Protein AF-A0A4R6CQ34-F1 (afdb_monomer)

Structure (mmCIF, N/CA/C/O backbone):
data_AF-A0A4R6CQ34-F1
#
_entry.id   AF-A0A4R6CQ34-F1
#
loop_
_atom_site.group_PDB
_atom_site.id
_atom_site.type_symbol
_atom_site.label_atom_id
_atom_site.label_alt_id
_atom_site.label_comp_id
_atom_site.label_asym_id
_atom_site.label_entity_id
_atom_site.label_seq_id
_atom_site.pdbx_PDB_ins_code
_atom_site.Cartn_x
_atom_site.Cartn_y
_atom_site.Cartn_z
_atom_site.occupancy
_atom_site.B_iso_or_equiv
_atom_site.auth_seq_id
_atom_site.auth_comp_id
_atom_site.auth_asym_id
_atom_site.auth_atom_id
_atom_site.pdbx_PDB_model_num
ATOM 1 N N . MET A 1 1 ? 49.489 -5.752 -36.446 1.00 78.69 1 MET A N 1
ATOM 2 C CA . MET A 1 1 ? 49.903 -5.271 -35.105 1.00 78.69 1 MET A CA 1
ATOM 3 C C . MET A 1 1 ? 50.646 -3.936 -35.136 1.00 78.69 1 MET A C 1
ATOM 5 O O . MET A 1 1 ? 50.237 -3.070 -34.381 1.00 78.69 1 MET A O 1
ATOM 9 N N . LEU A 1 2 ? 51.676 -3.720 -35.975 1.00 86.50 2 LEU A N 1
ATOM 10 C CA . LEU A 1 2 ? 52.422 -2.439 -36.002 1.00 86.50 2 LEU A CA 1
ATOM 11 C C . LEU A 1 2 ? 51.541 -1.208 -36.286 1.00 86.50 2 LEU A C 1
ATOM 13 O O . LEU A 1 2 ? 51.693 -0.189 -35.629 1.00 86.50 2 LEU A O 1
ATOM 17 N N . LYS A 1 3 ? 50.553 -1.337 -37.183 1.00 86.56 3 LYS A N 1
ATOM 18 C CA . LYS A 1 3 ? 49.555 -0.286 -37.480 1.00 86.56 3 LYS A CA 1
ATOM 19 C C . LYS A 1 3 ? 48.697 0.132 -36.276 1.00 86.56 3 LYS A C 1
ATOM 21 O O . LYS A 1 3 ? 48.063 1.174 -36.313 1.00 86.56 3 LYS A O 1
ATOM 26 N N . GLU A 1 4 ? 48.659 -0.688 -35.230 1.00 88.19 4 GLU A N 1
ATOM 27 C CA . GLU A 1 4 ? 47.907 -0.428 -34.000 1.00 88.19 4 GLU A CA 1
ATOM 28 C C . GLU A 1 4 ? 48.839 -0.056 -32.840 1.00 88.19 4 GLU A C 1
ATOM 30 O O . GLU A 1 4 ? 48.400 -0.000 -31.696 1.00 88.19 4 GLU A O 1
ATOM 35 N N . TRP A 1 5 ? 50.134 0.157 -33.091 1.00 91.56 5 TRP A N 1
ATOM 36 C CA . TRP A 1 5 ? 51.053 0.674 -32.082 1.00 91.56 5 TRP A CA 1
ATOM 37 C C . TRP A 1 5 ? 50.736 2.144 -31.795 1.00 91.56 5 TRP A C 1
ATOM 39 O O . TRP A 1 5 ? 50.648 2.956 -32.714 1.00 91.56 5 TRP A O 1
ATOM 49 N N . ASP A 1 6 ? 50.586 2.513 -30.522 1.00 93.50 6 ASP A N 1
ATOM 50 C CA . ASP A 1 6 ? 50.386 3.918 -30.157 1.00 93.50 6 ASP A CA 1
ATOM 51 C C . ASP A 1 6 ? 51.739 4.628 -30.001 1.00 93.50 6 ASP A C 1
ATOM 53 O O . ASP A 1 6 ? 52.332 4.658 -28.919 1.00 93.50 6 ASP A O 1
ATOM 57 N N . TYR A 1 7 ? 52.243 5.183 -31.104 1.00 91.75 7 TYR A N 1
ATOM 58 C CA . TYR A 1 7 ? 53.531 5.888 -31.144 1.00 91.75 7 TYR A CA 1
ATOM 59 C C . TYR A 1 7 ? 53.576 7.135 -30.253 1.00 91.75 7 TYR A C 1
ATOM 61 O O . TYR A 1 7 ? 54.653 7.530 -29.827 1.00 91.75 7 TYR A O 1
ATOM 69 N N . SER A 1 8 ? 52.422 7.730 -29.936 1.00 92.00 8 SER A N 1
ATOM 70 C CA . SER A 1 8 ? 52.344 8.932 -29.099 1.00 92.00 8 SER A CA 1
ATOM 71 C C . SER A 1 8 ? 52.474 8.631 -27.603 1.00 92.00 8 SER A C 1
ATOM 73 O O . SER A 1 8 ? 52.843 9.504 -26.822 1.00 92.00 8 SER A O 1
ATOM 75 N N . ARG A 1 9 ? 52.169 7.392 -27.189 1.00 92.19 9 ARG A N 1
ATOM 76 C CA . ARG A 1 9 ? 52.120 6.990 -25.772 1.00 92.19 9 ARG A CA 1
ATOM 77 C C . ARG A 1 9 ? 53.193 5.991 -25.356 1.00 92.19 9 ARG A C 1
ATOM 79 O O . ARG A 1 9 ? 53.380 5.778 -24.157 1.00 92.19 9 ARG A O 1
ATOM 86 N N . ASN A 1 10 ? 53.868 5.349 -26.305 1.00 91.81 10 ASN A N 1
ATOM 87 C CA . ASN A 1 10 ? 54.991 4.462 -26.016 1.00 91.81 10 ASN A CA 1
ATOM 88 C C . ASN A 1 10 ? 56.315 5.207 -26.174 1.00 91.81 10 ASN A C 1
ATOM 90 O O . ASN A 1 10 ? 56.614 5.713 -27.249 1.00 91.81 10 ASN A O 1
ATOM 94 N N . SER A 1 11 ? 57.140 5.190 -25.128 1.00 89.62 11 SER A N 1
ATOM 95 C CA . SER A 1 11 ? 58.531 5.654 -25.193 1.00 89.62 11 SER A CA 1
ATOM 96 C C . SER A 1 11 ? 59.471 4.643 -25.863 1.00 89.62 11 SER A C 1
ATOM 98 O O . SER A 1 11 ? 60.523 5.019 -26.367 1.00 89.62 11 SER A O 1
ATOM 100 N N . ILE A 1 12 ? 59.093 3.362 -25.884 1.00 90.69 12 ILE A N 1
ATOM 101 C CA . ILE A 1 12 ? 59.817 2.282 -26.567 1.00 90.69 12 ILE A CA 1
ATOM 102 C C . ILE A 1 12 ? 59.328 2.118 -28.008 1.00 90.69 12 ILE A C 1
ATOM 104 O O . ILE A 1 12 ? 58.136 2.259 -28.290 1.00 90.69 12 ILE A O 1
ATOM 108 N N . LYS A 1 13 ? 60.240 1.792 -28.925 1.00 90.44 13 LYS A N 1
ATOM 109 C CA . LYS A 1 13 ? 59.934 1.523 -30.335 1.00 90.44 13 LYS A CA 1
ATOM 110 C C . LYS A 1 13 ? 59.597 0.039 -30.553 1.00 90.44 13 LYS A C 1
ATOM 112 O O . LYS A 1 13 ? 60.106 -0.815 -29.824 1.00 90.44 13 LYS A O 1
ATOM 117 N N . PRO A 1 14 ? 58.793 -0.309 -31.578 1.00 90.50 14 PRO A N 1
ATOM 118 C CA . PRO A 1 14 ? 58.426 -1.701 -31.849 1.00 90.50 14 PRO A CA 1
ATOM 119 C C . PRO A 1 14 ? 59.610 -2.657 -32.055 1.00 90.50 14 PRO A C 1
ATOM 121 O O . PRO A 1 14 ? 59.507 -3.830 -31.719 1.00 90.50 14 PRO A O 1
ATOM 124 N N . ASN A 1 15 ? 60.736 -2.169 -32.584 1.00 91.44 15 ASN A N 1
ATOM 125 C CA . ASN A 1 15 ? 61.951 -2.963 -32.801 1.00 91.44 15 ASN A CA 1
ATOM 126 C C . ASN A 1 15 ? 62.770 -3.216 -31.519 1.00 91.44 15 ASN A C 1
ATOM 128 O O . ASN A 1 15 ? 63.737 -3.964 -31.564 1.00 91.44 15 ASN A O 1
ATOM 132 N N . GLN A 1 16 ? 62.393 -2.616 -30.386 1.00 89.75 16 GLN A N 1
ATOM 133 C CA . GLN A 1 16 ? 63.075 -2.767 -29.093 1.00 89.75 16 GLN A CA 1
ATOM 134 C C . GLN A 1 16 ? 62.394 -3.795 -28.175 1.00 89.75 16 GLN A C 1
ATOM 136 O O . GLN A 1 16 ? 62.767 -3.934 -27.012 1.00 89.75 16 GLN A O 1
ATOM 141 N N . VAL A 1 17 ? 61.369 -4.497 -28.664 1.00 90.12 17 VAL A N 1
ATOM 142 C CA . VAL A 1 17 ? 60.601 -5.474 -27.885 1.00 90.12 17 VAL A CA 1
ATOM 143 C C . VAL A 1 17 ? 60.464 -6.795 -28.630 1.00 90.12 17 VAL A C 1
ATOM 145 O O . VAL A 1 17 ? 60.239 -6.831 -29.836 1.00 90.12 17 VAL A O 1
ATOM 148 N N . SER A 1 18 ? 60.574 -7.903 -27.896 1.00 89.44 18 SER A N 1
ATOM 149 C CA . SER A 1 18 ? 60.375 -9.251 -28.432 1.00 89.44 18 SER A CA 1
ATOM 150 C C . SER A 1 18 ? 58.932 -9.735 -28.230 1.00 89.44 18 SER A C 1
ATOM 152 O O . SER A 1 18 ? 58.160 -9.167 -27.452 1.00 89.44 18 SER A O 1
ATOM 154 N N . LYS A 1 19 ? 58.560 -10.840 -28.892 1.00 84.00 19 LYS A N 1
ATOM 155 C CA . LYS A 1 19 ? 57.239 -11.483 -28.724 1.00 84.00 19 LYS A CA 1
ATOM 156 C C . LYS A 1 19 ? 56.957 -11.905 -27.269 1.00 84.00 19 LYS A C 1
ATOM 158 O O . LYS A 1 19 ? 55.796 -11.935 -26.867 1.00 84.00 19 LYS A O 1
ATOM 163 N N . GLY A 1 20 ? 58.005 -12.202 -26.493 1.00 84.06 20 GLY A N 1
ATOM 164 C CA . GLY A 1 20 ? 57.934 -12.599 -25.080 1.00 84.06 20 GLY A CA 1
ATOM 165 C C . GLY A 1 20 ? 57.951 -11.435 -24.083 1.00 84.06 20 GLY A C 1
ATOM 166 O O . GLY A 1 20 ? 57.979 -11.668 -22.877 1.00 84.06 20 GLY A O 1
ATOM 167 N N . TYR A 1 21 ? 57.948 -10.184 -24.552 1.00 90.44 21 TYR A N 1
ATOM 168 C CA . TYR A 1 21 ? 58.002 -9.012 -23.682 1.00 90.44 21 TYR A CA 1
ATOM 169 C C . TYR A 1 21 ? 56.808 -8.960 -22.712 1.00 90.44 21 TYR A C 1
ATOM 171 O O . TYR A 1 21 ? 55.642 -8.965 -23.120 1.00 90.44 21 TYR A O 1
ATOM 179 N N . SER A 1 22 ? 57.108 -8.894 -21.413 1.00 85.69 22 SER A N 1
ATOM 180 C CA . SER A 1 22 ? 56.133 -9.092 -20.334 1.00 85.69 22 SER A CA 1
ATOM 181 C C . SER A 1 22 ? 55.412 -7.816 -19.886 1.00 85.69 22 SER A C 1
ATOM 183 O O . SER A 1 22 ? 54.342 -7.896 -19.281 1.00 85.69 22 SER A O 1
ATOM 185 N N . LYS A 1 23 ? 55.939 -6.618 -20.183 1.00 91.19 23 LYS A N 1
ATOM 186 C CA . LYS A 1 23 ? 55.277 -5.357 -19.799 1.00 91.19 23 LYS A CA 1
ATOM 187 C C . LYS A 1 23 ? 54.169 -4.989 -20.795 1.00 91.19 23 LYS A C 1
ATOM 189 O O . LYS A 1 23 ? 54.222 -5.303 -21.982 1.00 91.19 23 LYS A O 1
ATOM 194 N N . LYS A 1 24 ? 53.135 -4.297 -20.303 1.00 93.25 24 LYS A N 1
ATOM 195 C CA . LYS A 1 24 ? 52.041 -3.784 -21.144 1.00 93.25 24 LYS A CA 1
ATOM 196 C C . LYS A 1 24 ? 52.516 -2.570 -21.938 1.00 93.25 24 LYS A C 1
ATOM 198 O O . LYS A 1 24 ? 53.059 -1.639 -21.349 1.00 93.25 24 LYS A O 1
ATOM 203 N N . ILE A 1 25 ? 52.204 -2.549 -23.227 1.00 93.19 25 ILE A N 1
ATOM 204 C CA . ILE A 1 25 ? 52.452 -1.413 -24.121 1.00 93.19 25 ILE A CA 1
ATOM 205 C C . ILE A 1 25 ? 51.135 -0.798 -24.580 1.00 93.19 25 ILE A C 1
ATOM 207 O O . ILE A 1 25 ? 50.078 -1.431 -24.471 1.00 93.19 25 ILE A O 1
ATOM 211 N N . TRP A 1 26 ? 51.190 0.442 -25.053 1.00 94.62 26 TRP A N 1
ATOM 212 C CA . TRP A 1 26 ? 50.034 1.139 -25.592 1.00 94.62 26 TRP A CA 1
ATOM 213 C C . TRP A 1 26 ? 49.740 0.718 -27.031 1.00 94.62 26 TRP A C 1
ATOM 215 O O . TRP A 1 26 ? 50.616 0.689 -27.892 1.00 94.62 26 TRP A O 1
ATOM 225 N N . TRP A 1 27 ? 48.475 0.439 -27.284 1.00 92.81 27 TRP A N 1
ATOM 226 C CA . TRP A 1 27 ? 47.915 0.155 -28.592 1.00 92.81 27 TRP A CA 1
ATOM 227 C C . TRP A 1 27 ? 46.848 1.194 -28.902 1.00 92.81 27 TRP A C 1
ATOM 229 O O . TRP A 1 27 ? 46.172 1.663 -27.987 1.00 92.81 27 TRP A O 1
ATOM 239 N N . LYS A 1 28 ? 46.657 1.505 -30.178 1.00 93.12 28 LYS A N 1
ATOM 240 C CA . LYS A 1 28 ? 45.595 2.366 -30.686 1.00 93.12 28 LYS A CA 1
ATOM 241 C C . LYS A 1 28 ? 44.734 1.554 -31.647 1.00 93.12 28 LYS A C 1
ATOM 243 O O . LYS A 1 28 ? 45.248 1.015 -32.625 1.00 93.12 28 LYS A O 1
ATOM 248 N N . CYS A 1 29 ? 43.448 1.393 -31.337 1.00 91.25 29 CYS A N 1
ATOM 249 C CA . CYS A 1 29 ? 42.535 0.665 -32.225 1.00 91.25 29 CYS A CA 1
ATOM 250 C C . CYS A 1 29 ? 42.121 1.518 -33.433 1.00 91.25 29 CYS A C 1
ATOM 252 O O . CYS A 1 29 ? 42.445 2.704 -33.509 1.00 91.25 29 CYS A O 1
ATOM 254 N N . LYS A 1 30 ? 41.351 0.926 -34.355 1.00 90.12 30 LYS A N 1
ATOM 255 C CA . LYS A 1 30 ? 40.849 1.611 -35.559 1.00 90.12 30 LYS A CA 1
ATOM 256 C C . LYS A 1 30 ? 39.948 2.809 -35.243 1.00 90.12 30 LYS A C 1
ATOM 258 O O . LYS A 1 30 ? 39.989 3.796 -35.961 1.00 90.12 30 LYS A O 1
ATOM 263 N N . LEU A 1 31 ? 39.195 2.743 -34.142 1.00 89.56 31 LEU A N 1
ATOM 264 C CA . LEU A 1 31 ? 38.375 3.855 -33.638 1.00 89.56 31 LEU A CA 1
ATOM 265 C C . LEU A 1 31 ? 39.194 4.905 -32.864 1.00 89.56 31 LEU A C 1
ATOM 267 O O . LEU A 1 31 ? 38.639 5.828 -32.283 1.00 89.56 31 LEU A O 1
ATOM 271 N N . GLY A 1 32 ? 40.521 4.763 -32.816 1.00 91.12 32 GLY A N 1
ATOM 272 C CA . GLY A 1 32 ? 41.418 5.732 -32.195 1.00 91.12 32 GLY A CA 1
ATOM 273 C C . GLY A 1 32 ? 41.586 5.593 -30.681 1.00 91.12 32 GLY A C 1
ATOM 274 O O . GLY A 1 32 ? 42.355 6.356 -30.099 1.00 91.12 32 GLY A O 1
ATOM 275 N N . HIS A 1 33 ? 40.943 4.617 -30.032 1.00 92.75 33 HIS A N 1
ATOM 276 C CA . HIS A 1 33 ? 41.086 4.410 -28.590 1.00 92.75 33 HIS A CA 1
ATOM 277 C C . HIS A 1 33 ? 42.472 3.872 -28.228 1.00 92.75 33 HIS A C 1
ATOM 279 O O . HIS A 1 33 ? 42.881 2.813 -28.714 1.00 92.75 33 HIS A O 1
ATOM 285 N N . SER A 1 34 ? 43.145 4.550 -27.300 1.00 93.19 34 SER A N 1
ATOM 286 C CA . SER A 1 34 ? 44.444 4.137 -26.763 1.00 93.19 34 SER A CA 1
ATOM 287 C C . SER A 1 34 ? 44.299 3.256 -25.517 1.00 93.19 34 SER A C 1
ATOM 289 O O . SER A 1 34 ? 43.710 3.679 -24.523 1.00 93.19 34 SER A O 1
ATOM 291 N N . TYR A 1 35 ? 44.878 2.051 -25.515 1.00 93.31 35 TYR A N 1
ATOM 292 C CA . TYR A 1 35 ? 44.765 1.076 -24.420 1.00 93.31 35 TYR A CA 1
ATOM 293 C C . TYR A 1 35 ? 46.066 0.307 -24.153 1.00 93.31 35 TYR A C 1
ATOM 295 O O . TYR A 1 35 ? 46.849 0.053 -25.059 1.00 93.31 35 TYR A O 1
ATOM 303 N N . LYS A 1 36 ? 46.295 -0.110 -22.898 1.00 93.25 36 LYS A N 1
ATOM 304 C CA . LYS A 1 36 ? 47.469 -0.913 -22.506 1.00 93.25 36 LYS A CA 1
ATOM 305 C C . LYS A 1 36 ? 47.188 -2.415 -22.537 1.00 93.25 36 LYS A C 1
ATOM 307 O O . LYS A 1 36 ? 46.281 -2.876 -21.840 1.00 93.25 36 LYS A O 1
ATOM 312 N N . GLN A 1 37 ? 48.018 -3.189 -23.238 1.00 91.00 37 GLN A N 1
ATOM 313 C CA . GLN A 1 37 ? 47.936 -4.657 -23.273 1.00 91.00 37 GLN A CA 1
ATOM 314 C C . GLN A 1 37 ? 49.308 -5.295 -23.558 1.00 91.00 37 GLN A C 1
ATOM 316 O O . GLN A 1 37 ? 50.192 -4.651 -24.121 1.00 91.00 37 GLN A O 1
ATOM 321 N N . MET A 1 38 ? 49.501 -6.550 -23.145 1.00 92.44 38 MET A N 1
ATOM 322 C CA . MET A 1 38 ? 50.723 -7.315 -23.438 1.00 92.44 38 MET A CA 1
ATOM 323 C C . MET A 1 38 ? 50.766 -7.743 -24.912 1.00 92.44 38 MET A C 1
ATOM 325 O O . MET A 1 38 ? 49.723 -8.029 -25.505 1.00 92.44 38 MET A O 1
ATOM 329 N N . ILE A 1 39 ? 51.972 -7.837 -25.481 1.00 91.06 39 ILE A N 1
ATOM 330 C CA . ILE A 1 39 ? 52.193 -8.321 -26.856 1.00 91.06 39 ILE A CA 1
ATOM 331 C C . ILE A 1 39 ? 51.741 -9.780 -26.997 1.00 91.06 39 ILE A C 1
ATOM 333 O O . ILE A 1 39 ? 51.024 -10.107 -27.941 1.00 91.06 39 ILE A O 1
ATOM 337 N N . SER A 1 40 ? 52.071 -10.632 -26.024 1.00 90.56 40 SER A N 1
ATOM 338 C CA . SER A 1 40 ? 51.675 -12.047 -26.004 1.00 90.56 40 SER A CA 1
ATOM 339 C C . SER A 1 40 ? 50.154 -12.241 -26.052 1.00 90.56 40 SER A C 1
ATOM 341 O O . SER A 1 40 ? 49.660 -13.068 -26.815 1.00 90.56 40 SER A O 1
ATOM 343 N N . TYR A 1 41 ? 49.387 -11.426 -25.317 1.00 88.88 41 TYR A N 1
ATOM 344 C CA . TYR A 1 41 ? 47.920 -11.459 -25.355 1.00 88.88 41 TYR A CA 1
ATOM 345 C C . TYR A 1 41 ? 47.379 -11.158 -26.759 1.00 88.88 41 TYR A C 1
ATOM 347 O O . TYR A 1 41 ? 46.458 -11.822 -27.228 1.00 88.88 41 TYR A O 1
ATOM 355 N N . ARG A 1 42 ? 47.967 -10.172 -27.444 1.00 87.69 42 ARG A N 1
ATOM 356 C CA . ARG A 1 42 ? 47.566 -9.764 -28.798 1.00 87.69 42 ARG A CA 1
ATOM 357 C C . ARG A 1 42 ? 47.867 -10.848 -29.830 1.00 87.69 42 ARG A C 1
ATOM 359 O O . ARG A 1 42 ? 47.003 -11.149 -30.645 1.00 87.69 42 ARG A O 1
ATOM 366 N N . ILE A 1 43 ? 49.049 -11.462 -29.756 1.00 87.31 43 ILE A N 1
ATOM 367 C CA . ILE A 1 43 ? 49.428 -12.594 -30.616 1.00 87.31 43 ILE A CA 1
ATOM 368 C C . ILE A 1 43 ? 48.446 -13.755 -30.414 1.00 87.31 43 ILE A C 1
ATOM 370 O O . ILE A 1 43 ? 47.891 -14.269 -31.380 1.00 87.31 43 ILE A O 1
ATOM 374 N N . ASN A 1 44 ? 48.151 -14.104 -29.159 1.00 88.25 44 ASN A N 1
ATOM 375 C CA . ASN A 1 44 ? 47.204 -15.171 -28.840 1.00 88.25 44 ASN A CA 1
ATOM 376 C C . ASN A 1 44 ? 45.780 -14.868 -29.327 1.00 88.25 44 ASN A C 1
ATOM 378 O O . ASN A 1 44 ? 45.080 -15.778 -29.765 1.00 88.25 44 ASN A O 1
ATOM 382 N N . ALA A 1 45 ? 45.336 -13.611 -29.254 1.00 86.56 45 ALA A N 1
ATOM 383 C CA . ALA A 1 45 ? 44.033 -13.209 -29.773 1.00 86.56 45 ALA A CA 1
ATOM 384 C C . ALA A 1 45 ? 43.961 -13.352 -31.301 1.00 86.56 45 ALA A C 1
ATOM 386 O O . ALA A 1 45 ? 43.004 -13.937 -31.803 1.00 86.56 45 ALA A O 1
ATOM 387 N N . ILE A 1 46 ? 44.998 -12.914 -32.022 1.00 84.12 46 ILE A N 1
ATOM 388 C CA . ILE A 1 46 ? 45.090 -13.045 -33.485 1.00 84.12 46 ILE A CA 1
ATOM 389 C C . ILE A 1 46 ? 45.115 -14.517 -33.905 1.00 84.12 46 ILE A C 1
ATOM 391 O O . ILE A 1 46 ? 44.371 -14.894 -34.803 1.00 84.12 46 ILE A O 1
ATOM 395 N N . ASN A 1 47 ? 45.884 -15.363 -33.212 1.00 86.75 47 ASN A N 1
ATOM 396 C CA . ASN A 1 47 ? 45.924 -16.806 -33.479 1.00 86.75 47 ASN A CA 1
ATOM 397 C C . ASN A 1 47 ? 44.554 -17.483 -33.286 1.00 86.75 47 ASN A C 1
ATOM 399 O O . ASN A 1 47 ? 44.286 -18.516 -33.885 1.00 86.75 47 ASN A O 1
ATOM 403 N N . LYS A 1 48 ? 43.673 -16.891 -32.469 1.00 87.31 48 LYS A N 1
ATOM 404 C CA . LYS A 1 48 ? 42.280 -17.325 -32.266 1.00 87.31 48 LYS A CA 1
ATOM 405 C C . LYS A 1 48 ? 41.283 -16.616 -33.196 1.00 87.31 48 LYS A C 1
ATOM 407 O O . LYS A 1 48 ? 40.087 -16.627 -32.917 1.00 87.31 48 LYS A O 1
ATOM 412 N N . GLY A 1 49 ? 41.756 -15.932 -34.239 1.00 83.88 49 GLY A N 1
ATOM 413 C CA . GLY A 1 49 ? 40.924 -15.182 -35.186 1.00 83.88 49 GLY A CA 1
ATOM 414 C C . GLY A 1 49 ? 40.314 -13.885 -34.631 1.00 83.88 49 GLY A C 1
ATOM 415 O O . GLY A 1 49 ? 39.444 -13.296 -35.267 1.00 83.88 49 GLY A O 1
ATOM 416 N N . LYS A 1 50 ? 40.739 -13.407 -33.451 1.00 80.38 50 LYS A N 1
ATOM 417 C CA . LYS A 1 50 ? 40.255 -12.153 -32.844 1.00 80.38 50 LYS A CA 1
ATOM 418 C C . LYS A 1 50 ? 41.202 -10.998 -33.162 1.00 80.38 50 LYS A C 1
ATOM 420 O O . LYS A 1 50 ? 42.178 -10.761 -32.452 1.00 80.38 50 LYS A O 1
ATOM 425 N N . PHE A 1 51 ? 40.878 -10.257 -34.218 1.00 73.81 51 PHE A N 1
ATOM 426 C CA . PHE A 1 51 ? 41.691 -9.137 -34.711 1.00 73.81 51 PHE A CA 1
ATOM 427 C C . PHE A 1 51 ? 41.463 -7.813 -33.954 1.00 73.81 51 PHE A C 1
ATOM 429 O O . PHE A 1 51 ? 42.346 -6.960 -33.943 1.00 73.81 51 PHE A O 1
ATOM 436 N N . GLU A 1 52 ? 40.322 -7.643 -33.278 1.00 77.62 52 GLU A N 1
ATOM 437 C CA . GLU A 1 52 ? 40.001 -6.456 -32.470 1.00 77.62 52 GLU A CA 1
ATOM 438 C C . GLU A 1 52 ? 40.057 -6.812 -30.974 1.00 77.62 52 GLU A C 1
ATOM 440 O O . GLU A 1 52 ? 39.189 -7.507 -30.448 1.00 77.62 52 GLU A O 1
ATOM 445 N N . THR A 1 53 ? 41.090 -6.343 -30.266 1.00 86.25 53 THR A N 1
ATOM 446 C CA . THR A 1 53 ? 41.286 -6.620 -28.824 1.00 86.25 53 THR A CA 1
ATOM 447 C C . THR A 1 53 ? 41.103 -5.391 -27.941 1.00 86.25 53 THR A C 1
ATOM 449 O O . THR A 1 53 ? 41.418 -5.429 -26.747 1.00 86.25 53 THR A O 1
ATOM 452 N N . CYS A 1 54 ? 40.623 -4.286 -28.520 1.00 91.19 54 CYS A N 1
ATOM 453 C CA . CYS A 1 54 ? 40.389 -3.057 -27.783 1.00 91.19 54 CYS A CA 1
ATOM 454 C C . CYS A 1 54 ? 39.371 -3.319 -26.661 1.00 91.19 54 CYS A C 1
ATOM 456 O O . CYS A 1 54 ? 38.222 -3.680 -26.944 1.00 91.19 54 CYS A O 1
ATOM 458 N N . PRO A 1 55 ? 39.747 -3.120 -25.385 1.00 90.56 55 PRO A N 1
ATOM 459 C CA . PRO A 1 55 ? 38.859 -3.410 -24.269 1.00 90.56 55 PRO A CA 1
ATOM 460 C C . PRO A 1 55 ? 37.670 -2.441 -24.209 1.00 90.56 55 PRO A C 1
ATOM 462 O O . PRO A 1 55 ? 36.643 -2.784 -23.636 1.00 90.56 55 PRO A O 1
ATOM 465 N N . TYR A 1 56 ? 37.778 -1.254 -24.816 1.00 93.75 56 TYR A N 1
ATOM 466 C CA . TYR A 1 56 ? 36.676 -0.293 -24.906 1.00 93.75 56 TYR A CA 1
ATOM 467 C C . TYR A 1 56 ? 35.661 -0.707 -25.979 1.00 93.75 56 TYR A C 1
ATOM 469 O O . TYR A 1 56 ? 34.475 -0.828 -25.682 1.00 93.75 56 TYR A O 1
ATOM 477 N N . CYS A 1 57 ? 36.121 -1.029 -27.196 1.00 90.12 57 CYS A N 1
ATOM 478 C CA . CYS A 1 57 ? 35.245 -1.494 -28.283 1.00 90.12 57 CYS A CA 1
ATOM 479 C C . CYS A 1 57 ? 34.500 -2.790 -27.921 1.00 90.12 57 CYS A C 1
ATOM 481 O O . CYS A 1 57 ? 33.347 -2.972 -28.291 1.00 90.12 57 CYS A O 1
ATOM 483 N N . SER A 1 58 ? 35.148 -3.677 -27.162 1.00 88.25 58 SER A N 1
ATOM 484 C CA . SER A 1 58 ? 34.563 -4.943 -26.699 1.00 88.25 58 SER A CA 1
ATOM 485 C C . SER A 1 58 ? 33.763 -4.829 -25.391 1.00 88.25 58 SER A C 1
ATOM 487 O O . SER A 1 58 ? 33.386 -5.853 -24.827 1.00 88.25 58 SER A O 1
ATOM 489 N N . ASN A 1 59 ? 33.507 -3.611 -24.888 1.00 89.31 59 ASN A N 1
ATOM 490 C CA . ASN A 1 59 ? 32.788 -3.341 -23.630 1.00 89.31 59 ASN A CA 1
ATOM 491 C C . ASN A 1 59 ? 33.358 -4.081 -22.398 1.00 89.31 59 ASN A C 1
ATOM 493 O O . ASN A 1 59 ? 32.642 -4.353 -21.436 1.00 89.31 59 ASN A O 1
ATOM 497 N N . GLN A 1 60 ? 34.655 -4.405 -22.418 1.00 89.56 60 GLN A N 1
ATOM 498 C CA . GLN A 1 60 ? 35.387 -4.960 -21.273 1.00 89.56 60 GLN A CA 1
ATOM 499 C C . GLN A 1 60 ? 35.867 -3.858 -20.320 1.00 89.56 60 GLN A C 1
ATOM 501 O O . GLN A 1 60 ? 36.072 -4.099 -19.131 1.00 89.56 60 GLN A O 1
ATOM 506 N N . LYS A 1 61 ? 36.079 -2.644 -20.838 1.00 93.00 61 LYS A N 1
ATOM 507 C CA . LYS A 1 61 ? 36.422 -1.445 -20.070 1.00 93.00 61 LYS A CA 1
ATOM 508 C C . LYS A 1 61 ? 35.538 -0.276 -20.472 1.00 93.00 61 LYS A C 1
ATOM 510 O O . LYS A 1 61 ? 35.268 -0.071 -21.651 1.00 93.00 61 LYS A O 1
ATOM 515 N N . LEU A 1 62 ? 35.183 0.528 -19.478 1.00 95.12 62 LEU A N 1
ATOM 516 C CA . LEU A 1 62 ? 34.473 1.787 -19.652 1.00 95.12 62 LEU A CA 1
ATOM 517 C C . LEU A 1 62 ? 35.394 2.867 -20.241 1.00 95.12 62 LEU A C 1
ATOM 519 O O . LEU A 1 62 ? 36.522 3.048 -19.774 1.00 95.12 62 LEU A O 1
ATOM 523 N N . LEU A 1 63 ? 34.874 3.610 -21.212 1.00 95.81 63 LEU A N 1
ATOM 524 C CA . LEU A 1 63 ? 35.410 4.844 -21.767 1.00 95.81 63 LEU A CA 1
ATOM 525 C C . LEU A 1 63 ? 34.275 5.885 -21.812 1.00 95.81 63 LEU A C 1
ATOM 527 O O . LEU A 1 63 ? 33.385 5.757 -22.658 1.00 95.81 63 LEU A O 1
ATOM 531 N N . PRO A 1 64 ? 34.285 6.888 -20.911 1.00 95.94 64 PRO A N 1
ATOM 532 C CA . PRO A 1 64 ? 33.315 7.981 -20.939 1.00 95.94 64 PRO A CA 1
ATOM 533 C C . PRO A 1 64 ? 33.350 8.733 -22.276 1.00 95.94 64 PRO A C 1
ATOM 535 O O . PRO A 1 64 ? 34.432 8.990 -22.803 1.00 95.94 64 PRO A O 1
ATOM 538 N N . GLY A 1 65 ? 32.185 9.101 -22.805 1.00 95.00 65 GLY A N 1
ATOM 539 C CA . GLY A 1 65 ? 32.025 9.694 -24.131 1.00 95.00 65 GLY A CA 1
ATOM 540 C C . GLY A 1 65 ? 31.944 8.674 -25.271 1.00 95.00 65 GLY A C 1
ATOM 541 O O . GLY A 1 65 ? 31.874 9.083 -26.425 1.00 95.00 65 GLY A O 1
ATOM 542 N N . PHE A 1 66 ? 31.973 7.367 -24.982 1.00 95.44 66 PHE A N 1
ATOM 543 C CA . PHE A 1 66 ? 31.948 6.319 -26.010 1.00 95.44 66 PHE A CA 1
ATOM 544 C C . PHE A 1 66 ? 31.009 5.164 -25.656 1.00 95.44 66 PHE A C 1
ATOM 546 O O . PHE A 1 66 ? 30.012 4.943 -26.340 1.00 95.44 66 PHE A O 1
ATOM 553 N N . ASN A 1 67 ? 31.322 4.406 -24.600 1.00 93.88 67 ASN A N 1
ATOM 554 C CA . ASN A 1 67 ? 30.571 3.197 -24.238 1.00 93.88 67 ASN A CA 1
ATOM 555 C C . ASN A 1 67 ? 29.908 3.262 -22.855 1.00 93.88 67 ASN A C 1
ATOM 557 O O . ASN A 1 67 ? 29.413 2.249 -22.351 1.00 93.88 67 ASN A O 1
ATOM 561 N N . ASP A 1 68 ? 29.882 4.445 -22.250 1.00 96.06 68 ASP A N 1
ATOM 562 C CA . ASP A 1 68 ? 29.118 4.712 -21.042 1.00 96.06 68 ASP A CA 1
ATOM 563 C C . ASP A 1 68 ? 27.613 4.847 -21.321 1.00 96.06 68 ASP A C 1
ATOM 565 O O . ASP A 1 68 ? 27.164 5.030 -22.455 1.00 96.06 68 ASP A O 1
ATOM 569 N N . LEU A 1 69 ? 26.820 4.744 -20.256 1.00 93.50 69 LEU A N 1
ATOM 570 C CA . LEU A 1 69 ? 25.366 4.796 -20.320 1.00 93.50 69 LEU A CA 1
ATOM 571 C C . LEU A 1 69 ? 24.850 6.160 -20.796 1.00 93.50 69 LEU A C 1
ATOM 573 O O . LEU A 1 69 ? 23.872 6.189 -21.534 1.00 93.50 69 LEU A O 1
ATOM 577 N N . ALA A 1 70 ? 25.490 7.269 -20.405 1.00 95.88 70 ALA A N 1
ATOM 578 C CA . ALA A 1 70 ? 25.036 8.609 -20.783 1.00 95.88 70 ALA A CA 1
ATOM 579 C C . ALA A 1 70 ? 25.170 8.853 -22.286 1.00 95.88 70 ALA A C 1
ATOM 581 O O . ALA A 1 70 ? 24.270 9.423 -22.895 1.00 95.88 70 ALA A O 1
ATOM 582 N N . THR A 1 71 ? 26.282 8.407 -22.871 1.00 93.19 71 THR A N 1
ATOM 583 C CA . THR A 1 71 ? 26.530 8.535 -24.307 1.00 93.19 71 THR A CA 1
ATOM 584 C C . THR A 1 71 ? 25.681 7.568 -25.122 1.00 93.19 71 THR A C 1
ATOM 586 O O . THR A 1 71 ? 25.158 7.959 -26.160 1.00 93.19 71 THR A O 1
ATOM 589 N N . ARG A 1 72 ? 25.526 6.314 -24.677 1.00 88.19 72 ARG A N 1
ATOM 590 C CA . ARG A 1 72 ? 24.806 5.299 -25.463 1.00 88.19 72 ARG A CA 1
ATOM 591 C C . ARG A 1 72 ? 23.282 5.361 -25.340 1.00 88.19 72 ARG A C 1
ATOM 593 O O . ARG A 1 72 ? 22.618 4.938 -26.276 1.00 88.19 72 ARG A O 1
ATOM 600 N N . TYR A 1 73 ? 22.760 5.833 -24.207 1.00 86.00 73 TYR A N 1
ATOM 601 C CA . TYR A 1 73 ? 21.327 5.828 -23.878 1.00 86.00 73 TYR A CA 1
ATOM 602 C C . TYR A 1 73 ? 20.911 7.133 -23.164 1.00 86.00 73 TYR A C 1
ATOM 604 O O . TYR A 1 73 ? 20.533 7.116 -21.983 1.00 86.00 73 TYR A O 1
ATOM 612 N N . PRO A 1 74 ? 21.024 8.302 -23.826 1.00 88.44 74 PRO A N 1
ATOM 613 C CA . PRO A 1 74 ? 20.730 9.603 -23.217 1.00 88.44 74 PRO A CA 1
ATOM 614 C C . PRO A 1 74 ? 19.273 9.742 -22.736 1.00 88.44 74 PRO A C 1
ATOM 616 O O . PRO A 1 74 ? 18.995 10.439 -21.759 1.00 88.44 74 PRO A O 1
ATOM 619 N N . GLU A 1 75 ? 18.324 9.049 -23.361 1.00 80.56 75 GLU A N 1
ATOM 620 C CA . GLU A 1 75 ? 16.912 9.017 -22.976 1.00 80.56 75 GLU A CA 1
ATOM 621 C C . GLU A 1 75 ? 16.681 8.388 -21.594 1.00 80.56 75 GLU A C 1
ATOM 623 O O . GLU A 1 75 ? 15.792 8.822 -20.850 1.00 80.56 75 GLU A O 1
ATOM 628 N N . LEU A 1 76 ? 17.523 7.427 -21.195 1.00 86.50 76 LEU A N 1
ATOM 629 C CA . LEU A 1 76 ? 17.457 6.789 -19.879 1.00 86.50 76 LEU A CA 1
ATOM 630 C C . LEU A 1 76 ? 17.854 7.731 -18.739 1.00 86.50 76 LEU A C 1
ATOM 632 O O . LEU A 1 76 ? 17.482 7.483 -17.589 1.00 86.50 76 LEU A O 1
ATOM 636 N N . LEU A 1 77 ? 18.528 8.848 -19.030 1.00 90.06 77 LEU A N 1
ATOM 637 C CA . LEU A 1 77 ? 18.899 9.841 -18.019 1.00 90.06 77 LEU A CA 1
ATOM 638 C C . LEU A 1 77 ? 17.677 10.505 -17.380 1.00 90.06 77 LEU A C 1
ATOM 640 O O . LEU A 1 77 ? 17.714 10.832 -16.195 1.00 90.06 77 LEU A O 1
ATOM 644 N N . LYS A 1 78 ? 16.557 10.610 -18.110 1.00 87.44 78 LYS A N 1
ATOM 645 C CA . LYS A 1 78 ? 15.270 11.074 -17.557 1.00 87.44 78 LYS A CA 1
ATOM 646 C C . LYS A 1 78 ? 14.747 10.150 -16.452 1.00 87.44 78 LYS A C 1
ATOM 648 O O . LYS A 1 78 ? 13.999 10.588 -15.581 1.00 87.44 78 LYS A O 1
ATOM 653 N N . LYS A 1 79 ? 15.137 8.872 -16.494 1.00 89.38 79 LYS A N 1
ATOM 654 C CA . LYS A 1 79 ? 14.767 7.837 -15.523 1.00 89.38 79 LYS A CA 1
ATOM 655 C C . LYS A 1 79 ? 15.862 7.611 -14.470 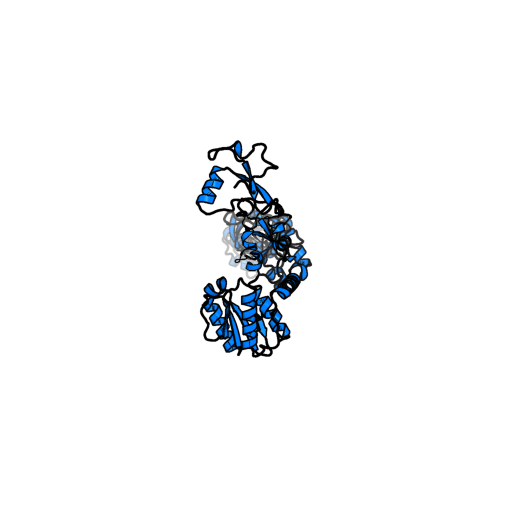1.00 89.38 79 LYS A C 1
ATOM 657 O O . LYS A 1 79 ? 15.694 6.745 -13.617 1.00 89.38 79 LYS A O 1
ATOM 662 N N . TRP A 1 80 ? 16.974 8.348 -14.495 1.00 93.00 80 TRP A N 1
ATOM 663 C CA . TRP A 1 80 ? 18.064 8.198 -13.528 1.00 93.00 80 TRP A CA 1
ATOM 664 C C . TRP A 1 80 ? 17.743 8.901 -12.203 1.00 93.00 80 TRP A C 1
ATOM 666 O O . TRP A 1 80 ? 17.363 10.071 -12.183 1.00 93.00 80 TRP A O 1
ATOM 676 N N . ASP A 1 81 ? 17.931 8.220 -11.069 1.00 94.69 81 ASP A N 1
ATOM 677 C CA . ASP A 1 81 ? 17.778 8.855 -9.755 1.00 94.69 81 ASP A CA 1
ATOM 678 C C . ASP A 1 81 ? 19.096 9.506 -9.301 1.00 94.69 81 ASP A C 1
ATOM 680 O O . ASP A 1 81 ? 19.941 8.877 -8.655 1.00 94.69 81 ASP A O 1
ATOM 684 N N . PHE A 1 82 ? 19.278 10.782 -9.652 1.00 93.44 82 PHE A N 1
ATOM 685 C CA . PHE A 1 82 ? 20.477 11.559 -9.312 1.00 93.44 82 PHE A CA 1
ATOM 686 C C . PHE A 1 82 ? 20.693 11.740 -7.805 1.00 93.44 82 PHE A C 1
ATOM 688 O O . PHE A 1 82 ? 21.832 11.882 -7.374 1.00 93.44 82 PHE A O 1
ATOM 695 N N . ASN A 1 83 ? 19.632 11.688 -6.995 1.00 91.75 83 ASN A N 1
ATOM 696 C CA . ASN A 1 83 ? 19.740 11.911 -5.552 1.00 91.75 83 ASN A CA 1
ATOM 697 C C . ASN A 1 83 ? 20.270 10.675 -4.818 1.00 91.75 83 ASN A C 1
ATOM 699 O O . ASN A 1 83 ? 20.850 10.789 -3.741 1.00 91.75 83 ASN A O 1
ATOM 703 N N . LYS A 1 84 ? 20.062 9.481 -5.381 1.00 93.56 84 LYS A N 1
ATOM 704 C CA . LYS A 1 84 ? 20.485 8.220 -4.757 1.00 93.56 84 LYS A CA 1
ATOM 705 C C . LYS A 1 84 ? 21.741 7.615 -5.346 1.00 93.56 84 LYS A C 1
ATOM 707 O O . LYS A 1 84 ? 22.450 6.874 -4.658 1.00 93.56 84 LYS A O 1
ATOM 712 N N . ASN A 1 85 ? 21.993 7.850 -6.626 1.00 94.94 85 ASN A N 1
ATOM 713 C CA . ASN A 1 85 ? 23.177 7.314 -7.266 1.00 94.94 85 ASN A CA 1
ATOM 714 C C . ASN A 1 85 ? 24.393 8.169 -6.936 1.00 94.94 85 ASN A C 1
ATOM 716 O O . ASN A 1 85 ? 24.484 9.323 -7.332 1.00 94.94 85 ASN A O 1
ATOM 720 N N . LYS A 1 86 ? 25.379 7.553 -6.282 1.00 94.19 86 LYS A N 1
ATOM 721 C CA . LYS A 1 86 ? 26.714 8.148 -6.119 1.00 94.19 86 LYS A CA 1
ATOM 722 C C . LYS A 1 86 ? 27.532 8.118 -7.418 1.00 94.19 86 LYS A C 1
ATOM 724 O O . LYS A 1 86 ? 28.445 8.913 -7.591 1.00 94.19 86 LYS A O 1
ATOM 729 N N . ILE A 1 87 ? 27.232 7.167 -8.304 1.00 95.12 87 ILE A N 1
ATOM 730 C CA . ILE A 1 87 ? 27.876 7.012 -9.613 1.00 95.12 87 ILE A CA 1
ATOM 731 C C . ILE A 1 87 ? 27.166 7.892 -10.641 1.00 95.12 87 ILE A C 1
ATOM 733 O O . ILE A 1 87 ? 25.939 7.974 -10.623 1.00 95.12 87 ILE A O 1
ATOM 737 N N . LYS A 1 88 ? 27.912 8.545 -11.534 1.00 95.50 88 LYS A N 1
ATOM 738 C CA . LYS A 1 88 ? 27.316 9.300 -12.643 1.00 95.50 88 LYS A CA 1
ATOM 739 C C . LYS A 1 88 ? 26.979 8.370 -13.817 1.00 95.50 88 LYS A C 1
ATOM 741 O O . LYS A 1 88 ? 27.654 7.355 -13.998 1.00 95.50 88 LYS A O 1
ATOM 746 N N . PRO A 1 89 ? 25.992 8.714 -14.659 1.00 95.69 89 PRO A N 1
ATOM 747 C CA . PRO A 1 89 ? 25.656 7.908 -15.833 1.00 95.69 89 PRO A CA 1
ATOM 748 C C . PRO A 1 89 ? 26.829 7.706 -16.810 1.00 95.69 89 PRO A C 1
ATOM 750 O O . PRO A 1 89 ? 26.963 6.638 -17.394 1.00 95.69 89 PRO A O 1
ATOM 753 N N . ASN A 1 90 ? 27.748 8.670 -16.916 1.00 96.69 90 ASN A N 1
ATOM 754 C CA . ASN A 1 90 ? 28.957 8.537 -17.737 1.00 96.69 90 ASN A CA 1
ATOM 755 C C . ASN A 1 90 ? 30.078 7.694 -17.093 1.00 96.69 90 ASN A C 1
ATOM 757 O O . ASN A 1 90 ? 31.159 7.546 -17.657 1.00 96.69 90 ASN A O 1
ATOM 761 N N . GLN A 1 91 ? 29.839 7.157 -15.895 1.00 96.31 91 GLN A N 1
ATOM 762 C CA . GLN A 1 91 ? 30.783 6.335 -15.135 1.00 96.31 91 GLN A CA 1
ATOM 763 C C . GLN A 1 91 ? 30.369 4.857 -15.077 1.00 96.31 91 GLN A C 1
ATOM 765 O O . GLN A 1 91 ? 30.981 4.076 -14.348 1.00 96.31 91 GLN A O 1
ATOM 770 N N . ILE A 1 92 ? 29.338 4.451 -15.820 1.00 95.81 92 ILE A N 1
ATOM 771 C CA . ILE A 1 92 ? 28.830 3.078 -15.832 1.00 95.81 92 ILE A CA 1
ATOM 772 C C . ILE A 1 92 ? 28.521 2.632 -17.261 1.00 95.81 92 ILE A C 1
ATOM 774 O O . ILE A 1 92 ? 28.043 3.423 -18.067 1.00 95.81 92 ILE A O 1
ATOM 778 N N . MET A 1 93 ? 28.796 1.365 -17.577 1.00 94.31 93 MET A N 1
ATOM 779 C CA . MET A 1 93 ? 28.421 0.778 -18.866 1.00 94.31 93 MET A CA 1
ATOM 780 C C . MET A 1 93 ? 26.981 0.233 -18.822 1.00 94.31 93 MET A C 1
ATOM 782 O O . MET A 1 93 ? 26.545 -0.248 -17.772 1.00 94.31 93 MET A O 1
ATOM 786 N N . PRO A 1 94 ? 26.261 0.216 -19.956 1.00 89.69 94 PRO A N 1
ATOM 787 C CA . PRO A 1 94 ? 24.933 -0.395 -20.078 1.00 89.69 94 PRO A CA 1
ATOM 788 C C . PRO A 1 94 ? 24.861 -1.858 -19.616 1.00 89.69 94 PRO A C 1
ATOM 790 O O . PRO A 1 94 ? 23.904 -2.262 -18.971 1.00 89.69 94 PRO A O 1
ATOM 793 N N . ASN A 1 95 ? 25.899 -2.656 -19.869 1.00 88.38 95 ASN A N 1
ATOM 794 C CA . ASN A 1 95 ? 25.973 -4.068 -19.472 1.00 88.38 95 ASN A CA 1
ATOM 795 C C . ASN A 1 95 ? 26.485 -4.288 -18.035 1.00 88.38 95 ASN A C 1
ATOM 797 O O . ASN A 1 95 ? 26.812 -5.412 -17.659 1.00 88.38 95 ASN A O 1
ATOM 801 N N . ALA A 1 96 ? 26.612 -3.237 -17.220 1.00 90.50 96 ALA A N 1
ATOM 802 C CA . ALA A 1 96 ? 27.183 -3.370 -15.888 1.00 90.50 96 ALA A CA 1
ATOM 803 C C . ALA A 1 96 ? 26.314 -4.253 -14.975 1.00 90.50 96 ALA A C 1
ATOM 805 O O . ALA A 1 96 ? 25.138 -3.975 -14.736 1.00 90.50 96 ALA A O 1
ATOM 806 N N . HIS A 1 97 ? 26.931 -5.250 -14.338 1.00 89.81 97 HIS A N 1
ATOM 807 C CA . HIS A 1 97 ? 26.306 -6.086 -13.303 1.00 89.81 97 HIS A CA 1
ATOM 808 C C . HIS A 1 97 ? 26.260 -5.386 -11.933 1.00 89.81 97 HIS A C 1
ATOM 810 O O . HIS A 1 97 ? 26.516 -5.981 -10.889 1.00 89.81 97 HIS A O 1
ATOM 816 N N . LYS A 1 98 ? 25.930 -4.092 -11.926 1.00 91.31 98 LYS A N 1
ATOM 817 C CA . LYS A 1 98 ? 25.799 -3.271 -10.722 1.00 91.31 98 LYS A CA 1
ATOM 818 C C . LYS A 1 98 ? 24.438 -2.593 -10.723 1.00 91.31 98 LYS A C 1
ATOM 820 O O . LYS A 1 98 ? 24.110 -1.884 -11.669 1.00 91.31 98 LYS A O 1
ATOM 825 N N . LYS A 1 99 ? 23.656 -2.788 -9.657 1.00 94.31 99 LYS A N 1
ATOM 826 C CA . LYS A 1 99 ? 22.373 -2.093 -9.507 1.00 94.31 99 LYS A CA 1
ATOM 827 C C . LYS A 1 99 ? 22.605 -0.601 -9.282 1.00 94.31 99 LYS A C 1
ATOM 829 O O . LYS A 1 99 ? 23.440 -0.208 -8.468 1.00 94.31 99 LYS A O 1
ATOM 834 N N . VAL A 1 100 ? 21.822 0.200 -9.987 1.00 95.44 100 VAL A N 1
ATOM 835 C CA . VAL A 1 100 ? 21.722 1.651 -9.827 1.00 95.44 100 VAL A CA 1
ATOM 836 C C . VAL A 1 100 ? 20.264 2.017 -9.584 1.00 95.44 100 VAL A C 1
ATOM 838 O O . VAL A 1 100 ? 19.359 1.205 -9.794 1.00 95.44 100 VAL A O 1
ATOM 841 N N . TRP A 1 101 ? 20.038 3.216 -9.070 1.00 95.38 101 TRP A N 1
ATOM 842 C CA . TRP A 1 101 ? 18.712 3.717 -8.755 1.00 95.38 101 TRP A CA 1
ATOM 843 C C . TRP A 1 101 ? 18.068 4.386 -9.967 1.00 95.38 101 TRP A C 1
ATOM 845 O O . TRP A 1 101 ? 18.654 5.248 -10.617 1.00 95.38 101 TRP A O 1
ATOM 855 N N . TRP A 1 102 ? 16.834 3.996 -10.238 1.00 92.25 102 TRP A N 1
ATOM 856 C CA . TRP A 1 102 ? 15.990 4.535 -11.288 1.00 92.25 102 TRP A CA 1
ATOM 857 C C . TRP A 1 102 ? 14.793 5.227 -10.651 1.00 92.25 102 TRP A C 1
ATOM 859 O O . TRP A 1 102 ? 14.287 4.774 -9.622 1.00 92.25 102 TRP A O 1
ATOM 869 N N . LYS A 1 103 ? 14.318 6.300 -11.275 1.00 89.62 103 LYS A N 1
ATOM 870 C CA . LYS A 1 103 ? 13.116 7.034 -10.899 1.00 89.62 103 LYS A CA 1
ATOM 871 C C . LYS A 1 103 ? 12.119 6.966 -12.049 1.00 89.62 103 LYS A C 1
ATOM 873 O O . LYS A 1 103 ? 12.405 7.431 -13.149 1.00 89.62 103 LYS A O 1
ATOM 878 N N . CYS A 1 104 ? 10.959 6.355 -11.819 1.00 84.56 104 CYS A N 1
ATOM 879 C CA . CYS A 1 104 ? 9.917 6.302 -12.844 1.00 84.56 104 CYS A CA 1
ATOM 880 C C . CYS A 1 104 ? 9.187 7.658 -12.962 1.00 84.56 104 CYS A C 1
ATOM 882 O O . CYS A 1 104 ? 9.272 8.487 -12.049 1.00 84.56 104 CYS A O 1
ATOM 884 N N . PRO A 1 105 ? 8.404 7.884 -14.031 1.00 80.12 105 PRO A N 1
ATOM 885 C CA . PRO A 1 105 ? 7.640 9.125 -14.206 1.00 80.12 105 PRO A CA 1
ATOM 886 C C . PRO A 1 105 ? 6.593 9.395 -13.117 1.00 80.12 105 PRO A C 1
ATOM 888 O O . PRO A 1 105 ? 6.221 10.549 -12.881 1.00 80.12 105 PRO A O 1
ATOM 891 N N . PHE A 1 106 ? 6.141 8.350 -12.418 1.00 76.62 106 PHE A N 1
ATOM 892 C CA . PHE A 1 106 ? 5.263 8.452 -11.246 1.00 76.62 106 PHE A CA 1
ATOM 893 C C . PHE A 1 106 ? 6.006 8.870 -9.974 1.00 76.62 106 PHE A C 1
ATOM 895 O O . PHE A 1 106 ? 5.377 9.197 -8.976 1.00 76.62 106 PHE A O 1
ATOM 902 N N . GLY A 1 107 ? 7.337 8.930 -10.023 1.00 81.94 107 GLY A N 1
ATOM 903 C CA . GLY A 1 107 ? 8.201 9.385 -8.942 1.00 81.94 107 GLY A CA 1
ATOM 904 C C . GLY A 1 107 ? 8.749 8.265 -8.062 1.00 81.94 107 GLY A C 1
ATOM 905 O O . GLY A 1 107 ? 9.609 8.550 -7.228 1.00 81.94 107 GLY A O 1
ATOM 906 N N . HIS A 1 108 ? 8.317 7.013 -8.250 1.00 85.50 108 HIS A N 1
ATOM 907 C CA . HIS A 1 108 ? 8.852 5.884 -7.494 1.00 85.50 108 HIS A CA 1
ATOM 908 C C . HIS A 1 108 ? 10.333 5.677 -7.806 1.00 85.50 108 HIS A C 1
ATOM 910 O O . HIS A 1 108 ? 10.738 5.635 -8.970 1.00 85.50 108 HIS A O 1
ATOM 916 N N . SER A 1 109 ? 11.124 5.494 -6.754 1.00 90.75 109 SER A N 1
ATOM 917 C CA . SER A 1 109 ? 12.552 5.209 -6.852 1.00 90.75 109 SER A CA 1
ATOM 918 C C . SER A 1 109 ? 12.833 3.744 -6.522 1.00 90.75 109 SER A C 1
ATOM 920 O O . SER A 1 109 ? 12.417 3.252 -5.471 1.00 90.75 109 SER A O 1
ATOM 922 N N . TYR A 1 110 ? 13.542 3.041 -7.402 1.00 90.56 110 TYR A N 1
ATOM 923 C CA . TYR A 1 110 ? 13.798 1.602 -7.294 1.00 90.56 110 TYR A CA 1
ATOM 924 C C . TYR A 1 110 ? 15.178 1.232 -7.852 1.00 90.56 110 TYR A C 1
ATOM 926 O O . TYR A 1 110 ? 15.706 1.928 -8.714 1.00 90.56 110 TYR A O 1
ATOM 934 N N . SER A 1 111 ? 15.789 0.149 -7.359 1.00 92.44 111 SER A N 1
ATOM 935 C CA . SER A 1 111 ? 17.107 -0.291 -7.838 1.00 92.44 111 SER A CA 1
ATOM 936 C C . SER A 1 111 ? 16.990 -1.403 -8.881 1.00 92.44 111 SER A C 1
ATOM 938 O O . SER A 1 111 ? 16.229 -2.355 -8.713 1.00 92.44 111 SER A O 1
ATOM 940 N N . SER A 1 112 ? 17.744 -1.282 -9.974 1.00 91.38 112 SER A N 1
ATOM 941 C CA . SER A 1 112 ? 17.809 -2.276 -11.052 1.00 91.38 112 SER A CA 1
ATOM 942 C C . SER A 1 112 ? 19.150 -2.191 -11.777 1.00 91.38 112 SER A C 1
ATOM 944 O O . SER A 1 112 ? 19.845 -1.175 -11.703 1.00 91.38 112 SER A O 1
ATOM 946 N N . TYR A 1 113 ? 19.520 -3.254 -12.486 1.00 91.12 113 TYR A N 1
ATOM 947 C CA . TYR A 1 113 ? 20.677 -3.234 -13.375 1.00 91.12 113 TYR A CA 1
ATOM 948 C C . TYR A 1 113 ? 20.413 -2.350 -14.607 1.00 91.12 113 TYR A C 1
ATOM 950 O O . TYR A 1 113 ? 19.272 -2.334 -15.079 1.00 91.12 113 TYR A O 1
ATOM 958 N N . PRO A 1 114 ? 21.427 -1.642 -15.146 1.00 89.81 114 PRO A N 1
ATOM 959 C CA . PRO A 1 114 ? 21.291 -0.893 -16.393 1.00 89.81 114 PRO A CA 1
ATOM 960 C C . PRO A 1 114 ? 20.924 -1.760 -17.595 1.00 89.81 114 PRO A C 1
ATOM 962 O O . PRO A 1 114 ? 20.092 -1.338 -18.390 1.00 89.81 114 PRO A O 1
ATOM 965 N N . TYR A 1 115 ? 21.428 -2.995 -17.672 1.00 84.44 115 TYR A N 1
ATOM 966 C CA . TYR A 1 115 ? 21.136 -3.872 -18.809 1.00 84.44 115 TYR A CA 1
ATOM 967 C C . TYR A 1 115 ? 19.651 -4.245 -18.902 1.00 84.44 115 TYR A C 1
ATOM 969 O O . TYR A 1 115 ? 19.133 -4.406 -20.000 1.00 84.44 115 TYR A O 1
ATOM 977 N N . ASN A 1 116 ? 18.934 -4.259 -17.772 1.00 80.75 116 ASN A N 1
ATOM 978 C CA . ASN A 1 116 ? 17.479 -4.442 -17.736 1.00 80.75 116 ASN A CA 1
ATOM 979 C C . ASN A 1 116 ? 16.692 -3.255 -18.320 1.00 80.75 116 ASN A C 1
ATOM 981 O O . ASN A 1 116 ? 15.464 -3.306 -18.347 1.00 80.75 116 ASN A O 1
ATOM 985 N N . LYS A 1 117 ? 17.363 -2.143 -18.646 1.00 81.44 117 LYS A N 1
ATOM 986 C CA . LYS A 1 117 ? 16.774 -0.931 -19.237 1.00 81.44 117 LYS A CA 1
ATOM 987 C C . LYS A 1 117 ? 17.232 -0.697 -20.678 1.00 81.44 117 LYS A C 1
ATOM 989 O O . LYS A 1 117 ? 16.705 0.199 -21.321 1.00 81.44 117 LYS A O 1
ATOM 994 N N . THR A 1 118 ? 18.215 -1.465 -21.150 1.00 71.25 118 THR A N 1
ATOM 995 C CA . THR A 1 118 ? 18.847 -1.301 -22.470 1.00 71.25 118 THR A CA 1
ATOM 996 C C . THR A 1 118 ? 18.774 -2.563 -23.336 1.00 71.25 118 THR A C 1
ATOM 998 O O . THR A 1 118 ? 19.284 -2.551 -24.449 1.00 71.25 118 THR A O 1
ATOM 1001 N N . GLY A 1 119 ? 18.255 -3.673 -22.801 1.00 54.88 119 GLY A N 1
ATOM 1002 C CA . GLY A 1 119 ? 18.063 -4.943 -23.506 1.00 54.88 119 GLY A CA 1
ATOM 1003 C C . GLY A 1 119 ? 16.610 -5.164 -23.929 1.00 54.88 119 GLY A C 1
ATOM 1004 O O . GLY A 1 119 ? 15.745 -4.356 -23.602 1.00 54.88 119 GLY A O 1
ATOM 1005 N N . ILE A 1 120 ? 16.375 -6.273 -24.633 1.00 39.09 120 ILE A N 1
ATOM 1006 C CA . ILE A 1 120 ? 15.075 -6.656 -25.211 1.00 39.09 120 ILE A CA 1
ATOM 1007 C C . ILE A 1 120 ? 14.031 -6.867 -24.083 1.00 39.09 120 ILE A C 1
ATOM 1009 O O . ILE A 1 120 ? 12.994 -6.201 -24.057 1.00 39.09 120 ILE A O 1
ATOM 1013 N N . ASN A 1 121 ? 14.436 -7.579 -23.021 1.00 41.91 121 ASN A N 1
ATOM 1014 C CA . ASN A 1 121 ? 13.695 -7.728 -21.761 1.00 41.91 121 ASN A CA 1
ATOM 1015 C C . ASN A 1 121 ? 13.772 -6.456 -20.888 1.00 41.91 121 ASN A C 1
ATOM 1017 O O . ASN A 1 121 ? 14.493 -6.391 -19.878 1.00 41.91 121 ASN A O 1
ATOM 1021 N N . HIS A 1 122 ? 13.050 -5.409 -21.274 1.00 54.62 122 HIS A N 1
ATOM 1022 C CA . HIS A 1 122 ? 12.956 -4.180 -20.499 1.00 54.62 122 HIS A CA 1
ATOM 1023 C C . HIS A 1 122 ? 12.054 -4.391 -19.275 1.00 54.62 122 HIS A C 1
ATOM 1025 O O . HIS A 1 122 ? 10.846 -4.560 -19.364 1.00 54.62 122 HIS A O 1
ATOM 1031 N N . SER A 1 123 ? 12.644 -4.363 -18.080 1.00 59.38 123 SER A N 1
ATOM 1032 C CA . SER A 1 123 ? 11.843 -4.378 -16.846 1.00 59.38 123 SER A CA 1
ATOM 1033 C C . SER A 1 123 ? 11.259 -2.992 -16.589 1.00 59.38 123 SER A C 1
ATOM 1035 O O . SER A 1 123 ? 11.981 -1.994 -16.675 1.00 59.38 123 SER A O 1
ATOM 1037 N N . ASP A 1 124 ? 9.996 -2.906 -16.191 1.00 70.94 124 ASP A N 1
ATOM 1038 C CA . ASP A 1 124 ? 9.380 -1.641 -15.794 1.00 70.94 124 ASP A CA 1
ATOM 1039 C C . ASP A 1 124 ? 9.607 -1.305 -14.313 1.00 70.94 124 ASP A C 1
ATOM 1041 O O . ASP A 1 124 ? 10.445 -1.895 -13.620 1.00 70.94 124 ASP A O 1
ATOM 1045 N N . CYS A 1 125 ? 8.945 -0.257 -13.821 1.00 80.38 125 CYS A N 1
ATOM 1046 C CA . CYS A 1 125 ? 8.973 0.072 -12.403 1.00 80.38 125 CYS A CA 1
ATOM 1047 C C . CYS A 1 125 ? 8.214 -1.003 -11.603 1.00 80.38 125 CYS A C 1
ATOM 1049 O O . CYS A 1 125 ? 6.987 -1.048 -11.686 1.00 80.38 125 CYS A O 1
ATOM 1051 N N . PRO A 1 126 ? 8.882 -1.784 -10.730 1.00 76.75 126 PRO A N 1
ATOM 1052 C CA . PRO A 1 126 ? 8.243 -2.884 -10.001 1.00 76.75 126 PRO A CA 1
ATOM 1053 C C . PRO A 1 126 ? 7.219 -2.401 -8.965 1.00 76.75 126 PRO A C 1
ATOM 1055 O O . PRO A 1 126 ? 6.460 -3.188 -8.411 1.00 76.75 126 PRO A O 1
ATOM 1058 N N . ILE A 1 127 ? 7.236 -1.106 -8.635 1.00 77.31 127 ILE A N 1
ATOM 1059 C CA . ILE A 1 127 ? 6.249 -0.499 -7.742 1.00 77.31 127 ILE A CA 1
ATOM 1060 C C . ILE A 1 127 ? 4.981 -0.161 -8.530 1.00 77.31 127 ILE A C 1
ATOM 1062 O O . ILE A 1 127 ? 3.893 -0.416 -8.031 1.00 77.31 127 ILE A O 1
ATOM 1066 N N . CYS A 1 128 ? 5.114 0.356 -9.757 1.00 74.62 128 CYS A N 1
ATOM 1067 C CA . CYS A 1 128 ? 3.974 0.609 -10.639 1.00 74.62 128 CYS A CA 1
ATOM 1068 C C . CYS A 1 128 ? 3.277 -0.687 -11.047 1.00 74.62 128 CYS A C 1
ATOM 1070 O O . CYS A 1 128 ? 2.056 -0.730 -10.975 1.00 74.62 128 CYS A O 1
ATOM 1072 N N . ASP A 1 129 ? 4.056 -1.709 -11.395 1.00 69.88 129 ASP A N 1
ATOM 1073 C CA . ASP A 1 129 ? 3.585 -3.043 -11.785 1.00 69.88 129 ASP A CA 1
ATOM 1074 C C . ASP A 1 129 ? 2.786 -3.732 -10.662 1.00 69.88 129 ASP A C 1
ATOM 1076 O O . ASP A 1 129 ? 1.687 -4.232 -10.854 1.00 69.88 129 ASP A O 1
ATOM 1080 N N . LYS A 1 130 ? 3.260 -3.641 -9.412 1.00 68.25 130 LYS A N 1
ATOM 1081 C CA . LYS A 1 130 ? 2.492 -4.128 -8.250 1.00 68.25 130 LYS A CA 1
ATOM 1082 C C . LYS A 1 130 ? 1.231 -3.319 -7.955 1.00 68.25 130 LYS A C 1
ATOM 1084 O O . LYS A 1 130 ? 0.336 -3.817 -7.278 1.00 68.25 130 LYS A O 1
ATOM 1089 N N . GLU A 1 131 ? 1.216 -2.043 -8.328 1.00 64.19 131 GLU A N 1
ATOM 1090 C CA . GLU A 1 131 ? 0.104 -1.135 -8.041 1.00 64.19 131 GLU A CA 1
ATOM 1091 C C . GLU A 1 131 ? -0.955 -1.125 -9.148 1.00 64.19 131 GLU A C 1
ATOM 1093 O O . GLU A 1 131 ? -2.067 -0.680 -8.874 1.00 64.19 131 GLU A O 1
ATOM 1098 N N . ASN A 1 132 ? -0.631 -1.556 -10.371 1.00 60.19 132 ASN A N 1
ATOM 1099 C CA . ASN A 1 132 ? -1.523 -1.479 -11.527 1.00 60.19 132 ASN A CA 1
ATOM 1100 C C . ASN A 1 132 ? -1.270 -2.674 -12.433 1.00 60.19 132 ASN A C 1
ATOM 1102 O O . ASN A 1 132 ? -0.127 -2.958 -12.768 1.00 60.19 132 ASN A O 1
ATOM 1106 N N . HIS A 1 133 ? -2.354 -3.299 -12.867 1.00 56.34 133 HIS A N 1
ATOM 1107 C CA . HIS A 1 133 ? -2.317 -4.366 -13.856 1.00 56.34 133 HIS A CA 1
ATOM 1108 C C . HIS A 1 133 ? -2.260 -3.834 -15.296 1.00 56.34 133 HIS A C 1
ATOM 1110 O O . HIS A 1 133 ? -2.110 -4.632 -16.202 1.00 56.34 133 HIS A O 1
ATOM 1116 N N . THR A 1 134 ? -2.335 -2.509 -15.487 1.00 59.84 134 THR A N 1
ATOM 1117 C CA . THR A 1 134 ? -2.424 -1.884 -16.809 1.00 59.84 134 THR A CA 1
ATOM 1118 C C . THR A 1 134 ? -1.060 -1.692 -17.470 1.00 59.84 134 THR A C 1
ATOM 1120 O O . THR A 1 134 ? -0.242 -0.891 -16.994 1.00 59.84 134 THR A O 1
ATOM 1123 N N . SER A 1 135 ? -0.846 -2.382 -18.586 1.00 72.56 135 SER A N 1
ATOM 1124 C CA . SER A 1 135 ? 0.379 -2.378 -19.387 1.00 72.56 135 SER A CA 1
ATOM 1125 C C . SER A 1 135 ? 0.392 -1.276 -20.470 1.00 72.56 135 SER A C 1
ATOM 1127 O O . SER A 1 135 ? -0.631 -0.673 -20.803 1.00 72.56 135 SER A O 1
ATOM 1129 N N . PHE A 1 136 ? 1.572 -0.951 -21.021 1.00 76.81 136 PHE A N 1
ATOM 1130 C CA . PHE A 1 136 ? 1.673 -0.026 -22.163 1.00 76.81 136 PHE A CA 1
ATOM 1131 C C . PHE A 1 136 ? 0.882 -0.508 -23.400 1.00 76.81 136 PHE A C 1
ATOM 1133 O O . PHE A 1 136 ? 0.205 0.334 -23.996 1.00 76.81 136 PHE A O 1
ATOM 1140 N N . PRO A 1 137 ? 0.893 -1.811 -23.762 1.00 82.88 137 PRO A N 1
ATOM 1141 C CA . PRO A 1 137 ? 0.044 -2.352 -24.822 1.00 82.88 137 PRO A CA 1
ATOM 1142 C C . PRO A 1 137 ? -1.435 -1.977 -24.706 1.00 82.88 137 PRO A C 1
ATOM 1144 O O . PRO A 1 137 ? -1.999 -1.455 -25.665 1.00 82.88 137 PRO A O 1
ATOM 1147 N N . GLU A 1 138 ? -2.044 -2.122 -23.529 1.00 86.19 138 GLU A N 1
ATOM 1148 C CA . GLU A 1 138 ? -3.452 -1.754 -23.304 1.00 86.19 138 GLU A CA 1
ATOM 1149 C C . GLU A 1 138 ? -3.710 -0.267 -23.580 1.00 86.19 138 GLU A C 1
ATOM 1151 O O . GLU A 1 138 ? -4.691 0.105 -24.226 1.00 86.19 138 GLU A O 1
ATOM 1156 N N . GLN A 1 139 ? -2.797 0.609 -23.142 1.00 86.12 139 GLN A N 1
ATOM 1157 C CA . GLN A 1 139 ? -2.916 2.050 -23.384 1.00 86.12 139 GLN A CA 1
ATOM 1158 C C . GLN A 1 139 ? -2.725 2.412 -24.858 1.00 86.12 139 GLN A C 1
ATOM 1160 O O . GLN A 1 139 ? -3.372 3.341 -25.345 1.00 86.12 139 GLN A O 1
ATOM 1165 N N . ALA A 1 140 ? -1.866 1.683 -25.571 1.00 87.25 140 ALA A N 1
ATOM 1166 C CA . ALA A 1 140 ? -1.671 1.850 -27.002 1.00 87.25 140 ALA A CA 1
ATOM 1167 C C . ALA A 1 140 ? -2.899 1.398 -27.806 1.00 87.25 140 ALA A C 1
ATOM 1169 O O . ALA A 1 140 ? -3.358 2.137 -28.677 1.00 87.25 140 ALA A O 1
ATOM 1170 N N . ILE A 1 141 ? -3.478 0.240 -27.471 1.00 91.19 141 ILE A N 1
ATOM 1171 C CA . ILE A 1 141 ? -4.727 -0.253 -28.068 1.00 91.19 141 ILE A CA 1
ATOM 1172 C C . ILE A 1 141 ? -5.839 0.770 -27.840 1.00 91.19 141 ILE A C 1
ATOM 1174 O O . ILE A 1 141 ? -6.452 1.234 -28.800 1.00 91.19 141 ILE A O 1
ATOM 1178 N N . TYR A 1 142 ? -6.049 1.195 -26.590 1.00 93.25 142 TYR A N 1
ATOM 1179 C CA . TYR A 1 142 ? -7.054 2.203 -26.257 1.00 93.25 142 TYR A CA 1
ATOM 1180 C C . TYR A 1 142 ? -6.860 3.503 -27.045 1.00 93.25 142 TYR A C 1
ATOM 1182 O O . TYR A 1 142 ? -7.833 4.062 -27.548 1.00 93.25 142 TYR A O 1
ATOM 1190 N N . PHE A 1 143 ? -5.618 3.983 -27.171 1.00 91.00 143 PHE A N 1
ATOM 1191 C CA . PHE A 1 143 ? -5.316 5.218 -27.892 1.00 91.00 143 PHE A CA 1
ATOM 1192 C C . PHE A 1 143 ? -5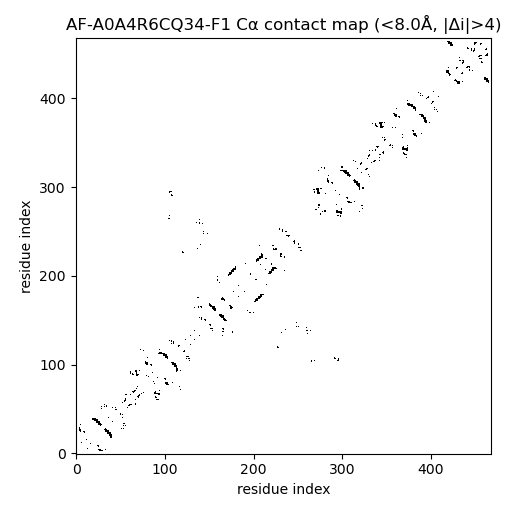.784 5.173 -29.348 1.00 91.00 143 PHE A C 1
ATOM 1194 O O . PHE A 1 143 ? -6.453 6.110 -29.780 1.00 91.00 143 PHE A O 1
ATOM 1201 N N . TYR A 1 144 ? -5.477 4.107 -30.092 1.00 92.38 144 TYR A N 1
ATOM 1202 C CA . TYR A 1 144 ? -5.904 4.007 -31.490 1.00 92.38 144 TYR A CA 1
ATOM 1203 C C . TYR A 1 144 ? -7.388 3.684 -31.623 1.00 92.38 144 TYR A C 1
ATOM 1205 O O . TYR A 1 144 ? -8.066 4.308 -32.435 1.00 92.38 144 TYR A O 1
ATOM 1213 N N . ILE A 1 145 ? -7.919 2.767 -30.807 1.00 94.38 145 ILE A N 1
ATOM 1214 C CA . ILE A 1 145 ? -9.349 2.429 -30.829 1.00 94.38 145 ILE A CA 1
ATOM 1215 C C . ILE A 1 145 ? -10.198 3.673 -30.575 1.00 94.38 145 ILE A C 1
ATOM 1217 O O . ILE A 1 145 ? -11.189 3.876 -31.266 1.00 94.38 145 ILE A O 1
ATOM 1221 N N . LYS A 1 146 ? -9.780 4.559 -29.665 1.00 92.94 146 LYS A N 1
ATOM 1222 C CA . LYS A 1 146 ? -10.508 5.792 -29.353 1.00 92.94 146 LYS A CA 1
ATOM 1223 C C . LYS A 1 146 ? -10.541 6.824 -30.483 1.00 92.94 146 LYS A C 1
ATOM 1225 O O . LYS A 1 146 ? -11.436 7.666 -30.493 1.00 92.94 146 LYS A O 1
ATOM 1230 N N . GLN A 1 147 ? -9.585 6.788 -31.412 1.00 90.81 147 GLN A N 1
ATOM 1231 C CA . GLN A 1 147 ? -9.602 7.677 -32.580 1.00 90.81 147 GLN A CA 1
ATOM 1232 C C . GLN A 1 147 ? -10.734 7.314 -33.546 1.00 90.81 147 GLN A C 1
ATOM 1234 O O . GLN A 1 147 ? -11.338 8.208 -34.128 1.00 90.81 147 GLN A O 1
ATOM 1239 N N . GLU A 1 148 ? -11.040 6.021 -33.674 1.00 91.75 148 GLU A N 1
ATOM 1240 C CA . GLU A 1 148 ? -12.134 5.520 -34.517 1.00 91.75 148 GLU A CA 1
ATOM 1241 C C . GLU A 1 148 ? -13.464 5.435 -33.752 1.00 91.75 148 GLU A C 1
ATOM 1243 O O . GLU A 1 148 ? -14.526 5.707 -34.306 1.00 91.75 148 GLU A O 1
ATOM 1248 N N . PHE A 1 149 ? -13.408 5.087 -32.466 1.00 93.88 149 PHE A N 1
ATOM 1249 C CA . PHE A 1 149 ? -14.560 4.913 -31.587 1.00 93.88 149 PHE A CA 1
ATOM 1250 C C . PHE A 1 149 ? -14.457 5.861 -30.383 1.00 93.88 149 PHE A C 1
ATOM 1252 O O . PHE A 1 149 ? -13.924 5.485 -29.333 1.00 93.88 149 PHE A O 1
ATOM 1259 N N . PRO A 1 150 ? -14.955 7.108 -30.491 1.00 94.62 150 PRO A N 1
ATOM 1260 C CA . PRO A 1 150 ? -14.842 8.101 -29.420 1.00 94.62 150 PRO A CA 1
ATOM 1261 C C . PRO A 1 150 ? -15.461 7.668 -28.081 1.00 94.62 150 PRO A C 1
ATOM 1263 O O . PRO A 1 150 ? -15.029 8.136 -27.021 1.00 94.62 150 PRO A O 1
ATOM 1266 N N . ASP A 1 151 ? -16.445 6.763 -28.121 1.00 96.25 151 ASP A N 1
ATOM 1267 C CA . ASP A 1 151 ? -17.119 6.183 -26.958 1.00 96.25 151 ASP A CA 1
ATOM 1268 C C . ASP A 1 151 ? -16.332 5.047 -26.281 1.00 96.25 151 ASP A C 1
ATOM 1270 O O . ASP A 1 151 ? -16.774 4.539 -25.253 1.00 96.25 151 ASP A O 1
ATOM 1274 N N . ALA A 1 152 ? -15.152 4.682 -26.794 1.00 96.56 152 ALA A N 1
ATOM 1275 C CA . ALA A 1 152 ? -14.282 3.693 -26.170 1.00 96.56 152 ALA A CA 1
ATOM 1276 C C . ALA A 1 152 ? -13.914 4.077 -24.724 1.00 96.56 152 ALA A C 1
ATOM 1278 O O . ALA A 1 152 ? -13.526 5.220 -24.422 1.00 96.56 152 ALA A O 1
ATOM 1279 N N . ILE A 1 153 ? -13.983 3.079 -23.846 1.00 94.31 153 ILE A N 1
ATOM 1280 C CA . ILE A 1 153 ? -13.728 3.131 -22.407 1.00 94.31 153 ILE A CA 1
ATOM 1281 C C . ILE A 1 153 ? -12.475 2.299 -22.105 1.00 94.31 153 ILE A C 1
ATOM 1283 O O . ILE A 1 153 ? -12.310 1.203 -22.630 1.00 94.31 153 ILE A O 1
ATOM 1287 N N . ASN A 1 154 ? -11.588 2.836 -21.267 1.00 92.06 154 ASN A N 1
ATOM 1288 C CA . ASN A 1 154 ? -10.345 2.199 -20.814 1.00 92.06 154 ASN A CA 1
ATOM 1289 C C . ASN A 1 154 ? -10.564 1.597 -19.420 1.00 92.06 154 ASN A C 1
ATOM 1291 O O . ASN A 1 154 ? -11.082 2.313 -18.553 1.00 92.06 154 ASN A O 1
ATOM 1295 N N . SER A 1 155 ? -10.154 0.344 -19.203 1.00 88.81 155 SER A N 1
ATOM 1296 C CA . SER A 1 155 ? -10.303 -0.383 -17.932 1.00 88.81 155 SER A CA 1
ATOM 1297 C C . SER A 1 155 ? -11.745 -0.356 -17.391 1.00 88.81 155 SER A C 1
ATOM 1299 O O . SER A 1 155 ? -11.988 0.066 -16.254 1.00 88.81 155 SER A O 1
ATOM 1301 N N . ASP A 1 156 ? -12.732 -0.758 -18.200 1.00 92.00 156 ASP A N 1
ATOM 1302 C CA . ASP A 1 156 ? -14.132 -0.801 -17.756 1.00 92.00 156 ASP A CA 1
ATOM 1303 C C . ASP A 1 156 ? -14.362 -1.959 -16.777 1.00 92.00 156 ASP A C 1
ATOM 1305 O O . ASP A 1 156 ? -14.197 -3.117 -17.133 1.00 92.00 156 ASP A O 1
ATOM 1309 N N . GLN A 1 157 ? -1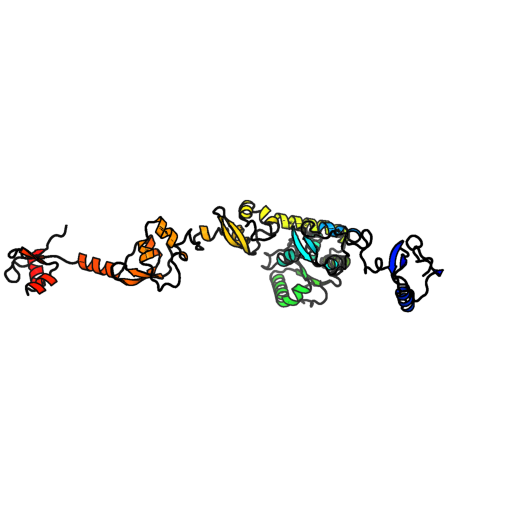4.761 -1.665 -15.537 1.00 88.94 157 GLN A N 1
ATOM 1310 C CA . GLN A 1 157 ? -15.001 -2.689 -14.503 1.00 88.94 157 GLN A CA 1
ATOM 1311 C C . GLN A 1 157 ? -16.487 -2.982 -14.268 1.00 88.94 157 GLN A C 1
ATOM 1313 O O . GLN A 1 157 ? -16.827 -3.909 -13.529 1.00 88.94 157 GLN A O 1
ATOM 1318 N N . ASN A 1 158 ? -17.378 -2.178 -14.848 1.00 90.56 158 ASN A N 1
ATOM 1319 C CA . ASN A 1 158 ? -18.789 -2.168 -14.477 1.00 90.56 158 ASN A CA 1
ATOM 1320 C C . ASN A 1 158 ? -19.629 -3.066 -15.380 1.00 90.56 158 ASN A C 1
ATOM 1322 O O . ASN A 1 158 ? -20.539 -3.721 -14.882 1.00 90.56 158 ASN A O 1
ATOM 1326 N N . THR A 1 159 ? -19.322 -3.122 -16.679 1.00 92.88 159 THR A N 1
ATOM 1327 C CA . THR A 1 159 ? -20.203 -3.749 -17.675 1.00 92.88 159 THR A CA 1
ATOM 1328 C C . THR A 1 159 ? -20.436 -5.230 -17.391 1.00 92.88 159 THR A C 1
ATOM 1330 O O . THR A 1 159 ? -21.560 -5.706 -17.515 1.00 92.88 159 THR A O 1
ATOM 1333 N N . ILE A 1 160 ? -19.397 -5.953 -16.963 1.00 93.31 160 ILE A N 1
ATOM 1334 C CA . ILE A 1 160 ? -19.483 -7.390 -16.656 1.00 93.31 160 ILE A CA 1
ATOM 1335 C C . ILE A 1 160 ? -19.063 -7.738 -15.219 1.00 93.31 160 ILE A C 1
ATOM 1337 O O . ILE A 1 160 ? -18.903 -8.911 -14.882 1.00 93.31 160 ILE A O 1
ATOM 1341 N N . GLY A 1 161 ? -18.821 -6.735 -14.367 1.00 90.44 161 GLY A N 1
ATOM 1342 C CA . GLY A 1 161 ? -18.280 -6.933 -13.013 1.00 90.44 161 GLY A CA 1
ATOM 1343 C C . GLY A 1 161 ? -16.839 -7.472 -12.972 1.00 90.44 161 GLY A C 1
ATOM 1344 O O . GLY A 1 161 ? -16.361 -7.908 -11.922 1.00 90.44 161 GLY A O 1
ATOM 1345 N N . MET A 1 162 ? -16.148 -7.468 -14.112 1.00 91.62 162 MET A N 1
ATOM 1346 C CA . MET A 1 162 ? -14.728 -7.765 -14.288 1.00 91.62 162 MET A CA 1
ATOM 1347 C C . MET A 1 162 ? -14.131 -6.717 -15.231 1.00 91.62 162 MET A C 1
ATOM 1349 O O . MET A 1 162 ? -14.826 -6.236 -16.119 1.00 91.62 162 MET A O 1
ATOM 1353 N N . GLU A 1 163 ? -12.864 -6.356 -15.015 1.00 91.62 163 GLU A N 1
ATOM 1354 C CA . GLU A 1 163 ? -12.169 -5.360 -15.840 1.00 91.62 163 GLU A CA 1
ATOM 1355 C C . GLU A 1 163 ? -12.039 -5.830 -17.292 1.00 91.62 163 GLU A C 1
ATOM 1357 O O . GLU A 1 163 ? -11.589 -6.954 -17.514 1.00 91.62 163 GLU A O 1
ATOM 1362 N N . LEU A 1 164 ? -12.434 -4.966 -18.227 1.00 93.75 164 LEU A N 1
ATOM 1363 C CA . LEU A 1 164 ? -12.205 -5.041 -19.666 1.00 93.75 164 LEU A CA 1
ATOM 1364 C C . LEU A 1 164 ? -11.170 -3.980 -20.051 1.00 93.75 164 LEU A C 1
ATOM 1366 O O . LEU A 1 164 ? -11.405 -2.797 -19.782 1.00 93.75 164 LEU A O 1
ATOM 1370 N N . ASP A 1 165 ? -10.059 -4.371 -20.680 1.00 93.06 165 ASP A N 1
ATOM 1371 C CA . ASP A 1 165 ? -8.949 -3.439 -20.955 1.00 93.06 165 ASP A CA 1
ATOM 1372 C C . ASP A 1 165 ? -9.404 -2.272 -21.843 1.00 93.06 165 ASP A C 1
ATOM 1374 O O . ASP A 1 165 ? -9.190 -1.096 -21.525 1.00 93.06 165 ASP A O 1
ATOM 1378 N N . VAL A 1 166 ? -10.112 -2.592 -22.930 1.00 95.69 166 VAL A N 1
ATOM 1379 C CA . VAL A 1 166 ? -10.820 -1.623 -23.769 1.00 95.69 166 VAL A CA 1
ATOM 1380 C C . VAL A 1 166 ? -12.226 -2.130 -24.051 1.00 95.69 166 VAL A C 1
ATOM 1382 O O . VAL A 1 166 ? -12.399 -3.230 -24.563 1.00 95.69 166 VAL A O 1
ATOM 1385 N N . TYR A 1 167 ? -13.238 -1.312 -23.774 1.00 97.69 167 TYR A N 1
ATOM 1386 C CA . TYR A 1 167 ? -14.628 -1.609 -24.114 1.00 97.69 167 TYR A CA 1
ATOM 1387 C C . TYR A 1 167 ? -15.209 -0.515 -25.005 1.00 97.69 167 TYR A C 1
ATOM 1389 O O . TYR A 1 167 ? -15.087 0.669 -24.700 1.00 97.69 167 TYR A O 1
ATOM 1397 N N . VAL A 1 168 ? -15.850 -0.910 -26.103 1.00 97.38 168 VAL A N 1
ATOM 1398 C CA . VAL A 1 168 ? -16.514 -0.011 -27.049 1.00 97.38 168 VAL A CA 1
ATOM 1399 C C . VAL A 1 168 ? -18.022 -0.289 -27.020 1.00 97.38 168 VAL A C 1
ATOM 1401 O O . VAL A 1 168 ? -18.476 -1.259 -27.642 1.00 97.38 168 VAL A O 1
ATOM 1404 N N . PRO A 1 169 ? -18.811 0.529 -26.295 1.00 97.00 169 PRO A N 1
ATOM 1405 C CA . PRO A 1 169 ? -20.247 0.315 -26.131 1.00 97.00 169 PRO A CA 1
ATOM 1406 C C . PRO A 1 169 ? -21.025 0.279 -27.450 1.00 97.00 169 PRO A C 1
ATOM 1408 O O . PRO A 1 169 ? -21.868 -0.600 -27.632 1.00 97.00 169 PRO A O 1
ATOM 1411 N 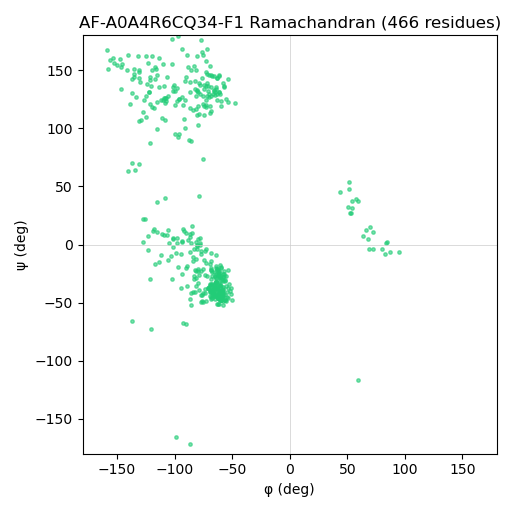N . SER A 1 170 ? -20.722 1.191 -28.379 1.00 96.25 170 SER A N 1
ATOM 1412 C CA . SER A 1 170 ? -21.424 1.356 -29.660 1.00 96.25 170 SER A CA 1
ATOM 1413 C C . SER A 1 170 ? -21.431 0.099 -30.528 1.00 96.25 170 SER A C 1
ATOM 1415 O O . SER A 1 170 ? -22.401 -0.149 -31.240 1.00 96.25 170 SER A O 1
ATOM 1417 N N . ILE A 1 171 ? -20.388 -0.727 -30.428 1.00 95.81 171 ILE A N 1
ATOM 1418 C CA . ILE A 1 171 ? -20.259 -1.994 -31.162 1.00 95.81 171 ILE A CA 1
ATOM 1419 C C . ILE A 1 171 ? -20.257 -3.219 -30.239 1.00 95.81 171 ILE A C 1
ATOM 1421 O O . ILE A 1 171 ? -19.916 -4.316 -30.683 1.00 95.81 171 ILE A O 1
ATOM 1425 N N . ARG A 1 172 ? -20.589 -3.038 -28.951 1.00 96.56 172 ARG A N 1
ATOM 1426 C CA . ARG A 1 172 ? -20.591 -4.083 -27.910 1.00 96.56 172 ARG A CA 1
ATOM 1427 C C . ARG A 1 172 ? -19.357 -4.986 -27.978 1.00 96.56 172 ARG A C 1
ATOM 1429 O O . ARG A 1 172 ? -19.472 -6.209 -27.936 1.00 96.56 172 ARG A O 1
ATOM 1436 N N . THR A 1 173 ? -18.179 -4.391 -28.145 1.00 97.00 173 THR A N 1
ATOM 1437 C CA . THR A 1 173 ? -16.935 -5.145 -28.332 1.00 97.00 173 THR A CA 1
ATOM 1438 C C . THR A 1 173 ? -15.931 -4.776 -27.256 1.00 97.00 173 THR A C 1
ATOM 1440 O O . THR A 1 173 ? -15.696 -3.597 -26.997 1.00 97.00 173 THR A O 1
ATOM 1443 N N . ALA A 1 174 ? -15.346 -5.791 -26.634 1.00 96.94 174 ALA A N 1
ATOM 1444 C CA . ALA A 1 174 ? -14.227 -5.666 -25.721 1.00 96.94 174 ALA A CA 1
ATOM 1445 C C . ALA A 1 174 ? -12.943 -6.175 -26.385 1.00 96.94 174 ALA A C 1
ATOM 1447 O O . ALA A 1 174 ? -12.976 -7.129 -27.167 1.00 96.94 174 ALA A O 1
ATOM 1448 N N . ILE A 1 175 ? -11.823 -5.526 -26.080 1.00 96.19 175 ILE A N 1
ATOM 1449 C CA . ILE A 1 175 ? -10.489 -5.886 -26.554 1.00 96.19 175 ILE A CA 1
ATOM 1450 C C . ILE A 1 175 ? -9.601 -6.062 -25.326 1.00 96.19 175 ILE A C 1
ATOM 1452 O O . ILE A 1 175 ? -9.539 -5.168 -24.486 1.00 96.19 175 ILE A O 1
ATOM 1456 N N . GLU A 1 176 ? -8.934 -7.206 -25.247 1.00 93.94 176 GLU A N 1
ATOM 1457 C CA . GLU A 1 176 ? -8.039 -7.606 -24.161 1.00 93.94 176 GLU A CA 1
ATOM 1458 C C . GLU A 1 176 ? -6.617 -7.781 -24.689 1.00 93.94 176 GLU A C 1
ATOM 1460 O O . GLU A 1 176 ? -6.426 -8.303 -25.793 1.00 93.94 176 GLU A O 1
ATOM 1465 N N . TYR A 1 177 ? -5.627 -7.385 -23.893 1.00 90.44 177 TYR A N 1
ATOM 1466 C CA . TYR A 1 177 ? -4.224 -7.702 -24.133 1.00 90.44 177 TYR A CA 1
ATOM 1467 C C . TYR A 1 177 ? -3.719 -8.675 -23.066 1.00 90.44 177 TYR A C 1
ATOM 1469 O O . TYR A 1 177 ? -3.492 -8.317 -21.912 1.00 90.44 177 TYR A O 1
ATOM 1477 N N . ASP A 1 178 ? -3.494 -9.920 -23.472 1.00 88.00 178 ASP A N 1
ATOM 1478 C CA . ASP A 1 178 ? -3.148 -11.011 -22.577 1.00 88.00 178 ASP A CA 1
ATOM 1479 C C . ASP A 1 178 ? -1.630 -11.242 -22.540 1.00 88.00 178 ASP A C 1
ATOM 1481 O O . ASP A 1 178 ? -1.073 -12.015 -23.327 1.00 88.00 178 ASP A O 1
ATOM 1485 N N . GLY A 1 179 ? -0.954 -10.600 -21.584 1.00 83.31 179 GLY A N 1
ATOM 1486 C CA . GLY A 1 179 ? 0.476 -10.808 -21.334 1.00 83.31 179 GLY A CA 1
ATOM 1487 C C . GLY A 1 179 ? 0.806 -12.220 -20.823 1.00 83.31 179 GLY A C 1
ATOM 1488 O O . GLY A 1 179 ? 0.195 -12.715 -19.865 1.00 83.31 179 GLY A O 1
ATOM 1489 N N . PHE A 1 180 ? 1.822 -12.871 -21.395 1.00 81.88 180 PHE A N 1
ATOM 1490 C CA . PHE A 1 180 ? 2.141 -14.285 -21.157 1.00 81.88 180 PHE A CA 1
ATOM 1491 C C . PHE A 1 180 ? 2.349 -14.601 -19.669 1.00 81.88 180 PHE A C 1
ATOM 1493 O O . PHE A 1 180 ? 1.768 -15.544 -19.125 1.00 81.88 180 PHE A O 1
ATOM 1500 N N . GLU A 1 181 ? 3.152 -13.791 -18.973 1.00 77.50 181 GLU A N 1
ATOM 1501 C CA . GLU A 1 181 ? 3.571 -14.062 -17.592 1.00 77.50 181 GLU A CA 1
ATOM 1502 C C . GLU A 1 181 ? 2.416 -14.115 -16.584 1.00 77.50 181 GLU A C 1
ATOM 1504 O O . GLU A 1 181 ? 2.442 -14.927 -15.646 1.00 77.50 181 GLU A O 1
ATOM 1509 N N . TRP A 1 182 ? 1.399 -13.272 -16.774 1.00 78.81 182 TRP A N 1
ATOM 1510 C CA . TRP A 1 182 ? 0.225 -13.238 -15.910 1.00 78.81 182 TRP A CA 1
ATOM 1511 C C . TRP A 1 182 ? -0.805 -14.272 -16.363 1.00 78.81 182 TRP A C 1
ATOM 1513 O O . TRP A 1 182 ? -1.205 -15.120 -15.561 1.00 78.81 182 TRP A O 1
ATOM 1523 N N . HIS A 1 183 ? -1.184 -14.276 -17.643 1.00 84.00 183 HIS A N 1
ATOM 1524 C CA . HIS A 1 183 ? -2.293 -15.096 -18.138 1.00 84.00 183 HIS A CA 1
ATOM 1525 C C . HIS A 1 183 ? -1.996 -16.598 -18.107 1.00 84.00 183 HIS A C 1
ATOM 1527 O O . HIS A 1 183 ? -2.893 -17.388 -17.805 1.00 84.00 183 HIS A O 1
ATOM 1533 N N . ARG A 1 184 ? -0.726 -17.018 -18.240 1.00 84.88 184 ARG A N 1
ATOM 1534 C CA . ARG A 1 184 ? -0.339 -18.439 -18.106 1.00 84.88 184 ARG A CA 1
ATOM 1535 C C . ARG A 1 184 ? -0.729 -19.052 -16.755 1.00 84.88 184 ARG A C 1
ATOM 1537 O O . ARG A 1 184 ? -0.906 -20.261 -16.652 1.00 84.88 184 ARG A O 1
ATOM 1544 N N . LYS A 1 185 ? -0.864 -18.226 -15.708 1.00 87.56 185 LYS A N 1
ATOM 1545 C CA . LYS A 1 185 ? -1.265 -18.645 -14.351 1.00 87.56 185 LYS A CA 1
ATOM 1546 C C . LYS A 1 185 ? -2.751 -18.409 -14.064 1.00 87.56 185 LYS A C 1
ATOM 1548 O O . LYS A 1 185 ? -3.235 -18.846 -13.023 1.00 87.56 185 LYS A O 1
ATOM 1553 N N . HIS A 1 186 ? -3.475 -17.740 -14.963 1.00 86.62 186 HIS A N 1
ATOM 1554 C CA . HIS A 1 186 ? -4.837 -17.253 -14.734 1.00 86.62 186 HIS A CA 1
ATOM 1555 C C . HIS A 1 186 ? -5.853 -17.727 -15.788 1.00 86.62 186 HIS A C 1
ATOM 1557 O O . HIS A 1 186 ? -6.940 -17.169 -15.872 1.00 86.62 186 HIS A O 1
ATOM 1563 N N . LEU A 1 187 ? -5.587 -18.826 -16.502 1.00 86.81 187 LEU A N 1
ATOM 1564 C CA . LEU A 1 187 ? -6.476 -19.369 -17.548 1.00 86.81 187 LEU A CA 1
ATOM 1565 C C . LEU A 1 187 ? -7.942 -19.564 -17.109 1.00 86.81 187 LEU A C 1
ATOM 1567 O O . LEU A 1 187 ? -8.863 -19.283 -17.869 1.00 86.81 187 LEU A O 1
ATOM 1571 N N . LYS A 1 188 ? -8.191 -19.988 -15.860 1.00 89.25 188 LYS A N 1
ATOM 1572 C CA . LYS A 1 188 ? -9.563 -20.109 -15.319 1.00 89.25 188 LYS A CA 1
ATOM 1573 C C . LYS A 1 188 ? -10.280 -18.760 -15.210 1.00 89.25 188 LYS A C 1
ATOM 1575 O O . LYS A 1 188 ? -11.499 -18.693 -15.327 1.00 89.25 188 LYS A O 1
ATOM 1580 N N . ARG A 1 189 ? -9.530 -17.693 -14.926 1.00 90.00 189 ARG A N 1
ATOM 1581 C CA . ARG A 1 189 ? -10.051 -16.327 -14.849 1.00 90.00 189 ARG A CA 1
ATOM 1582 C C . ARG A 1 189 ? -10.344 -15.786 -16.247 1.00 90.00 189 ARG A C 1
ATOM 1584 O O . ARG A 1 189 ? -11.369 -15.131 -16.399 1.00 90.00 189 ARG A O 1
ATOM 1591 N N . ASP A 1 190 ? -9.500 -16.103 -17.227 1.00 88.81 190 ASP A N 1
ATOM 1592 C CA . ASP A 1 190 ? -9.727 -15.751 -18.633 1.00 88.81 190 ASP A CA 1
ATOM 1593 C C . ASP A 1 190 ? -11.015 -16.399 -19.154 1.00 88.81 190 ASP A C 1
ATOM 1595 O O . ASP A 1 190 ? -11.904 -15.686 -19.604 1.00 88.81 190 ASP A O 1
ATOM 1599 N N . ALA A 1 191 ? -11.177 -17.716 -18.968 1.00 88.88 191 ALA A N 1
ATOM 1600 C CA . ALA A 1 191 ? -12.384 -18.440 -19.379 1.00 88.88 191 ALA A CA 1
ATOM 1601 C C . ALA A 1 191 ? -13.664 -17.871 -18.735 1.00 88.88 191 ALA A C 1
ATOM 1603 O O . ALA A 1 191 ? -14.675 -17.680 -19.402 1.00 88.88 191 ALA A O 1
ATOM 1604 N N . LYS A 1 192 ? -13.608 -17.510 -17.444 1.00 92.50 192 LYS A N 1
ATOM 1605 C CA . LYS A 1 192 ? -14.732 -16.842 -16.770 1.00 92.50 192 LYS A CA 1
ATOM 1606 C C . LYS A 1 192 ? -15.063 -15.483 -17.403 1.00 92.50 192 LYS A C 1
ATOM 1608 O O . LYS A 1 192 ? -16.233 -15.113 -17.460 1.00 92.50 192 LYS A O 1
ATOM 1613 N N . LYS A 1 193 ? -14.050 -14.719 -17.825 1.00 92.06 193 LYS A N 1
ATOM 1614 C CA . LYS A 1 193 ? -14.248 -13.424 -18.490 1.00 92.06 193 LYS A CA 1
ATOM 1615 C C . LYS A 1 193 ? -14.924 -13.616 -19.853 1.00 92.06 193 LYS A C 1
ATOM 1617 O O . LYS A 1 193 ? -15.858 -12.876 -20.152 1.00 92.06 193 LYS A O 1
ATOM 1622 N N . ASP A 1 194 ? -14.518 -14.631 -20.616 1.00 90.69 194 ASP A N 1
ATOM 1623 C CA . ASP A 1 194 ? -15.131 -14.990 -21.903 1.00 90.69 194 ASP A CA 1
ATOM 1624 C C . ASP A 1 194 ? -16.615 -15.340 -21.721 1.00 90.69 194 ASP A C 1
ATOM 1626 O O . ASP A 1 194 ? -17.479 -14.775 -22.396 1.00 90.69 194 ASP A O 1
ATOM 1630 N N . ASP A 1 195 ? -16.929 -16.181 -20.730 1.00 91.88 195 ASP A N 1
ATOM 1631 C CA . ASP A 1 195 ? -18.306 -16.536 -20.380 1.00 91.88 195 ASP A CA 1
ATOM 1632 C C . ASP A 1 195 ? -19.153 -15.314 -20.010 1.00 91.88 195 ASP A C 1
ATOM 1634 O O . ASP A 1 195 ? -20.291 -15.185 -20.464 1.00 91.88 195 ASP A O 1
ATOM 1638 N N . LEU A 1 196 ? -18.608 -14.396 -19.207 1.00 94.62 196 LEU A N 1
ATOM 1639 C CA . LEU A 1 196 ? -19.308 -13.172 -18.822 1.00 94.62 196 LEU A CA 1
ATOM 1640 C C . LEU A 1 196 ? -19.545 -12.245 -20.019 1.00 94.62 196 LEU A C 1
ATOM 1642 O O . LEU A 1 196 ? -20.631 -11.675 -20.127 1.00 94.62 196 LEU A O 1
ATOM 1646 N N . CYS A 1 197 ? -18.580 -12.111 -20.931 1.00 94.31 197 CYS A N 1
ATOM 1647 C CA . CYS A 1 197 ? -18.767 -11.344 -22.164 1.00 94.31 197 CYS A CA 1
ATOM 1648 C C . CYS A 1 197 ? -19.881 -11.957 -23.019 1.00 94.31 197 CYS A C 1
ATOM 1650 O O . CYS A 1 197 ? -20.807 -11.253 -23.421 1.00 94.31 197 CYS A O 1
ATOM 1652 N N . ARG A 1 198 ? -19.856 -13.281 -23.210 1.00 92.56 198 ARG A N 1
ATOM 1653 C CA . ARG A 1 198 ? -20.875 -14.024 -23.961 1.00 92.56 198 ARG A CA 1
ATOM 1654 C C . ARG A 1 198 ? -22.271 -13.860 -23.357 1.00 92.56 198 ARG A C 1
ATOM 1656 O O . ARG A 1 198 ? -23.209 -13.530 -24.078 1.00 92.56 198 ARG A O 1
ATOM 1663 N N . GLN A 1 199 ? -22.409 -14.023 -22.040 1.00 94.25 199 GLN A N 1
ATOM 1664 C CA . GLN A 1 199 ? -23.678 -13.831 -21.320 1.00 94.25 199 GLN A CA 1
ATOM 1665 C C . GLN A 1 199 ? -24.223 -12.405 -21.456 1.00 94.25 199 GLN A C 1
ATOM 1667 O O . GLN A 1 199 ? -25.435 -12.211 -21.512 1.00 94.25 199 GLN A O 1
ATOM 1672 N N . ASN A 1 200 ? -23.336 -11.413 -21.546 1.00 95.00 200 ASN A N 1
ATOM 1673 C CA . ASN A 1 200 ? -23.703 -10.012 -21.732 1.00 95.00 200 ASN A CA 1
ATOM 1674 C C . ASN A 1 200 ? -23.754 -9.593 -23.209 1.00 95.00 200 ASN A C 1
ATOM 1676 O O . ASN A 1 200 ? -23.865 -8.402 -23.492 1.00 95.00 200 ASN A O 1
ATOM 1680 N N . ASN A 1 201 ? -23.709 -10.533 -24.160 1.00 94.81 201 ASN A N 1
ATOM 1681 C CA . ASN A 1 201 ? -23.719 -10.257 -25.599 1.00 94.81 201 ASN A CA 1
ATOM 1682 C C . ASN A 1 201 ? -22.649 -9.223 -26.007 1.00 94.81 201 ASN A C 1
ATOM 1684 O O . ASN A 1 201 ? -22.945 -8.220 -26.664 1.00 94.81 201 ASN A O 1
ATOM 1688 N N . ILE A 1 202 ? -21.426 -9.427 -25.516 1.00 95.94 202 ILE A N 1
ATOM 1689 C CA . ILE A 1 202 ? -20.237 -8.626 -25.813 1.00 95.94 202 ILE A CA 1
ATOM 1690 C C . ILE A 1 202 ? -19.281 -9.492 -26.626 1.00 95.94 202 ILE A C 1
ATOM 1692 O O . ILE A 1 202 ? -18.879 -10.571 -26.189 1.00 95.94 202 ILE A O 1
ATOM 1696 N N . ARG A 1 203 ? -18.897 -9.005 -27.807 1.00 95.44 203 ARG A N 1
ATOM 1697 C CA . ARG A 1 203 ? -17.864 -9.629 -28.637 1.00 95.44 203 ARG A CA 1
ATOM 1698 C C . ARG A 1 203 ? -16.505 -9.403 -27.982 1.00 95.44 203 ARG A C 1
ATOM 1700 O O . ARG A 1 203 ? -16.158 -8.263 -27.697 1.00 95.44 203 ARG A O 1
ATOM 1707 N N . LEU A 1 204 ? -15.728 -10.463 -27.781 1.00 94.44 204 LEU A N 1
ATOM 1708 C CA . LEU A 1 204 ? -14.406 -10.375 -27.162 1.00 94.44 204 LEU A CA 1
ATOM 1709 C C . LEU A 1 204 ? -13.294 -10.643 -28.185 1.00 94.44 204 LEU A C 1
ATOM 1711 O O . LEU A 1 204 ? -13.274 -11.688 -28.841 1.00 94.44 204 LEU A O 1
ATOM 1715 N N . ILE A 1 205 ? -12.370 -9.692 -28.313 1.00 94.94 205 ILE A N 1
ATOM 1716 C CA . ILE A 1 205 ? -11.137 -9.803 -29.100 1.00 94.94 205 ILE A CA 1
ATOM 1717 C C . ILE A 1 205 ? -9.971 -9.886 -28.114 1.00 94.94 205 ILE A C 1
ATOM 1719 O O . ILE A 1 205 ? -9.826 -9.018 -27.260 1.00 94.94 205 ILE A O 1
ATOM 1723 N N . ARG A 1 206 ? -9.134 -10.915 -28.226 1.00 92.69 206 ARG A N 1
ATOM 1724 C CA . ARG A 1 206 ? -7.964 -11.128 -27.370 1.00 92.69 206 ARG A CA 1
ATOM 1725 C C . ARG A 1 206 ? -6.692 -11.045 -28.198 1.00 92.69 206 ARG A C 1
ATOM 1727 O O . ARG A 1 206 ? -6.520 -11.814 -29.140 1.00 92.69 206 ARG A O 1
ATOM 1734 N N . ILE A 1 207 ? -5.789 -10.145 -27.832 1.00 91.56 207 ILE A N 1
ATOM 1735 C CA . ILE A 1 207 ? -4.407 -10.136 -28.312 1.00 91.56 207 ILE A CA 1
ATOM 1736 C C . ILE A 1 207 ? -3.592 -10.940 -27.300 1.00 91.56 207 ILE A C 1
ATOM 1738 O O . ILE A 1 207 ? -3.402 -10.483 -26.180 1.00 91.56 207 ILE A O 1
ATOM 1742 N N . ARG A 1 208 ? -3.153 -12.150 -27.653 1.00 88.44 208 ARG A N 1
ATOM 1743 C CA . ARG A 1 208 ? -2.455 -13.070 -26.742 1.00 88.44 208 ARG A CA 1
ATOM 1744 C C . ARG A 1 208 ? -0.977 -13.152 -27.089 1.00 88.44 208 ARG A C 1
ATOM 1746 O O . ARG A 1 208 ? -0.642 -13.469 -28.228 1.00 88.44 208 ARG A O 1
ATOM 1753 N N . GLU A 1 209 ? -0.106 -12.907 -26.111 1.00 85.69 209 GLU A N 1
ATOM 1754 C CA . GLU A 1 209 ? 1.333 -13.146 -26.273 1.00 85.69 209 GLU A CA 1
ATOM 1755 C C . GLU A 1 209 ? 1.628 -14.626 -26.551 1.00 85.69 209 GLU A C 1
ATOM 1757 O O . GLU A 1 209 ? 0.936 -15.526 -26.055 1.00 85.69 209 GLU A O 1
ATOM 1762 N N . ASP A 1 210 ? 2.656 -14.869 -27.368 1.00 82.00 210 ASP A N 1
ATOM 1763 C CA . ASP A 1 210 ? 3.045 -16.207 -27.808 1.00 82.00 210 ASP A CA 1
ATOM 1764 C C . ASP A 1 210 ? 3.265 -17.177 -26.635 1.00 82.00 210 ASP A C 1
ATOM 1766 O O . ASP A 1 210 ? 3.754 -16.821 -25.561 1.00 82.00 210 ASP A O 1
ATOM 1770 N N . GLY A 1 211 ? 2.868 -18.432 -26.840 1.00 81.12 211 GLY A N 1
ATOM 1771 C CA . GLY A 1 211 ? 2.888 -19.476 -25.814 1.00 81.12 211 GLY A CA 1
ATOM 1772 C C . GLY A 1 211 ? 1.637 -19.559 -24.927 1.00 81.12 211 GLY A C 1
ATOM 1773 O O . GLY A 1 211 ? 1.524 -20.507 -24.143 1.00 81.12 211 GLY A O 1
ATOM 1774 N N . LEU A 1 212 ? 0.675 -18.634 -25.037 1.00 82.44 212 LEU A N 1
ATOM 1775 C CA . LEU A 1 212 ? -0.646 -18.795 -24.417 1.00 82.44 212 LEU A CA 1
ATOM 1776 C C . LEU A 1 212 ? -1.572 -19.670 -25.284 1.00 82.44 212 LEU A C 1
ATOM 1778 O O . LEU A 1 212 ? -1.588 -19.523 -26.505 1.00 82.44 212 LEU A O 1
ATOM 1782 N N . PRO A 1 213 ? -2.397 -20.551 -24.681 1.00 82.75 213 PRO A N 1
ATOM 1783 C CA . PRO A 1 213 ? -3.395 -21.300 -25.436 1.00 82.75 213 PRO A CA 1
ATOM 1784 C C . PRO A 1 213 ? -4.464 -20.354 -25.997 1.00 82.75 213 PRO A C 1
ATOM 1786 O O . PRO A 1 213 ? -4.844 -19.381 -25.336 1.00 82.75 213 PRO A O 1
ATOM 1789 N N . ALA A 1 214 ? -4.961 -20.666 -27.196 1.00 78.94 214 ALA A N 1
ATOM 1790 C CA . ALA A 1 214 ? -6.123 -19.999 -27.772 1.00 78.94 214 ALA A CA 1
ATOM 1791 C C . ALA A 1 214 ? -7.386 -20.335 -26.966 1.00 78.94 214 ALA A C 1
ATOM 1793 O O . ALA A 1 214 ? -7.537 -21.455 -26.469 1.00 78.94 214 ALA A O 1
ATOM 1794 N N . LEU A 1 215 ? -8.294 -19.366 -26.846 1.00 77.06 215 LEU A N 1
ATOM 1795 C CA . LEU A 1 215 ? -9.582 -19.547 -26.175 1.00 77.06 215 LEU A CA 1
ATOM 1796 C C . LEU A 1 215 ? -10.708 -19.571 -27.211 1.00 77.06 215 LEU A C 1
ATOM 1798 O O . LEU A 1 215 ? -10.866 -18.619 -27.972 1.00 77.06 215 LEU A O 1
ATOM 1802 N N . ASN A 1 216 ? -11.471 -20.666 -27.237 1.00 68.75 216 ASN A N 1
ATOM 1803 C CA . ASN A 1 216 ? -12.391 -21.013 -28.329 1.00 68.75 216 ASN A CA 1
ATOM 1804 C C . ASN A 1 216 ? -13.511 -19.988 -28.588 1.00 68.75 216 ASN A C 1
ATOM 1806 O O . ASN A 1 216 ? -13.963 -19.874 -29.723 1.00 68.75 216 ASN A O 1
ATOM 1810 N N . ASP A 1 217 ? -13.937 -19.239 -27.570 1.00 71.69 217 ASP A N 1
ATOM 1811 C CA . ASP A 1 217 ? -15.091 -18.330 -27.657 1.00 71.69 217 ASP A CA 1
ATOM 1812 C C . ASP A 1 217 ? -14.713 -16.880 -28.021 1.00 71.69 217 ASP A C 1
ATOM 1814 O O . ASP A 1 217 ? -15.577 -16.003 -28.090 1.00 71.69 217 ASP A O 1
ATOM 1818 N N . SER A 1 218 ? -13.427 -16.607 -28.261 1.00 77.00 218 SER A N 1
ATOM 1819 C CA . SER A 1 218 ? -12.902 -15.264 -28.536 1.00 77.00 218 SER A CA 1
ATOM 1820 C C . SER A 1 218 ? -12.159 -15.197 -29.872 1.00 77.00 218 SER A C 1
ATOM 1822 O O . SER A 1 218 ? -11.643 -16.195 -30.381 1.00 77.00 218 SER A O 1
ATOM 1824 N N . VAL A 1 219 ? -12.074 -13.998 -30.458 1.00 83.31 219 VAL A N 1
ATOM 1825 C CA . VAL A 1 219 ? -11.191 -13.777 -31.613 1.00 83.31 219 VAL A CA 1
ATOM 1826 C C . VAL A 1 219 ? -9.766 -13.615 -31.093 1.00 83.31 219 VAL A C 1
ATOM 1828 O O . VAL A 1 219 ? -9.480 -12.626 -30.424 1.00 83.31 219 VAL A O 1
ATOM 1831 N N . ASN A 1 220 ? -8.882 -14.569 -31.393 1.00 85.19 220 ASN A N 1
ATOM 1832 C CA . ASN A 1 220 ? -7.501 -14.573 -30.904 1.00 85.19 220 ASN A CA 1
ATOM 1833 C C . ASN A 1 220 ? -6.542 -14.004 -31.964 1.00 85.19 220 ASN A C 1
ATOM 1835 O O . ASN A 1 220 ? -6.451 -14.535 -33.070 1.00 85.19 220 ASN A O 1
ATOM 1839 N N . ILE A 1 221 ? -5.792 -12.964 -31.604 1.00 84.12 221 ILE A N 1
ATOM 1840 C CA . ILE A 1 221 ? -4.667 -12.404 -32.365 1.00 84.12 221 ILE A CA 1
ATOM 1841 C C . ILE A 1 221 ? -3.388 -12.781 -31.612 1.00 84.12 221 ILE A C 1
ATOM 1843 O O . ILE A 1 221 ? -3.298 -12.524 -30.416 1.00 84.12 221 ILE A O 1
ATOM 1847 N N . ILE A 1 222 ? -2.413 -13.408 -32.277 1.00 80.38 222 ILE A N 1
ATOM 1848 C CA . ILE A 1 222 ? -1.173 -13.868 -31.625 1.00 80.38 222 ILE A CA 1
ATOM 1849 C C . ILE A 1 222 ? -0.088 -12.792 -31.734 1.00 80.38 222 ILE A C 1
ATOM 1851 O O . ILE A 1 222 ? 0.351 -12.459 -32.835 1.00 80.38 222 ILE A O 1
ATOM 1855 N N . GLU A 1 223 ? 0.387 -12.317 -30.588 1.00 75.25 223 GLU A N 1
ATOM 1856 C CA . GLU A 1 223 ? 1.491 -11.371 -30.440 1.00 75.25 223 GLU A CA 1
ATOM 1857 C C . GLU A 1 223 ? 2.817 -12.140 -30.303 1.00 75.25 223 GLU A C 1
ATOM 1859 O O . GLU A 1 223 ? 3.132 -12.687 -29.245 1.00 75.25 223 GLU A O 1
ATOM 1864 N N . LYS A 1 224 ? 3.580 -12.232 -31.402 1.00 68.31 224 LYS A N 1
ATOM 1865 C CA . LYS A 1 224 ? 4.770 -13.102 -31.494 1.00 68.31 224 LYS A CA 1
ATOM 1866 C C . LYS A 1 224 ? 6.037 -12.503 -30.883 1.00 68.31 224 LYS A C 1
ATOM 1868 O O . LYS A 1 224 ? 6.821 -13.242 -30.301 1.00 68.31 224 LYS A O 1
ATOM 1873 N N . ASN A 1 225 ? 6.229 -11.188 -30.996 1.00 64.62 225 ASN A N 1
ATOM 1874 C CA . ASN A 1 225 ? 7.431 -10.493 -30.527 1.00 64.62 225 ASN A CA 1
ATOM 1875 C C . ASN A 1 225 ? 7.053 -9.257 -29.685 1.00 64.62 225 ASN A C 1
ATOM 1877 O O . ASN A 1 225 ? 7.316 -8.133 -30.117 1.00 64.62 225 ASN A O 1
ATOM 1881 N N . PRO A 1 226 ? 6.484 -9.419 -28.476 1.00 56.81 226 PRO A N 1
ATOM 1882 C CA . PRO A 1 226 ? 5.963 -8.297 -27.681 1.00 56.81 226 PRO A CA 1
ATOM 1883 C C . PRO A 1 226 ? 7.024 -7.242 -27.318 1.00 56.81 226 PRO A C 1
ATOM 1885 O O . PRO A 1 226 ? 6.699 -6.096 -27.011 1.00 56.81 226 PRO A O 1
ATOM 1888 N N . GLU A 1 227 ? 8.308 -7.604 -27.368 1.00 52.91 227 GLU A N 1
ATOM 1889 C CA . GLU A 1 227 ? 9.421 -6.695 -27.088 1.00 52.91 227 GLU A CA 1
ATOM 1890 C C . GLU A 1 227 ? 9.798 -5.794 -28.287 1.00 52.91 227 GLU A C 1
ATOM 1892 O O . GLU A 1 227 ? 10.523 -4.810 -28.120 1.00 52.91 227 GLU A O 1
ATOM 1897 N N . GLU A 1 228 ? 9.287 -6.084 -29.489 1.00 57.44 228 GLU A N 1
ATOM 1898 C CA . GLU A 1 228 ? 9.457 -5.267 -30.691 1.00 57.44 228 GLU A CA 1
ATOM 1899 C C . GLU A 1 228 ? 8.210 -4.405 -30.927 1.00 57.44 228 GLU A C 1
ATOM 1901 O O . GLU A 1 228 ? 7.118 -4.907 -31.185 1.00 57.44 228 GLU A O 1
ATOM 1906 N N . SER A 1 229 ? 8.364 -3.076 -30.939 1.00 55.00 229 SER A N 1
ATOM 1907 C CA . SER A 1 229 ? 7.247 -2.142 -31.182 1.00 55.00 229 SER A CA 1
ATOM 1908 C C . SER A 1 229 ? 6.521 -2.367 -32.518 1.00 55.00 229 SER A C 1
ATOM 1910 O O . SER A 1 229 ? 5.358 -1.991 -32.662 1.00 55.00 229 SER A O 1
ATOM 1912 N N . VAL A 1 230 ? 7.188 -2.995 -33.490 1.00 61.16 230 VAL A N 1
ATOM 1913 C CA . VAL A 1 230 ? 6.624 -3.381 -34.793 1.00 61.16 230 VAL A CA 1
ATOM 1914 C C . VAL A 1 230 ? 5.570 -4.488 -34.651 1.00 61.16 230 VAL A C 1
ATOM 1916 O O . VAL A 1 230 ? 4.578 -4.492 -35.383 1.00 61.16 230 VAL A O 1
ATOM 1919 N N . SER A 1 231 ? 5.752 -5.399 -33.696 1.00 75.19 231 SER A N 1
ATOM 1920 C CA . SER A 1 231 ? 4.860 -6.539 -33.482 1.00 75.19 231 SER A CA 1
ATOM 1921 C C . SER A 1 231 ? 3.529 -6.088 -32.872 1.00 75.19 231 SER A C 1
ATOM 1923 O O . SER A 1 231 ? 2.480 -6.313 -33.477 1.00 75.19 231 SER A O 1
ATOM 1925 N N . LEU A 1 232 ? 3.569 -5.264 -31.814 1.00 79.31 232 LEU A N 1
ATOM 1926 C CA . LEU A 1 232 ? 2.360 -4.663 -31.236 1.00 79.31 232 LEU A CA 1
ATOM 1927 C C . LEU A 1 232 ? 1.598 -3.792 -32.250 1.00 79.31 232 LEU A C 1
ATOM 1929 O O . LEU A 1 232 ? 0.370 -3.838 -32.306 1.00 79.31 232 LEU A O 1
ATOM 1933 N N . ALA A 1 233 ? 2.299 -3.014 -33.086 1.00 82.75 233 ALA A N 1
ATOM 1934 C CA . ALA A 1 233 ? 1.645 -2.232 -34.139 1.00 82.75 233 ALA A CA 1
ATOM 1935 C C . ALA A 1 233 ? 0.865 -3.134 -35.108 1.00 82.75 233 ALA A C 1
ATOM 1937 O O . ALA A 1 233 ? -0.248 -2.792 -35.504 1.00 82.75 233 ALA A O 1
ATOM 1938 N N . SER A 1 234 ? 1.430 -4.294 -35.449 1.00 84.12 234 SER A N 1
ATOM 1939 C CA . SER A 1 234 ? 0.801 -5.284 -36.327 1.00 84.12 234 SER A CA 1
ATOM 1940 C C . SER A 1 234 ? -0.428 -5.919 -35.674 1.00 84.12 234 SER A C 1
ATOM 1942 O O . SER A 1 234 ? -1.463 -6.047 -36.324 1.00 84.12 234 SER A O 1
ATOM 1944 N N . SER A 1 235 ? -0.367 -6.235 -34.378 1.00 88.81 235 SER A N 1
ATOM 1945 C CA . SER A 1 235 ? -1.518 -6.757 -33.631 1.00 88.81 235 SER A CA 1
ATOM 1946 C C . SER A 1 235 ? -2.663 -5.752 -33.545 1.00 88.81 235 SER A C 1
ATOM 1948 O O . SER A 1 235 ? -3.815 -6.116 -33.771 1.00 88.81 235 SER A O 1
ATOM 1950 N N . ILE A 1 236 ? -2.372 -4.467 -33.305 1.00 89.50 236 ILE A N 1
ATOM 1951 C CA . ILE A 1 236 ? -3.412 -3.427 -33.316 1.00 89.50 236 ILE A CA 1
ATOM 1952 C C . ILE A 1 236 ? -3.996 -3.273 -34.734 1.00 89.50 236 ILE A C 1
ATOM 1954 O O . ILE A 1 236 ? -5.209 -3.127 -34.880 1.00 89.50 236 ILE A O 1
ATOM 1958 N N . GLN A 1 237 ? -3.179 -3.363 -35.794 1.00 89.31 237 GLN A N 1
ATOM 1959 C CA . GLN A 1 237 ? -3.693 -3.371 -37.172 1.00 89.31 237 GLN A CA 1
ATOM 1960 C C . GLN A 1 237 ? -4.636 -4.556 -37.411 1.00 89.31 237 GLN A C 1
ATOM 1962 O O . GLN A 1 237 ? -5.679 -4.387 -38.041 1.00 89.31 237 GLN A O 1
ATOM 1967 N N . GLU A 1 238 ? -4.307 -5.737 -36.889 1.00 89.75 238 GLU A N 1
ATOM 1968 C CA . GLU A 1 238 ? -5.155 -6.924 -36.995 1.00 89.75 238 GLU A CA 1
ATOM 1969 C C . GLU A 1 238 ? -6.487 -6.748 -36.252 1.00 89.75 238 GLU A C 1
ATOM 1971 O O . GLU A 1 238 ? -7.531 -7.112 -36.788 1.00 89.75 238 GLU A O 1
ATOM 1976 N N . VAL A 1 239 ? -6.496 -6.082 -35.088 1.00 92.81 239 VAL A N 1
ATOM 1977 C CA . VAL A 1 239 ? -7.748 -5.686 -34.416 1.00 92.81 239 VAL A CA 1
ATOM 1978 C C . VAL A 1 239 ? -8.614 -4.840 -35.351 1.00 92.81 239 VAL A C 1
ATOM 1980 O O . VAL A 1 239 ? -9.797 -5.134 -35.520 1.00 92.81 239 VAL A O 1
ATOM 1983 N N . PHE A 1 240 ? -8.048 -3.831 -36.019 1.00 92.12 240 PHE A N 1
ATOM 1984 C CA . PHE A 1 240 ? -8.812 -3.019 -36.973 1.00 92.12 240 PHE A CA 1
ATOM 1985 C C . PHE A 1 240 ? -9.316 -3.821 -38.177 1.00 92.12 240 PHE A C 1
ATOM 1987 O O . PHE A 1 240 ? -10.414 -3.539 -38.660 1.00 92.12 240 PHE A O 1
ATOM 1994 N N . LYS A 1 241 ? -8.587 -4.848 -38.634 1.00 89.81 241 LYS A N 1
ATOM 1995 C CA . LYS A 1 241 ? -9.095 -5.772 -39.662 1.00 89.81 241 LYS A CA 1
ATOM 1996 C C . LYS A 1 241 ? -10.290 -6.576 -39.159 1.00 89.81 241 LYS A C 1
ATOM 1998 O O . LYS A 1 241 ? -11.315 -6.616 -39.831 1.00 89.81 241 LYS A O 1
ATOM 2003 N N . VAL A 1 242 ? -10.201 -7.135 -37.953 1.00 90.44 242 VAL A N 1
ATOM 2004 C CA . VAL A 1 242 ? -11.282 -7.890 -37.289 1.00 90.44 242 VAL A CA 1
ATOM 2005 C C . VAL A 1 242 ? -12.534 -7.030 -37.051 1.00 90.44 242 VAL A C 1
ATOM 2007 O O . VAL A 1 242 ? -13.661 -7.545 -37.031 1.00 90.44 242 VAL A O 1
ATOM 2010 N N . LEU A 1 243 ? -12.348 -5.719 -36.885 1.00 91.25 243 LEU A N 1
ATOM 2011 C CA . LEU A 1 243 ? -13.411 -4.720 -36.763 1.00 91.25 243 LEU A CA 1
ATOM 2012 C C . LEU A 1 243 ? -13.935 -4.201 -38.118 1.00 91.25 243 LEU A C 1
ATOM 2014 O O . LEU A 1 243 ? -14.827 -3.358 -38.123 1.00 91.25 243 LEU A O 1
ATOM 2018 N N . ASN A 1 244 ? -13.427 -4.700 -39.253 1.00 87.62 244 ASN A N 1
ATOM 2019 C CA . ASN A 1 244 ? -13.741 -4.234 -40.613 1.00 87.62 244 ASN A CA 1
ATOM 2020 C C . ASN A 1 244 ? -13.446 -2.736 -40.834 1.00 87.62 244 ASN A C 1
ATOM 2022 O O . ASN A 1 244 ? -14.201 -2.019 -41.491 1.00 87.62 244 ASN A O 1
ATOM 2026 N N . LYS A 1 245 ? -12.336 -2.252 -40.267 1.00 82.12 245 LYS A N 1
ATOM 2027 C CA . LYS A 1 245 ? -11.899 -0.843 -40.274 1.00 82.12 245 LYS A CA 1
ATOM 2028 C C . LYS A 1 245 ? -10.463 -0.655 -40.781 1.00 82.12 245 LYS A C 1
ATOM 2030 O O . LYS A 1 245 ? -9.835 0.370 -40.528 1.00 82.12 245 LYS A O 1
ATOM 2035 N N . SER A 1 246 ? -9.951 -1.621 -41.544 1.00 67.69 246 SER A N 1
ATOM 2036 C CA . SER A 1 246 ? -8.551 -1.733 -41.987 1.00 67.69 246 SER A CA 1
ATOM 2037 C C . SER A 1 246 ? -7.971 -0.499 -42.701 1.00 67.69 246 SER A C 1
ATOM 2039 O O . SER A 1 246 ? -6.755 -0.346 -42.733 1.00 67.69 246 SER A O 1
ATOM 2041 N N . ASN A 1 247 ? -8.810 0.375 -43.270 1.00 63.06 247 ASN A N 1
ATOM 2042 C CA . ASN A 1 247 ? -8.385 1.464 -44.161 1.00 63.06 247 ASN A CA 1
ATOM 2043 C C . ASN A 1 247 ? -8.323 2.862 -43.513 1.00 63.06 247 ASN A C 1
ATOM 2045 O O . ASN A 1 247 ? -8.059 3.827 -44.228 1.00 63.06 247 ASN A O 1
ATOM 2049 N N . HIS A 1 248 ? -8.546 3.005 -42.199 1.00 61.09 248 HIS A N 1
ATOM 2050 C CA . HIS A 1 248 ? -8.732 4.337 -41.594 1.00 61.09 248 HIS A CA 1
ATOM 2051 C C . HIS A 1 248 ? -7.683 4.774 -40.561 1.00 61.09 248 HIS A C 1
ATOM 2053 O O . HIS A 1 248 ? -7.555 5.973 -40.326 1.00 61.09 248 HIS A O 1
ATOM 2059 N N . VAL A 1 249 ? -6.872 3.869 -39.997 1.00 68.12 249 VAL A N 1
ATOM 2060 C CA . VAL A 1 249 ? -5.931 4.228 -38.917 1.00 68.12 249 VAL A CA 1
ATOM 2061 C C . VAL A 1 249 ? -4.499 3.825 -39.264 1.00 68.12 249 VAL A C 1
ATOM 2063 O O . VAL A 1 249 ? -4.145 2.646 -39.279 1.00 68.12 249 VAL A O 1
ATOM 2066 N N . LYS A 1 250 ? -3.637 4.818 -39.520 1.00 79.19 250 LYS A N 1
ATOM 2067 C CA . LYS A 1 250 ? -2.196 4.597 -39.698 1.00 79.19 250 LYS A CA 1
ATOM 2068 C C . LYS A 1 250 ? -1.531 4.463 -38.331 1.00 79.19 250 LYS A C 1
ATOM 2070 O O . LYS A 1 250 ? -1.275 5.453 -37.655 1.00 79.19 250 LYS A O 1
ATOM 2075 N N . ILE A 1 251 ? -1.227 3.230 -37.946 1.00 83.25 251 ILE A N 1
ATOM 2076 C CA . ILE A 1 251 ? -0.579 2.929 -36.666 1.00 83.25 251 ILE A CA 1
ATOM 2077 C C . ILE A 1 251 ? 0.906 3.289 -36.738 1.00 83.25 251 ILE A C 1
ATOM 2079 O O . ILE A 1 251 ? 1.634 2.754 -37.574 1.00 83.25 251 ILE A O 1
ATOM 2083 N N . ASN A 1 252 ? 1.361 4.185 -35.859 1.00 81.81 252 ASN A N 1
ATOM 2084 C CA . ASN A 1 252 ? 2.758 4.600 -35.761 1.00 81.81 252 ASN A CA 1
ATOM 2085 C C . ASN A 1 252 ? 3.224 4.685 -34.302 1.00 81.81 252 ASN A C 1
ATOM 2087 O O . ASN A 1 252 ? 3.515 5.758 -33.771 1.00 81.81 252 ASN A O 1
ATOM 2091 N N . LEU A 1 253 ? 3.350 3.521 -33.659 1.00 73.75 253 LEU A N 1
ATOM 2092 C CA . LEU A 1 253 ? 3.789 3.432 -32.264 1.00 73.75 253 LEU A CA 1
ATOM 2093 C C . LEU A 1 253 ? 5.145 4.100 -32.015 1.00 73.75 253 LEU A C 1
ATOM 2095 O O . LEU A 1 253 ? 5.356 4.646 -30.938 1.00 73.75 253 LEU A O 1
ATOM 2099 N N . GLY A 1 254 ? 6.053 4.104 -32.995 1.00 67.00 254 GLY A N 1
ATOM 2100 C CA . GLY A 1 254 ? 7.354 4.762 -32.856 1.00 67.00 254 GLY A CA 1
ATOM 2101 C C . GLY A 1 254 ? 7.243 6.268 -32.594 1.00 67.00 254 GLY A C 1
ATOM 2102 O O . GLY A 1 254 ? 8.006 6.805 -31.793 1.00 67.00 254 GLY A O 1
ATOM 2103 N N . GLN A 1 255 ? 6.279 6.942 -33.230 1.00 71.31 255 GLN A N 1
ATOM 2104 C CA . GLN A 1 255 ? 6.011 8.369 -33.016 1.00 71.31 255 GLN A CA 1
ATOM 2105 C C . GLN A 1 255 ? 5.065 8.599 -31.830 1.00 71.31 255 GLN A C 1
ATOM 2107 O O . GLN A 1 255 ? 5.314 9.476 -31.002 1.00 71.31 255 GLN A O 1
ATOM 2112 N N . ASP A 1 256 ? 4.022 7.777 -31.707 1.00 76.75 256 ASP A N 1
ATOM 2113 C CA . ASP A 1 256 ? 2.929 8.015 -30.761 1.00 76.75 256 ASP A CA 1
ATOM 2114 C C . ASP A 1 256 ? 3.247 7.560 -29.330 1.00 76.75 256 ASP A C 1
ATOM 2116 O O . ASP A 1 256 ? 2.666 8.078 -28.374 1.00 76.75 256 ASP A O 1
ATOM 2120 N N . ALA A 1 257 ? 4.194 6.632 -29.138 1.00 69.75 257 ALA A N 1
ATOM 2121 C CA . ALA A 1 257 ? 4.474 6.028 -27.832 1.00 69.75 257 ALA A CA 1
ATOM 2122 C C . ALA A 1 257 ? 4.767 7.055 -26.733 1.00 69.75 257 ALA A C 1
ATOM 2124 O O . ALA A 1 257 ? 4.281 6.906 -25.611 1.00 69.75 257 ALA A O 1
ATOM 2125 N N . SER A 1 258 ? 5.528 8.111 -27.044 1.00 66.81 258 SER A N 1
ATOM 2126 C CA . SER A 1 258 ? 5.843 9.159 -26.063 1.00 66.81 258 SER A CA 1
ATOM 2127 C C . SER A 1 258 ? 4.578 9.877 -25.596 1.00 66.81 258 SER A C 1
ATOM 2129 O O . SER A 1 258 ? 4.379 10.048 -24.394 1.00 66.81 258 SER A O 1
ATOM 2131 N N . TYR A 1 259 ? 3.690 10.222 -26.529 1.00 75.56 259 TYR A N 1
ATOM 2132 C CA . TYR A 1 259 ? 2.426 10.882 -26.221 1.00 75.56 259 TYR A CA 1
ATOM 2133 C C . TYR A 1 259 ? 1.475 9.966 -25.441 1.00 75.56 259 TYR A C 1
ATOM 2135 O O . TYR A 1 259 ? 0.921 10.379 -24.420 1.00 75.56 259 TYR A O 1
ATOM 2143 N N . ILE A 1 260 ? 1.316 8.710 -25.877 1.00 77.75 260 ILE A N 1
ATOM 2144 C CA . ILE A 1 260 ? 0.477 7.702 -25.204 1.00 77.75 260 ILE A CA 1
ATOM 2145 C C . ILE A 1 260 ? 0.932 7.544 -23.753 1.00 77.75 260 ILE A C 1
ATOM 2147 O O . ILE A 1 260 ? 0.133 7.623 -22.814 1.00 77.75 260 ILE A O 1
ATOM 2151 N N . TYR A 1 261 ? 2.241 7.395 -23.563 1.00 73.56 261 TYR A N 1
ATOM 2152 C CA . TYR A 1 261 ? 2.837 7.235 -22.250 1.00 73.56 261 TYR A CA 1
ATOM 2153 C C . TYR A 1 261 ? 2.654 8.485 -21.375 1.00 73.56 261 TYR A C 1
ATOM 2155 O O . TYR A 1 261 ? 2.260 8.374 -20.213 1.00 73.56 261 TYR A O 1
ATOM 2163 N N . GLU A 1 262 ? 2.871 9.685 -21.919 1.00 74.62 262 GLU A N 1
ATOM 2164 C CA . GLU A 1 262 ? 2.645 10.951 -21.209 1.00 74.62 262 GLU A CA 1
ATOM 2165 C C . GLU A 1 262 ? 1.178 11.148 -20.803 1.00 74.62 262 GLU A C 1
ATOM 2167 O O . GLU A 1 262 ? 0.898 11.538 -19.663 1.00 74.62 262 GLU A O 1
ATOM 2172 N N . SER A 1 263 ? 0.240 10.832 -21.698 1.00 78.06 263 SER A N 1
ATOM 2173 C CA . SER A 1 263 ? -1.201 10.899 -21.442 1.00 78.06 263 SER A CA 1
ATOM 2174 C C . SER A 1 263 ? -1.613 9.951 -20.311 1.00 78.06 263 SER A C 1
ATOM 2176 O O . SER A 1 263 ? -2.265 10.371 -19.346 1.00 78.06 263 SER A O 1
ATOM 2178 N N . TYR A 1 264 ? -1.137 8.702 -20.351 1.00 78.12 264 TYR A N 1
ATOM 2179 C CA . TYR A 1 264 ? -1.336 7.722 -19.281 1.00 78.12 264 TYR A CA 1
ATOM 2180 C C . TYR A 1 264 ? -0.785 8.224 -17.938 1.00 78.12 264 TYR A C 1
ATOM 2182 O O . TYR A 1 264 ? -1.486 8.205 -16.918 1.00 78.12 264 TYR A O 1
ATOM 2190 N N . ILE A 1 265 ? 0.443 8.756 -17.927 1.00 77.06 265 ILE A N 1
ATOM 2191 C CA . ILE A 1 265 ? 1.054 9.312 -16.713 1.00 77.06 265 ILE A CA 1
ATOM 2192 C C . ILE A 1 265 ? 0.206 10.451 -16.145 1.00 77.06 265 ILE A C 1
ATOM 2194 O O . ILE A 1 265 ? -0.029 10.507 -14.931 1.00 77.06 265 ILE A O 1
ATOM 2198 N N . LYS A 1 266 ? -0.261 11.359 -17.006 1.00 81.56 266 LYS A N 1
ATOM 2199 C CA . LYS A 1 266 ? -1.094 12.503 -16.622 1.00 81.56 266 LYS A CA 1
ATOM 2200 C C . LYS A 1 266 ? -2.423 12.044 -16.021 1.00 81.56 266 LYS A C 1
ATOM 2202 O O . LYS A 1 266 ? -2.795 12.526 -14.949 1.00 81.56 266 LYS A O 1
ATOM 2207 N N . SER A 1 267 ? -3.090 11.083 -16.659 1.00 81.62 267 SER A N 1
ATOM 2208 C CA . SER A 1 267 ? -4.339 10.482 -16.178 1.00 81.62 267 SER A CA 1
ATOM 2209 C C . SER A 1 267 ? -4.171 9.830 -14.802 1.00 81.62 267 SER A C 1
ATOM 2211 O O . SER A 1 267 ? -4.951 10.059 -13.881 1.00 81.62 267 SER A O 1
ATOM 2213 N N . ARG A 1 268 ? -3.094 9.074 -14.589 1.00 78.62 268 ARG A N 1
ATOM 2214 C CA . ARG A 1 268 ? -2.847 8.450 -13.284 1.00 78.62 268 ARG A CA 1
ATOM 2215 C C . ARG A 1 268 ? -2.497 9.451 -12.188 1.00 78.62 268 ARG A C 1
ATOM 2217 O O . ARG A 1 268 ? -2.995 9.327 -11.070 1.00 78.62 268 ARG A O 1
ATOM 2224 N N . LYS A 1 269 ? -1.681 10.466 -12.488 1.00 82.44 269 LYS A N 1
ATOM 2225 C CA . LYS A 1 269 ? -1.362 11.532 -11.524 1.00 82.44 269 LYS A CA 1
ATOM 2226 C C . LYS A 1 269 ? -2.591 12.354 -11.139 1.00 82.44 269 LYS A C 1
ATOM 2228 O O . LYS A 1 269 ? -2.678 12.786 -9.987 1.00 82.44 269 LYS A O 1
ATOM 2233 N N . SER A 1 270 ? -3.548 12.540 -12.053 1.00 86.62 270 SER A N 1
ATOM 2234 C CA . SER A 1 270 ? -4.793 13.258 -11.750 1.00 86.62 270 SER A CA 1
ATOM 2235 C C . SER A 1 270 ? -5.655 12.521 -10.718 1.00 86.62 270 SER A C 1
ATOM 2237 O O . SER A 1 270 ? -6.326 13.170 -9.921 1.00 86.62 270 SER A O 1
ATOM 2239 N N . LYS A 1 271 ? -5.550 11.186 -10.655 1.00 87.62 271 LYS A N 1
ATOM 2240 C CA . LYS A 1 271 ? -6.201 10.321 -9.658 1.00 87.62 271 LYS A CA 1
ATOM 2241 C C . LYS A 1 271 ? -5.354 10.075 -8.396 1.00 87.62 271 LYS A C 1
ATOM 2243 O O . LYS A 1 271 ? -5.683 9.202 -7.593 1.00 87.62 271 LYS A O 1
ATOM 2248 N N . SER A 1 272 ? -4.245 10.788 -8.199 1.00 91.50 272 SER A N 1
ATOM 2249 C CA . SER A 1 272 ? -3.406 10.587 -7.008 1.00 91.50 272 SER A CA 1
ATOM 2250 C C . SER A 1 272 ? -4.086 11.074 -5.722 1.00 91.50 272 SER A C 1
ATOM 2252 O O . SER A 1 272 ? -4.902 11.999 -5.750 1.00 91.50 272 SER A O 1
ATOM 2254 N N . LEU A 1 273 ? -3.712 10.487 -4.578 1.00 94.75 273 LEU A N 1
ATOM 2255 C CA . LEU A 1 273 ? -4.192 10.908 -3.258 1.00 94.75 273 LEU A CA 1
ATOM 2256 C C . LEU A 1 273 ? -3.926 12.401 -3.031 1.00 94.75 273 LEU A C 1
ATOM 2258 O O . LEU A 1 273 ? -4.825 13.116 -2.601 1.00 94.75 273 LEU A O 1
ATOM 2262 N N . LEU A 1 274 ? -2.723 12.879 -3.370 1.00 95.56 274 LEU A N 1
ATOM 2263 C CA . LEU A 1 274 ? -2.376 14.298 -3.237 1.00 95.56 274 LEU A CA 1
ATOM 2264 C C . LEU A 1 274 ? -3.300 15.208 -4.054 1.00 95.56 274 LEU A C 1
ATOM 2266 O O . LEU A 1 274 ? -3.643 16.294 -3.595 1.00 95.56 274 LEU A O 1
ATOM 2270 N N . LYS A 1 275 ? -3.671 14.788 -5.269 1.00 95.00 275 LYS A N 1
ATOM 2271 C CA . LYS A 1 275 ? -4.447 15.623 -6.189 1.00 95.00 275 LYS A CA 1
ATOM 2272 C C . LYS A 1 275 ? -5.922 15.702 -5.805 1.00 95.00 275 LYS A C 1
ATOM 2274 O O . LYS A 1 275 ? -6.486 16.788 -5.884 1.00 95.00 275 LYS A O 1
ATOM 2279 N N . LEU A 1 276 ? -6.533 14.579 -5.427 1.00 96.38 276 LEU A N 1
ATOM 2280 C CA . LEU A 1 276 ? -7.974 14.513 -5.151 1.00 96.38 276 LEU A CA 1
ATOM 2281 C C . LEU A 1 276 ? -8.329 14.719 -3.674 1.00 96.38 276 LEU A C 1
ATOM 2283 O O . LEU A 1 276 ? -9.431 15.165 -3.379 1.00 96.38 276 LEU A O 1
ATOM 2287 N N . PHE A 1 277 ? -7.413 14.423 -2.749 1.00 97.00 277 PHE A N 1
ATOM 2288 C CA . PHE A 1 277 ? -7.645 14.550 -1.307 1.00 97.00 277 PHE A CA 1
ATOM 2289 C C . PHE A 1 277 ? -6.460 15.241 -0.609 1.00 97.00 277 PHE A C 1
ATOM 2291 O O . PHE A 1 277 ? -5.797 14.627 0.236 1.00 97.00 277 PHE A O 1
ATOM 2298 N N . PRO A 1 278 ? -6.173 16.518 -0.929 1.00 97.19 278 PRO A N 1
ATOM 2299 C CA . PRO A 1 278 ? -5.010 17.229 -0.396 1.00 97.19 278 PRO A CA 1
ATOM 2300 C C . PRO A 1 278 ? -5.009 17.322 1.136 1.00 97.19 278 PRO A C 1
ATOM 2302 O O . PRO A 1 278 ? -3.951 17.198 1.748 1.00 97.19 278 PRO A O 1
ATOM 2305 N N . ASP A 1 279 ? -6.171 17.467 1.778 1.00 96.25 279 ASP A N 1
ATOM 2306 C CA . ASP A 1 279 ? -6.248 17.538 3.243 1.00 96.25 279 ASP A CA 1
ATOM 2307 C C . ASP A 1 279 ? -5.960 16.197 3.918 1.00 96.25 279 ASP A C 1
ATOM 2309 O O . ASP A 1 279 ? -5.251 16.149 4.919 1.00 96.25 279 ASP A O 1
ATOM 2313 N N . ILE A 1 280 ? -6.414 15.090 3.327 1.00 97.44 280 ILE A N 1
ATOM 2314 C CA . ILE A 1 280 ? -6.051 13.748 3.797 1.00 97.44 280 ILE A CA 1
ATOM 2315 C C . ILE A 1 280 ? -4.563 13.491 3.547 1.00 97.44 280 ILE A C 1
ATOM 2317 O O . ILE A 1 280 ? -3.889 12.904 4.390 1.00 97.44 280 ILE A O 1
ATOM 2321 N N . ALA A 1 281 ? -4.018 13.952 2.419 1.00 97.25 281 ALA A N 1
ATOM 2322 C CA . ALA A 1 281 ? -2.598 13.815 2.117 1.00 97.25 281 ALA A CA 1
ATOM 2323 C C . ALA A 1 281 ? -1.694 14.521 3.149 1.00 97.25 281 ALA A C 1
ATOM 2325 O O . ALA A 1 281 ? -0.579 14.053 3.372 1.00 97.25 281 ALA A O 1
ATOM 2326 N N . LYS A 1 282 ? -2.168 15.578 3.830 1.00 97.12 282 LYS A N 1
ATOM 2327 C CA . LYS A 1 282 ? -1.449 16.212 4.958 1.00 97.12 282 LYS A CA 1
ATOM 2328 C C . LYS A 1 282 ? -1.291 15.279 6.162 1.00 97.12 282 LYS A C 1
ATOM 2330 O O . LYS A 1 282 ? -0.350 15.438 6.930 1.00 97.12 282 LYS A O 1
ATOM 2335 N N . GLU A 1 283 ? -2.173 14.291 6.315 1.00 97.62 283 GLU A N 1
ATOM 2336 C CA . GLU A 1 283 ? -2.061 13.262 7.355 1.00 97.62 283 GLU A CA 1
ATOM 2337 C C . GLU A 1 283 ? -1.100 12.129 6.972 1.00 97.62 283 GLU A C 1
ATOM 2339 O O . GLU A 1 283 ? -0.956 11.159 7.720 1.00 97.62 283 GLU A O 1
ATOM 2344 N N . TRP A 1 284 ? -0.448 12.189 5.809 1.00 97.94 284 TRP A N 1
ATOM 2345 C CA . TRP A 1 284 ? 0.556 11.198 5.445 1.00 97.94 284 TRP A CA 1
ATOM 2346 C C . TRP A 1 284 ? 1.710 11.226 6.441 1.00 97.94 284 TRP A C 1
ATOM 2348 O O . TRP A 1 284 ? 2.264 12.282 6.747 1.00 97.94 284 TRP A O 1
ATOM 2358 N N . HIS A 1 285 ? 2.106 10.060 6.947 1.00 98.31 285 HIS A N 1
ATOM 2359 C CA . HIS A 1 285 ? 3.189 10.025 7.915 1.00 98.31 285 HIS A CA 1
ATOM 2360 C C . HIS A 1 285 ? 4.514 10.500 7.274 1.00 98.31 285 HIS A C 1
ATOM 2362 O O . HIS A 1 285 ? 4.904 9.949 6.240 1.00 98.31 285 HIS A O 1
ATOM 2368 N N . PRO A 1 286 ? 5.266 11.431 7.902 1.00 95.62 286 PRO A N 1
ATOM 2369 C CA . PRO A 1 286 ? 6.440 12.068 7.290 1.00 95.62 286 PRO A CA 1
ATOM 2370 C C . PRO A 1 286 ? 7.599 11.111 6.967 1.00 95.62 286 PRO A C 1
ATOM 2372 O O . PRO A 1 286 ? 8.262 11.287 5.953 1.00 95.62 286 PRO A O 1
ATOM 2375 N N . THR A 1 287 ? 7.854 10.095 7.803 1.00 94.94 287 THR A N 1
ATOM 2376 C CA . THR A 1 287 ? 9.023 9.200 7.643 1.00 94.94 2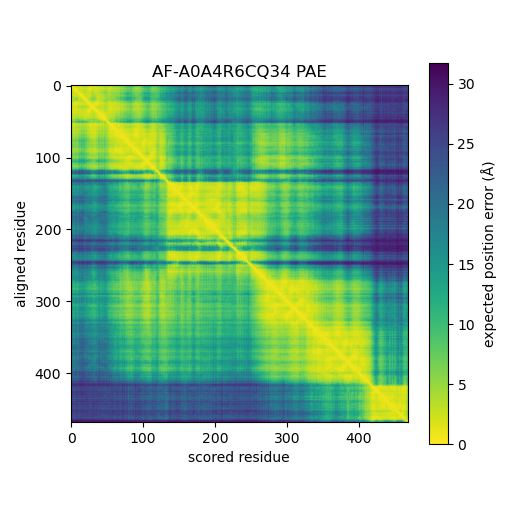87 THR A CA 1
ATOM 2377 C C . THR A 1 287 ? 8.692 7.710 7.483 1.00 94.94 287 THR A C 1
ATOM 2379 O O . THR A 1 287 ? 9.415 6.980 6.809 1.00 94.94 287 THR A O 1
ATOM 2382 N N . ARG A 1 288 ? 7.588 7.219 8.063 1.00 97.06 288 ARG A N 1
ATOM 2383 C CA . ARG A 1 288 ? 7.275 5.777 8.134 1.00 97.06 288 ARG A CA 1
ATOM 2384 C C . ARG A 1 288 ? 6.797 5.144 6.829 1.00 97.06 288 ARG A C 1
ATOM 2386 O O . ARG A 1 288 ? 6.793 3.922 6.724 1.00 97.06 288 ARG A O 1
ATOM 2393 N N . ASN A 1 289 ? 6.434 5.946 5.831 1.00 93.69 289 ASN A N 1
ATOM 2394 C CA . ASN A 1 289 ? 6.146 5.457 4.478 1.00 93.69 289 ASN A CA 1
ATOM 2395 C C . ASN A 1 289 ? 7.406 5.354 3.604 1.00 93.69 289 ASN A C 1
ATOM 2397 O O . ASN A 1 289 ? 7.316 5.072 2.406 1.00 93.69 289 ASN A O 1
ATOM 2401 N N . GLY A 1 290 ? 8.585 5.580 4.195 1.00 88.06 290 GLY A N 1
ATOM 2402 C CA . GLY A 1 290 ? 9.845 5.627 3.476 1.00 88.06 290 GLY A CA 1
ATOM 2403 C C . GLY A 1 290 ? 9.792 6.717 2.414 1.00 88.06 290 GLY A C 1
ATOM 2404 O O . GLY A 1 290 ? 9.655 7.893 2.723 1.00 88.06 290 GLY A O 1
ATOM 2405 N N . GLN A 1 291 ? 9.885 6.316 1.151 1.00 83.69 291 GLN A N 1
ATOM 2406 C CA . GLN A 1 291 ? 9.922 7.239 0.013 1.00 83.69 291 GLN A CA 1
ATOM 2407 C C . GLN A 1 291 ? 8.621 7.301 -0.774 1.00 83.69 291 GLN A C 1
ATOM 2409 O O . GLN A 1 291 ? 8.542 7.991 -1.789 1.00 83.69 291 GLN A O 1
ATOM 2414 N N . LEU A 1 292 ? 7.612 6.551 -0.339 1.00 88.62 292 LEU A N 1
ATOM 2415 C CA . LEU A 1 292 ? 6.307 6.600 -0.961 1.00 88.62 292 LEU A CA 1
ATOM 2416 C C . LEU A 1 292 ? 5.640 7.927 -0.583 1.00 88.62 292 LEU A C 1
ATOM 2418 O O . LEU A 1 292 ? 5.434 8.203 0.601 1.00 88.62 292 LEU A O 1
ATOM 2422 N N . LEU A 1 293 ? 5.311 8.737 -1.591 1.00 91.75 293 LEU A N 1
ATOM 2423 C CA . LEU A 1 293 ? 4.621 10.014 -1.412 1.00 91.75 293 LEU A CA 1
ATOM 2424 C C . LEU A 1 293 ? 3.129 9.893 -1.763 1.00 91.75 293 LEU A C 1
ATOM 2426 O O . LEU A 1 293 ? 2.772 9.081 -2.621 1.00 91.75 293 LEU A O 1
ATOM 2430 N N . PRO A 1 294 ? 2.262 10.757 -1.203 1.00 93.31 294 PRO A N 1
ATOM 2431 C CA . PRO A 1 294 ? 0.844 10.824 -1.573 1.00 93.31 294 PRO A CA 1
ATOM 2432 C C . PRO A 1 294 ? 0.583 11.047 -3.071 1.00 93.31 294 PRO A C 1
ATOM 2434 O O . PRO A 1 294 ? -0.446 10.632 -3.594 1.00 93.31 294 PRO A O 1
ATOM 2437 N N . SER A 1 295 ? 1.504 11.692 -3.791 1.00 91.12 295 SER A N 1
ATOM 2438 C CA . SER A 1 295 ? 1.400 11.902 -5.243 1.00 91.12 295 SER A CA 1
ATOM 2439 C C . SER A 1 295 ? 1.636 10.634 -6.068 1.00 91.12 295 SER A C 1
ATOM 2441 O O . SER A 1 295 ? 1.303 10.608 -7.250 1.00 91.12 295 SER A O 1
ATOM 2443 N N . MET A 1 296 ? 2.213 9.593 -5.460 1.00 86.75 296 MET A N 1
ATOM 2444 C CA . MET A 1 296 ? 2.600 8.351 -6.132 1.00 86.75 296 MET A CA 1
ATOM 2445 C C . MET A 1 296 ? 1.537 7.254 -6.036 1.00 86.75 296 MET A C 1
ATOM 2447 O O . MET A 1 296 ? 1.697 6.207 -6.654 1.00 86.75 296 MET A O 1
ATOM 2451 N N . VAL A 1 297 ? 0.482 7.460 -5.243 1.00 88.25 297 VAL A N 1
ATOM 2452 C CA . VAL A 1 297 ? -0.555 6.453 -4.980 1.00 88.25 297 VAL A CA 1
ATOM 2453 C C . VAL A 1 297 ? -1.927 6.969 -5.396 1.00 88.25 297 VAL A C 1
ATOM 2455 O O . VAL A 1 297 ? -2.242 8.140 -5.194 1.00 88.25 297 VAL A O 1
ATOM 2458 N N . SER A 1 298 ? -2.752 6.090 -5.968 1.00 88.62 298 SER A N 1
ATOM 2459 C CA . SER A 1 298 ? -4.159 6.390 -6.267 1.00 88.62 298 SER A CA 1
ATOM 2460 C C . SER A 1 298 ? -4.969 6.526 -4.977 1.00 88.62 298 SER A C 1
ATOM 2462 O O . SER A 1 298 ? -4.726 5.792 -4.020 1.00 88.62 298 SER A O 1
ATOM 2464 N N . TYR A 1 299 ? -5.967 7.410 -4.947 1.00 91.62 299 TYR A N 1
ATOM 2465 C CA . TYR A 1 299 ? -6.856 7.553 -3.786 1.00 91.62 299 TYR A CA 1
ATOM 2466 C C . TYR A 1 299 ? -7.654 6.278 -3.461 1.00 91.62 299 TYR A C 1
ATOM 2468 O O . TYR A 1 299 ? -8.058 6.094 -2.316 1.00 91.62 299 TYR A O 1
ATOM 2476 N N . GLY A 1 300 ? -7.891 5.415 -4.454 1.00 89.94 300 GLY A N 1
ATOM 2477 C CA . GLY A 1 300 ? -8.711 4.207 -4.328 1.00 89.94 300 GLY A CA 1
ATOM 2478 C C . GLY A 1 300 ? -7.931 2.936 -3.989 1.00 89.94 300 GLY A C 1
ATOM 2479 O O . GLY A 1 300 ? -8.518 1.862 -3.938 1.00 89.94 300 GLY A O 1
ATOM 2480 N N . THR A 1 301 ? -6.612 3.010 -3.776 1.00 87.19 301 THR A N 1
ATOM 2481 C CA . THR A 1 301 ? -5.811 1.799 -3.533 1.00 87.19 301 THR A CA 1
ATOM 2482 C C . THR A 1 301 ? -6.086 1.187 -2.147 1.00 87.19 301 THR A C 1
ATOM 2484 O O . THR A 1 301 ? -6.143 1.918 -1.151 1.00 87.19 301 THR A O 1
ATOM 2487 N N . PRO A 1 302 ? -6.175 -0.152 -2.014 1.00 89.56 302 PRO A N 1
ATOM 2488 C CA . PRO A 1 302 ? -6.292 -0.814 -0.711 1.00 89.56 302 PRO A CA 1
ATOM 2489 C C . PRO A 1 302 ? -4.974 -0.822 0.087 1.00 89.56 302 PRO A C 1
ATOM 2491 O O . PRO A 1 302 ? -4.951 -1.253 1.244 1.00 89.56 302 PRO A O 1
ATOM 2494 N N . LYS A 1 303 ? -3.862 -0.354 -0.503 1.00 89.19 303 LYS A N 1
ATOM 2495 C CA . LYS A 1 303 ? -2.524 -0.361 0.104 1.00 89.19 303 LYS A CA 1
ATOM 2496 C C . LYS A 1 303 ? -2.525 0.308 1.479 1.00 89.19 303 LYS A C 1
ATOM 2498 O O . LYS A 1 303 ? -2.887 1.478 1.610 1.00 89.19 303 LYS A O 1
ATOM 2503 N N . LYS A 1 304 ? -2.087 -0.434 2.503 1.00 95.69 304 LYS A N 1
ATOM 2504 C CA . LYS A 1 304 ? -1.914 0.082 3.868 1.00 95.69 304 LYS A CA 1
ATOM 2505 C C . LYS A 1 304 ? -0.668 0.956 3.950 1.00 95.69 304 LYS A C 1
ATOM 2507 O O . LYS A 1 304 ? 0.421 0.523 3.582 1.00 95.69 304 LYS A O 1
ATOM 2512 N N . VAL A 1 305 ? -0.843 2.163 4.471 1.00 96.94 305 VAL A N 1
ATOM 2513 C CA . VAL A 1 305 ? 0.214 3.161 4.671 1.00 96.94 305 VAL A CA 1
ATOM 2514 C C . VAL A 1 305 ? 0.123 3.725 6.085 1.00 96.94 305 VAL A C 1
ATOM 2516 O O . VAL A 1 305 ? -0.894 3.558 6.764 1.00 96.94 305 VAL A O 1
ATOM 2519 N N . TRP A 1 306 ? 1.200 4.348 6.546 1.00 98.31 306 TRP A N 1
ATOM 2520 C CA . TRP A 1 306 ? 1.245 5.049 7.821 1.00 98.31 306 TRP A CA 1
ATOM 2521 C C . TRP A 1 306 ? 0.627 6.442 7.695 1.00 98.31 306 TRP A C 1
ATOM 2523 O O . TRP A 1 306 ? 0.975 7.220 6.807 1.00 98.31 306 TRP A O 1
ATOM 2533 N N . TRP A 1 307 ? -0.246 6.765 8.637 1.00 98.38 307 TRP A N 1
ATOM 2534 C CA . TRP A 1 307 ? -0.903 8.054 8.797 1.00 98.38 307 TRP A CA 1
ATOM 2535 C C . TRP A 1 307 ? -0.490 8.675 10.127 1.00 98.38 307 TRP A C 1
ATOM 2537 O O . TRP A 1 307 ? -0.195 7.956 11.085 1.00 98.38 307 TRP A O 1
ATOM 2547 N N . LYS A 1 308 ? -0.517 10.003 10.190 1.00 98.12 308 LYS A N 1
ATOM 2548 C CA . LYS A 1 308 ? -0.411 10.803 11.404 1.00 98.12 308 LYS A CA 1
ATOM 2549 C C . LYS A 1 308 ? -1.562 11.806 11.410 1.00 98.12 308 LYS A C 1
ATOM 2551 O O . LYS A 1 308 ? -1.574 12.739 10.616 1.00 98.12 308 LYS A O 1
ATOM 2556 N N . CYS A 1 309 ? -2.560 11.584 12.264 1.00 96.25 309 CYS A N 1
ATOM 2557 C CA . CYS A 1 309 ? -3.709 12.498 12.334 1.00 96.25 309 CYS A CA 1
ATOM 2558 C C . CYS A 1 309 ? -3.322 13.839 12.994 1.00 96.25 309 CYS A C 1
ATOM 2560 O O . CYS A 1 309 ? -2.282 13.900 13.656 1.00 96.25 309 CYS A O 1
ATOM 2562 N N . PRO A 1 310 ? -4.179 14.878 12.926 1.00 95.81 310 PRO A N 1
ATOM 2563 C CA . PRO A 1 310 ? -3.912 16.179 13.552 1.00 95.81 310 PRO A CA 1
ATOM 2564 C C . PRO A 1 310 ? -3.647 16.129 15.066 1.00 95.81 310 PRO A C 1
ATOM 2566 O O . PRO A 1 310 ? -2.905 16.950 15.585 1.00 95.81 310 PRO A O 1
ATOM 2569 N N . GLN A 1 311 ? -4.193 15.131 15.771 1.00 94.31 311 GLN A N 1
ATOM 2570 C CA . GLN A 1 311 ? -3.935 14.893 17.203 1.00 94.31 311 GLN A CA 1
ATOM 2571 C C . GLN A 1 311 ? -2.577 14.210 17.470 1.00 94.31 311 GLN A C 1
ATOM 2573 O O . GLN A 1 311 ? -2.296 13.784 18.583 1.00 94.31 311 GLN A O 1
ATOM 2578 N N . GLY A 1 312 ? -1.747 14.022 16.442 1.00 95.56 312 GLY A N 1
ATOM 2579 C CA . GLY A 1 312 ? -0.425 13.406 16.545 1.00 95.56 312 GLY A CA 1
ATOM 2580 C C . GLY A 1 312 ? -0.414 11.876 16.536 1.00 95.56 312 GLY A C 1
ATOM 2581 O O . GLY A 1 312 ? 0.661 11.296 16.419 1.00 95.56 312 GLY A O 1
ATOM 2582 N N . HIS A 1 313 ? -1.571 11.208 16.600 1.00 96.00 313 HIS A N 1
ATOM 2583 C CA . HIS A 1 313 ? -1.629 9.744 16.605 1.00 96.00 313 HIS A CA 1
ATOM 2584 C C . HIS A 1 313 ? -1.140 9.125 15.296 1.00 96.00 313 HIS A C 1
ATOM 2586 O O . HIS A 1 313 ? -1.622 9.480 14.216 1.00 96.00 313 HIS A O 1
ATOM 2592 N N . GLU A 1 314 ? -0.273 8.122 15.420 1.00 97.19 314 GLU A N 1
ATOM 2593 C CA . GLU A 1 314 ? 0.266 7.349 14.305 1.00 97.19 314 GLU A CA 1
ATOM 2594 C C . GLU A 1 314 ? -0.439 5.997 14.160 1.00 97.19 314 GLU A C 1
ATOM 2596 O O . GLU A 1 314 ? -0.607 5.248 15.127 1.00 97.19 314 GLU A O 1
ATOM 2601 N N . TYR A 1 315 ? -0.854 5.654 12.941 1.00 97.06 315 TYR A N 1
ATOM 2602 C CA . TYR A 1 315 ? -1.600 4.422 12.678 1.00 97.06 315 TYR A CA 1
ATOM 2603 C C . TYR A 1 315 ? -1.455 3.955 11.228 1.00 97.06 315 TYR A C 1
ATOM 2605 O O . TYR A 1 315 ? -1.131 4.739 10.342 1.00 97.06 315 TYR A O 1
ATOM 2613 N N . GLN A 1 316 ? -1.713 2.669 10.975 1.00 97.56 316 GLN A N 1
ATOM 2614 C CA . GLN A 1 316 ? -1.773 2.124 9.618 1.00 97.56 316 GLN A CA 1
ATOM 2615 C C . GLN A 1 316 ? -3.214 1.968 9.149 1.00 97.56 316 GLN A C 1
ATOM 2617 O O . GLN A 1 316 ? -4.061 1.467 9.889 1.00 97.56 316 GLN A O 1
ATOM 2622 N N . MET A 1 317 ? -3.477 2.342 7.899 1.00 96.75 317 MET A N 1
ATOM 2623 C CA . MET A 1 317 ? -4.774 2.152 7.252 1.00 96.75 317 MET A CA 1
ATOM 2624 C C . MET A 1 317 ? -4.626 2.157 5.728 1.00 96.75 317 MET A C 1
ATOM 2626 O O . MET A 1 317 ? -3.709 2.785 5.199 1.00 96.75 317 MET A O 1
ATOM 2630 N N . GLY A 1 318 ? -5.515 1.444 5.030 1.00 96.88 318 GLY A N 1
ATOM 2631 C CA . GLY A 1 318 ? -5.602 1.492 3.569 1.00 96.88 318 GLY A CA 1
ATOM 2632 C C . GLY A 1 318 ? -5.988 2.887 3.074 1.00 96.88 318 GLY A C 1
ATOM 2633 O O . GLY A 1 318 ? -6.814 3.542 3.713 1.00 96.88 318 GLY A O 1
ATOM 2634 N N . VAL A 1 319 ? -5.430 3.333 1.944 1.00 96.38 319 VAL A N 1
ATOM 2635 C CA . VAL A 1 319 ? -5.784 4.640 1.353 1.00 96.38 319 VAL A CA 1
ATOM 2636 C C . VAL A 1 319 ? -7.274 4.703 1.018 1.00 96.38 319 VAL A C 1
ATOM 2638 O O . VAL A 1 319 ? -7.934 5.630 1.474 1.00 96.38 319 VAL A O 1
ATOM 2641 N N . TYR A 1 320 ? -7.818 3.665 0.374 1.00 95.44 320 TYR A N 1
ATOM 2642 C CA . TYR A 1 320 ? -9.251 3.500 0.102 1.00 95.44 320 TYR A CA 1
ATOM 2643 C C . TYR A 1 320 ? -10.125 3.682 1.352 1.00 95.44 320 TYR A C 1
ATOM 2645 O O . TYR A 1 320 ? -11.147 4.365 1.320 1.00 95.44 320 TYR A O 1
ATOM 2653 N N . ASN A 1 321 ? -9.703 3.120 2.491 1.00 96.62 321 ASN A N 1
ATOM 2654 C CA . ASN A 1 321 ? -10.454 3.251 3.737 1.00 96.62 321 ASN A CA 1
ATOM 2655 C C . ASN A 1 321 ? -10.447 4.699 4.243 1.00 96.62 321 ASN A C 1
ATOM 2657 O O . ASN A 1 321 ? -11.463 5.170 4.748 1.00 96.62 321 ASN A O 1
ATOM 2661 N N . ARG A 1 322 ? -9.313 5.403 4.120 1.00 96.38 322 ARG A N 1
ATOM 2662 C CA . ARG A 1 322 ? -9.176 6.801 4.555 1.00 96.38 322 ARG A CA 1
ATOM 2663 C C . ARG A 1 322 ? -9.962 7.764 3.664 1.00 96.38 322 ARG A C 1
ATOM 2665 O O . ARG A 1 322 ? -10.504 8.729 4.197 1.00 96.38 322 ARG A O 1
ATOM 2672 N N . THR A 1 323 ? -10.018 7.506 2.357 1.00 96.69 323 THR A N 1
ATOM 2673 C CA . THR A 1 323 ? -10.628 8.380 1.340 1.00 96.69 323 THR A CA 1
ATOM 2674 C C . THR A 1 323 ? -12.092 8.020 1.070 1.00 96.69 323 THR A C 1
ATOM 2676 O O . THR A 1 323 ? -12.985 8.779 1.435 1.00 96.69 323 THR A O 1
ATOM 2679 N N . VAL A 1 324 ? -12.353 6.852 0.477 1.00 95.38 324 VAL A N 1
ATOM 2680 C CA . VAL A 1 324 ? -13.672 6.427 -0.017 1.00 95.38 324 VAL A CA 1
ATOM 2681 C C . VAL A 1 324 ? -14.588 6.026 1.135 1.00 95.38 324 VAL A C 1
ATOM 2683 O O . VAL A 1 324 ? -15.700 6.535 1.238 1.00 95.38 324 VAL A O 1
ATOM 2686 N N . LEU A 1 325 ? -14.108 5.176 2.052 1.00 95.88 325 LEU A N 1
ATOM 2687 C CA . LEU A 1 325 ? -14.898 4.753 3.222 1.00 95.88 325 LEU A CA 1
ATOM 2688 C C . LEU A 1 325 ? -14.900 5.778 4.365 1.00 95.88 325 LEU A C 1
ATOM 2690 O O . LEU A 1 325 ? -15.542 5.543 5.388 1.00 95.88 325 LEU A O 1
ATOM 2694 N N . LYS A 1 326 ? -14.152 6.884 4.230 1.00 95.19 326 LYS A N 1
ATOM 2695 C CA . LYS A 1 326 ? -14.061 7.977 5.216 1.00 95.19 326 LYS A CA 1
ATOM 2696 C C . LYS A 1 326 ? -13.757 7.498 6.646 1.00 95.19 326 LYS A C 1
ATOM 2698 O O . LYS A 1 326 ? -14.197 8.089 7.632 1.00 95.19 326 LYS A O 1
ATOM 2703 N N . CYS A 1 327 ? -12.994 6.415 6.781 1.00 94.81 327 CYS A N 1
ATOM 2704 C CA . CYS A 1 327 ? -12.520 5.943 8.075 1.00 94.81 327 CYS A CA 1
ATOM 2705 C C . CYS A 1 327 ? -11.506 6.948 8.635 1.00 94.81 327 CYS A C 1
ATOM 2707 O O . CYS A 1 327 ? -10.536 7.287 7.962 1.00 94.81 327 CYS A O 1
ATOM 2709 N N . ASN A 1 328 ? -11.705 7.397 9.874 1.00 94.69 328 ASN A N 1
ATOM 2710 C CA . ASN A 1 328 ? -10.773 8.298 10.559 1.00 94.69 328 ASN A CA 1
ATOM 2711 C C . ASN A 1 328 ? -9.824 7.526 11.488 1.00 94.69 328 ASN A C 1
ATOM 2713 O O . ASN A 1 328 ? -9.905 6.301 11.619 1.00 94.69 328 ASN A O 1
ATOM 2717 N N . CYS A 1 329 ? -8.933 8.263 12.154 1.00 96.25 329 CYS A N 1
ATOM 2718 C CA . CYS A 1 329 ? -7.976 7.723 13.113 1.00 96.25 329 CYS A CA 1
ATOM 2719 C C . CYS A 1 329 ? -8.647 6.767 14.127 1.00 96.25 329 CYS A C 1
ATOM 2721 O O . CYS A 1 329 ? -9.549 7.186 14.862 1.00 96.25 329 CYS A O 1
ATOM 2723 N N . PRO A 1 330 ? -8.199 5.499 14.222 1.00 96.31 330 PRO A N 1
ATOM 2724 C CA . PRO A 1 330 ? -8.818 4.506 15.097 1.00 96.31 330 PRO A CA 1
ATOM 2725 C C . PRO A 1 330 ? -8.618 4.818 16.585 1.00 96.31 330 PRO A C 1
ATOM 2727 O O . PRO A 1 330 ? -9.401 4.356 17.409 1.00 96.31 330 PRO A O 1
ATOM 2730 N N . ILE A 1 331 ? -7.601 5.611 16.933 1.00 95.94 331 ILE A N 1
ATOM 2731 C CA . ILE A 1 331 ? -7.342 6.040 18.312 1.00 95.94 331 ILE A CA 1
ATOM 2732 C C . ILE A 1 331 ? -8.336 7.138 18.715 1.00 95.94 331 ILE A C 1
ATOM 2734 O O . ILE A 1 331 ? -9.016 7.001 19.732 1.00 95.94 331 ILE A O 1
ATOM 2738 N N . CYS A 1 332 ? -8.511 8.171 17.877 1.00 93.50 332 CYS A N 1
ATOM 2739 C CA . CYS A 1 332 ? -9.506 9.227 18.111 1.00 93.50 332 CYS A CA 1
ATOM 2740 C C . CYS A 1 332 ? -10.934 8.661 18.172 1.00 93.50 332 CYS A C 1
ATOM 2742 O O . CYS A 1 332 ? -11.718 9.031 19.040 1.00 93.50 332 CYS A O 1
ATOM 2744 N N . ASN A 1 333 ? -11.250 7.708 17.291 1.00 93.00 333 ASN A N 1
ATOM 2745 C CA . ASN A 1 333 ? -12.576 7.096 17.194 1.00 93.00 333 ASN A CA 1
ATOM 2746 C C . ASN A 1 333 ? -12.814 5.930 18.171 1.00 93.00 333 ASN A C 1
ATOM 2748 O O . ASN A 1 333 ? -13.742 5.153 17.959 1.00 93.00 333 ASN A O 1
ATOM 2752 N N . LYS A 1 334 ? -11.987 5.768 19.216 1.00 90.88 334 LYS A N 1
ATOM 2753 C CA . LYS A 1 334 ? -12.149 4.726 20.254 1.00 90.88 334 LYS A CA 1
ATOM 2754 C C . LYS A 1 334 ? -12.256 3.293 19.692 1.00 90.88 334 LYS A C 1
ATOM 2756 O O . LYS A 1 334 ? -12.913 2.435 20.270 1.00 90.88 334 LYS A O 1
ATOM 2761 N N . LYS A 1 335 ? -11.593 3.025 18.560 1.00 92.06 335 LYS A N 1
ATOM 2762 C CA . LYS A 1 335 ? -11.450 1.686 17.954 1.00 92.06 335 LYS A CA 1
ATOM 2763 C C . LYS A 1 335 ? -10.122 1.013 18.317 1.00 92.06 335 LYS A C 1
ATOM 2765 O O . LYS A 1 335 ? -10.004 -0.200 18.191 1.00 92.06 335 LYS A O 1
ATOM 2770 N N . LYS A 1 336 ? -9.117 1.785 18.750 1.00 94.69 336 LYS A N 1
ATOM 2771 C CA . LYS A 1 336 ? -7.812 1.297 19.219 1.00 94.69 336 LYS A CA 1
ATOM 2772 C C . LYS A 1 336 ? -7.360 2.036 20.484 1.00 94.69 336 LYS A C 1
ATOM 2774 O O . LYS A 1 336 ? -7.380 3.268 20.510 1.00 94.69 336 LYS A O 1
ATOM 2779 N N . VAL A 1 337 ? -6.946 1.281 21.502 1.00 95.81 337 VAL A N 1
ATOM 2780 C CA . VAL A 1 337 ? -6.405 1.830 22.755 1.00 95.81 337 VAL A CA 1
ATOM 2781 C C . VAL A 1 337 ? -4.987 2.363 22.525 1.00 95.81 337 VAL A C 1
ATOM 2783 O O . VAL A 1 337 ? -4.180 1.737 21.833 1.00 95.81 337 VAL A O 1
ATOM 2786 N N . LEU A 1 338 ? -4.703 3.528 23.097 1.00 95.56 338 LEU A N 1
ATOM 2787 C CA . LEU A 1 338 ? -3.398 4.163 23.199 1.00 95.56 338 LEU A CA 1
ATOM 2788 C C . LEU A 1 338 ? -3.158 4.516 24.671 1.00 95.56 338 LEU A C 1
ATOM 2790 O O . LEU A 1 338 ? -3.850 5.376 25.226 1.00 95.56 338 LEU A O 1
ATOM 2794 N N . LYS A 1 339 ? -2.161 3.857 25.267 1.00 94.94 339 LYS A N 1
ATOM 2795 C CA . LYS A 1 339 ? -1.721 4.087 26.646 1.00 94.94 339 LYS A CA 1
ATOM 2796 C C . LYS A 1 339 ? -1.323 5.551 26.865 1.00 94.94 339 LYS A C 1
ATOM 2798 O O . LYS A 1 339 ? -0.639 6.140 26.031 1.00 94.94 339 LYS A O 1
ATOM 2803 N N . GLY A 1 340 ? -1.747 6.120 27.989 1.00 93.69 340 GLY A N 1
ATOM 2804 C CA . GLY A 1 340 ? -1.586 7.529 28.347 1.00 93.69 340 GLY A CA 1
ATOM 2805 C C . GLY A 1 340 ? -2.608 8.468 27.694 1.00 93.69 340 GLY A C 1
ATOM 2806 O O . GLY A 1 340 ? -2.624 9.659 28.005 1.00 93.69 340 GLY A O 1
ATOM 2807 N N . TYR A 1 341 ? -3.485 7.973 26.813 1.00 93.81 341 TYR A N 1
ATOM 2808 C CA . TYR A 1 341 ? -4.435 8.806 26.073 1.00 93.81 341 TYR A CA 1
ATOM 2809 C C . TYR A 1 341 ? -5.888 8.410 26.336 1.00 93.81 341 TYR A C 1
ATOM 2811 O O . TYR A 1 341 ? -6.597 9.135 27.036 1.00 93.81 341 TYR A O 1
ATOM 2819 N N . ASN A 1 342 ? -6.332 7.274 25.798 1.00 94.38 342 ASN A N 1
ATOM 2820 C CA . ASN A 1 342 ? -7.732 6.832 25.844 1.00 94.38 342 ASN A CA 1
ATOM 2821 C C . ASN A 1 342 ? -7.924 5.506 26.604 1.00 94.38 342 ASN A C 1
ATOM 2823 O O . ASN A 1 342 ? -8.990 4.897 26.512 1.00 94.38 342 ASN A O 1
ATOM 2827 N N . ASP A 1 343 ? -6.907 5.071 27.342 1.00 97.25 343 ASP A N 1
ATOM 2828 C CA . ASP A 1 343 ? -6.943 3.887 28.192 1.00 97.25 343 ASP A CA 1
ATOM 2829 C C . ASP A 1 343 ? -7.617 4.136 29.556 1.00 97.25 343 ASP A C 1
ATOM 2831 O O . ASP A 1 343 ? -7.796 5.276 29.999 1.00 97.25 343 ASP A O 1
ATOM 2835 N N . LEU A 1 344 ? -8.007 3.047 30.225 1.00 97.44 344 LEU A N 1
ATOM 2836 C CA . LEU A 1 344 ? -8.703 3.062 31.510 1.00 97.44 344 LEU A CA 1
ATOM 2837 C C . LEU A 1 344 ? -7.829 3.628 32.637 1.00 97.44 344 LEU A C 1
ATOM 2839 O O . LEU A 1 344 ? -8.362 4.336 33.485 1.00 97.44 344 LEU A O 1
ATOM 2843 N N . GLU A 1 345 ? -6.518 3.371 32.649 1.00 97.50 345 GLU A N 1
ATOM 2844 C CA . GLU A 1 345 ? -5.621 3.884 33.696 1.00 97.50 345 GLU A CA 1
ATOM 2845 C C . GLU A 1 345 ? -5.576 5.417 33.677 1.00 97.50 345 GLU A C 1
ATOM 2847 O O . GLU A 1 345 ? -5.858 6.071 34.687 1.00 97.50 345 GLU A O 1
ATOM 2852 N N . ASN A 1 346 ? -5.333 5.997 32.499 1.00 96.56 346 ASN A N 1
ATOM 2853 C CA . ASN A 1 346 ? -5.356 7.444 32.300 1.00 96.56 346 ASN A CA 1
ATOM 2854 C C . ASN A 1 346 ? -6.738 8.047 32.595 1.00 96.56 346 ASN A C 1
ATOM 2856 O O . ASN A 1 346 ? -6.846 9.121 33.192 1.00 96.56 346 ASN A O 1
ATOM 2860 N N . TRP A 1 347 ? -7.816 7.361 32.199 1.00 97.06 347 TRP A N 1
ATOM 2861 C CA . TRP A 1 347 ? -9.175 7.808 32.501 1.00 97.06 347 TRP A CA 1
ATOM 2862 C C . TRP A 1 347 ? -9.436 7.850 34.010 1.00 97.06 347 TRP A C 1
ATOM 2864 O O . TRP A 1 347 ? -9.934 8.863 34.504 1.00 97.06 347 TRP A O 1
ATOM 2874 N N . CYS A 1 348 ? -9.050 6.807 34.752 1.00 96.88 348 CYS A N 1
ATOM 2875 C CA . CYS A 1 348 ? -9.204 6.743 36.204 1.00 96.88 348 CYS A CA 1
ATOM 2876 C C . CYS A 1 348 ? -8.447 7.872 36.909 1.00 96.88 348 CYS A C 1
ATOM 2878 O O . CYS A 1 348 ? -8.989 8.481 37.832 1.00 96.88 348 CYS A O 1
ATOM 2880 N N . ALA A 1 349 ? -7.232 8.195 36.454 1.00 95.50 349 ALA A N 1
ATOM 2881 C CA . ALA A 1 349 ? -6.469 9.324 36.981 1.00 95.50 349 ALA A CA 1
ATOM 2882 C C . ALA A 1 349 ? -7.197 10.665 36.763 1.00 95.50 349 ALA A C 1
ATOM 2884 O O . ALA A 1 349 ? -7.298 11.460 37.693 1.00 95.50 349 ALA A O 1
ATOM 2885 N N . LYS A 1 350 ? -7.760 10.889 35.567 1.00 96.19 350 LYS A N 1
ATOM 2886 C CA . LYS A 1 350 ? -8.474 12.133 35.215 1.00 96.19 350 LYS A CA 1
ATOM 2887 C C . LYS A 1 350 ? -9.839 12.293 35.889 1.00 96.19 350 LYS A C 1
ATOM 2889 O O . LYS A 1 350 ? -10.278 13.419 36.081 1.00 96.19 350 LYS A O 1
ATOM 2894 N N . HIS A 1 351 ? -10.507 11.193 36.238 1.00 95.62 351 HIS A N 1
ATOM 2895 C CA . HIS A 1 351 ? -11.862 11.207 36.812 1.00 95.62 351 HIS A CA 1
ATOM 2896 C C . HIS A 1 351 ? -11.880 10.913 38.317 1.00 95.62 351 HIS A C 1
ATOM 2898 O O . HIS A 1 351 ? -12.939 10.635 38.873 1.00 95.62 351 HIS A O 1
ATOM 2904 N N . ASN A 1 352 ? -10.716 10.937 38.976 1.00 94.88 352 ASN A N 1
ATOM 2905 C CA . ASN A 1 352 ? -10.572 10.608 40.394 1.00 94.88 352 ASN A CA 1
ATOM 2906 C C . ASN A 1 352 ? -11.147 9.220 40.761 1.00 94.88 352 ASN A C 1
ATOM 2908 O O . ASN A 1 352 ? -11.740 9.027 41.819 1.00 94.88 352 ASN A O 1
ATOM 2912 N N . ARG A 1 353 ? -10.977 8.237 39.867 1.00 95.50 353 ARG A N 1
ATOM 2913 C CA . ARG A 1 353 ? -11.453 6.851 40.020 1.00 95.50 353 ARG A CA 1
ATOM 2914 C C . ARG A 1 353 ? -10.316 5.861 40.275 1.00 95.50 353 ARG A C 1
ATOM 2916 O O . ARG A 1 353 ? -10.284 4.760 39.727 1.00 95.50 353 ARG A O 1
ATOM 2923 N N . ARG A 1 354 ? -9.339 6.257 41.100 1.00 95.75 354 ARG A N 1
ATOM 2924 C CA . ARG A 1 354 ? -8.226 5.374 41.504 1.00 95.75 354 ARG A CA 1
ATOM 2925 C C . ARG A 1 354 ? -8.703 4.155 42.300 1.00 95.75 354 ARG A C 1
ATOM 2927 O O . ARG A 1 354 ? -8.013 3.142 42.292 1.00 95.75 354 ARG A O 1
ATOM 2934 N N . ASP A 1 355 ? -9.897 4.215 42.897 1.00 95.44 355 ASP A N 1
ATOM 2935 C CA . ASP A 1 355 ? -10.581 3.066 43.505 1.00 95.44 355 ASP A CA 1
ATOM 2936 C C . ASP A 1 355 ? -10.677 1.880 42.538 1.00 95.44 355 ASP A C 1
ATOM 2938 O O . ASP A 1 355 ? -10.424 0.747 42.932 1.00 95.44 355 ASP A O 1
ATOM 2942 N N . LEU A 1 356 ? -10.950 2.134 41.254 1.00 97.31 356 LEU A N 1
ATOM 2943 C CA . LEU A 1 356 ? -11.035 1.077 40.247 1.00 97.31 356 LEU A CA 1
ATOM 2944 C C . LEU A 1 356 ? -9.681 0.428 39.960 1.00 97.31 356 LEU A C 1
ATOM 2946 O O . LEU A 1 356 ? -9.627 -0.767 39.696 1.00 97.31 356 LEU A O 1
ATOM 2950 N N . LEU A 1 357 ? -8.590 1.193 40.019 1.00 97.25 357 LEU A N 1
ATOM 2951 C CA . LEU A 1 357 ? -7.247 0.644 39.823 1.00 97.25 357 LEU A CA 1
ATOM 2952 C C . LEU A 1 357 ? -6.832 -0.228 41.011 1.00 97.25 357 LEU A C 1
ATOM 2954 O O . LEU A 1 357 ? -6.238 -1.279 40.811 1.00 97.25 357 LEU A O 1
ATOM 2958 N N . LEU A 1 358 ? -7.207 0.166 42.232 1.00 97.00 358 LEU A N 1
ATOM 2959 C CA . LEU A 1 358 ? -6.993 -0.642 43.436 1.00 97.00 358 LEU A CA 1
ATOM 2960 C C . LEU A 1 358 ? -7.847 -1.912 43.430 1.00 97.00 358 LEU A C 1
ATOM 2962 O O . LEU A 1 358 ? -7.417 -2.956 43.904 1.00 97.00 358 LEU A O 1
ATOM 2966 N N . GLU A 1 359 ? -9.064 -1.840 42.900 1.00 97.75 359 GLU A N 1
ATOM 2967 C CA . GLU A 1 359 ? -9.927 -3.009 42.754 1.00 97.75 359 GLU A CA 1
ATOM 2968 C C . GLU A 1 359 ? -9.595 -3.881 41.536 1.00 97.75 359 GLU A C 1
ATOM 2970 O O . GLU A 1 359 ? -10.255 -4.902 41.345 1.00 97.75 359 GLU A O 1
ATOM 2975 N N . TRP A 1 360 ? -8.608 -3.523 40.710 1.00 98.06 360 TRP A N 1
ATOM 2976 C CA . TRP A 1 360 ? -8.195 -4.357 39.584 1.00 98.06 360 TRP A CA 1
ATOM 2977 C C . TRP A 1 360 ? -7.510 -5.625 40.091 1.00 98.06 360 TRP A C 1
ATOM 2979 O O . TRP A 1 360 ? -6.489 -5.560 40.773 1.00 98.06 360 TRP A O 1
ATOM 2989 N N . ASP A 1 361 ? -8.069 -6.790 39.768 1.00 97.75 361 ASP A N 1
ATOM 2990 C CA . ASP A 1 361 ? -7.515 -8.045 40.265 1.00 97.75 361 ASP A CA 1
ATOM 2991 C C . ASP A 1 361 ? -6.235 -8.443 39.508 1.00 97.75 361 ASP A C 1
ATOM 2993 O O . ASP A 1 361 ? -6.129 -8.262 38.290 1.00 97.75 361 ASP A O 1
ATOM 2997 N N . VAL A 1 362 ? -5.280 -9.021 40.238 1.00 95.81 362 VAL A N 1
ATOM 2998 C CA . VAL A 1 362 ? -4.005 -9.542 39.719 1.00 95.81 362 VAL A CA 1
ATOM 2999 C C . VAL A 1 362 ? -4.186 -10.715 38.756 1.00 95.81 362 VAL A C 1
ATOM 3001 O O . VAL A 1 362 ? -3.298 -10.979 37.955 1.00 95.81 362 VAL A O 1
ATOM 3004 N N . GLN A 1 363 ? -5.332 -11.401 38.793 1.00 96.56 363 GLN A N 1
ATOM 3005 C CA . GLN A 1 363 ? -5.641 -12.511 37.888 1.00 96.56 363 GLN A CA 1
ATOM 3006 C C . GLN A 1 363 ? -6.064 -12.071 36.475 1.00 96.56 363 GLN A C 1
ATOM 3008 O O . GLN A 1 363 ? -6.421 -12.912 35.653 1.00 96.56 363 GLN A O 1
ATOM 3013 N N . ASN A 1 364 ? -6.120 -10.768 36.191 1.00 97.00 364 ASN A N 1
ATOM 3014 C CA . ASN A 1 364 ? -6.397 -10.282 34.844 1.00 97.00 364 ASN A CA 1
ATOM 3015 C C . ASN A 1 364 ? -5.149 -10.380 33.963 1.00 97.00 364 ASN A C 1
ATOM 3017 O O . ASN A 1 364 ? -4.112 -9.816 34.294 1.00 97.00 364 ASN A O 1
ATOM 3021 N N . ASP A 1 365 ? -5.296 -10.969 32.777 1.00 95.25 365 ASP A N 1
ATOM 3022 C CA . ASP A 1 365 ? -4.190 -11.150 31.820 1.00 95.25 365 ASP A CA 1
ATOM 3023 C C . ASP A 1 365 ? -3.604 -9.837 31.274 1.00 95.25 365 ASP A C 1
ATOM 3025 O O . ASP A 1 365 ? -2.523 -9.822 30.692 1.00 95.25 365 ASP A O 1
ATOM 3029 N N . LYS A 1 366 ? -4.352 -8.735 31.390 1.00 96.62 366 LYS A N 1
ATOM 3030 C CA . LYS A 1 366 ? -3.998 -7.426 30.834 1.00 96.62 366 LYS A CA 1
ATOM 3031 C C . LYS A 1 366 ? -4.136 -6.337 31.877 1.00 96.62 366 LYS A C 1
ATOM 3033 O O . LYS A 1 366 ? -5.023 -6.376 32.735 1.00 96.62 366 LYS A O 1
ATOM 3038 N N . SER A 1 367 ? -3.291 -5.326 31.741 1.00 96.56 367 SER A N 1
ATOM 3039 C CA . SER A 1 367 ? -3.323 -4.138 32.585 1.00 96.56 367 SER A CA 1
ATOM 3040 C C . SER A 1 367 ? -4.520 -3.235 32.243 1.00 96.56 367 SER A C 1
ATOM 3042 O O . SER A 1 367 ? -5.010 -3.253 31.107 1.00 96.56 367 SER A O 1
ATOM 3044 N N . PRO A 1 368 ? -4.964 -2.365 33.169 1.00 97.25 368 PRO A N 1
ATOM 3045 C CA . PRO A 1 368 ? -5.961 -1.335 32.867 1.00 97.25 368 PRO A CA 1
ATOM 3046 C C . PRO A 1 368 ? -5.575 -0.468 31.657 1.00 97.25 368 PRO A C 1
ATOM 3048 O O . PRO A 1 368 ? -6.432 -0.090 30.862 1.00 97.25 368 PRO A O 1
ATOM 3051 N N . SER A 1 369 ? -4.277 -0.211 31.464 1.00 97.06 369 SER A N 1
ATOM 3052 C CA . SER A 1 369 ? -3.755 0.614 30.366 1.00 97.06 369 SER A CA 1
ATOM 3053 C C . SER A 1 369 ? -3.991 0.050 28.953 1.00 97.06 369 SER A C 1
ATOM 3055 O O . SER A 1 369 ? -3.764 0.736 27.956 1.00 97.06 369 SER A O 1
ATOM 3057 N N . GLU A 1 370 ? -4.469 -1.193 28.849 1.00 97.00 370 GLU A N 1
ATOM 3058 C CA . GLU A 1 370 ? -4.773 -1.876 27.586 1.00 97.00 370 GLU A CA 1
ATOM 3059 C C . GLU A 1 370 ? -6.267 -1.894 27.240 1.00 97.00 370 GLU A C 1
ATOM 3061 O O . GLU A 1 370 ? -6.653 -2.391 26.179 1.00 97.00 370 GLU A O 1
ATOM 3066 N N . TYR A 1 371 ? -7.119 -1.345 28.108 1.00 97.12 371 TYR A N 1
ATOM 3067 C CA . TYR A 1 371 ? -8.564 -1.304 27.911 1.00 97.12 371 TYR A CA 1
ATOM 3068 C C . TYR A 1 371 ? -9.081 0.121 27.782 1.00 97.12 371 TYR A C 1
ATOM 3070 O O . TYR A 1 371 ? -8.563 1.048 28.391 1.00 97.12 371 TYR A O 1
ATOM 3078 N N . PHE A 1 372 ? -10.176 0.288 27.041 1.00 97.00 372 PHE A N 1
ATOM 3079 C CA . PHE A 1 372 ? -10.975 1.507 27.115 1.00 97.00 372 PHE A CA 1
ATOM 3080 C C . PHE A 1 372 ? -11.745 1.575 28.441 1.00 97.00 372 PHE A C 1
ATOM 3082 O O . PHE A 1 372 ? -12.252 0.544 28.894 1.00 97.00 372 PHE A O 1
ATOM 3089 N N . PRO A 1 373 ? -11.962 2.777 29.008 1.00 95.19 373 PRO A N 1
ATOM 3090 C CA . PRO A 1 373 ? -12.748 2.939 30.227 1.00 95.19 373 PRO A CA 1
ATOM 3091 C C . PRO A 1 373 ? -14.207 2.495 30.091 1.00 95.19 373 PRO A C 1
ATOM 3093 O O . PRO A 1 373 ? -14.831 2.181 31.088 1.00 95.19 373 PRO A O 1
ATOM 3096 N N . HIS A 1 374 ? -14.772 2.415 28.888 1.00 94.38 374 HIS A N 1
ATOM 3097 C CA . HIS A 1 374 ? -16.171 2.017 28.666 1.00 94.38 374 HIS A CA 1
ATOM 3098 C C . HIS A 1 374 ? -16.295 0.709 27.893 1.00 94.38 374 HIS A C 1
ATOM 3100 O O . HIS A 1 374 ? -17.130 0.559 27.006 1.00 94.38 374 HIS A O 1
ATOM 3106 N N . SER A 1 375 ? -15.380 -0.211 28.166 1.00 94.94 375 SER A N 1
ATOM 3107 C CA . SER A 1 375 ? -15.340 -1.489 27.479 1.00 94.94 375 SER A CA 1
ATOM 3108 C C . SER A 1 375 ? -16.387 -2.458 28.031 1.00 94.94 375 SER A C 1
ATOM 3110 O O . SER A 1 375 ? -16.545 -2.604 29.245 1.00 94.94 375 SER A O 1
ATOM 3112 N N . ASP A 1 376 ? -17.038 -3.199 27.136 1.00 95.88 376 ASP A N 1
ATOM 3113 C CA . ASP A 1 376 ? -17.885 -4.344 27.485 1.00 95.88 376 ASP A CA 1
ATOM 3114 C C . ASP A 1 376 ? -17.081 -5.576 27.941 1.00 95.88 376 ASP A C 1
ATOM 3116 O O . ASP A 1 376 ? -17.666 -6.585 28.347 1.00 95.88 376 ASP A O 1
ATOM 3120 N N . HIS A 1 377 ? -15.744 -5.515 27.901 1.00 96.44 377 HIS A N 1
ATOM 3121 C CA . HIS A 1 377 ? -14.895 -6.592 28.401 1.00 96.44 377 HIS A CA 1
ATOM 3122 C C . HIS A 1 377 ? -15.137 -6.844 29.889 1.00 96.44 377 HIS A C 1
ATOM 3124 O O . HIS A 1 377 ? -15.093 -5.932 30.715 1.00 96.44 377 HIS A O 1
ATOM 3130 N N . LYS A 1 378 ? -15.361 -8.118 30.220 1.00 97.88 378 LYS A N 1
ATOM 3131 C CA . LYS A 1 378 ? -15.499 -8.596 31.594 1.00 97.88 378 LYS A CA 1
ATOM 3132 C C . LYS A 1 378 ? -14.127 -8.929 32.171 1.00 97.88 378 LYS A C 1
ATOM 3134 O O . LYS A 1 378 ? -13.488 -9.872 31.706 1.00 97.88 378 LYS A O 1
ATOM 3139 N N . VAL A 1 379 ? -13.742 -8.208 33.213 1.00 98.12 379 VAL A N 1
ATOM 3140 C CA . VAL A 1 379 ? -12.491 -8.391 33.961 1.00 98.12 379 VAL A CA 1
ATOM 3141 C C . VAL A 1 379 ? -12.801 -8.721 35.418 1.00 98.12 379 VAL A C 1
ATOM 3143 O O . VAL A 1 379 ? -13.935 -8.538 35.876 1.00 98.12 379 VAL A O 1
ATOM 3146 N N . TRP A 1 380 ? -11.817 -9.268 36.118 1.00 98.44 380 TRP A N 1
ATOM 3147 C CA . TRP A 1 380 ? -11.900 -9.584 37.535 1.00 98.44 380 TRP A CA 1
ATOM 3148 C C . TRP A 1 380 ? -11.626 -8.347 38.384 1.00 98.44 380 TRP A C 1
ATOM 3150 O O . TRP A 1 380 ? -10.680 -7.600 38.139 1.00 98.44 380 TRP A O 1
ATOM 3160 N N . TRP A 1 381 ? -12.470 -8.147 39.387 1.00 98.31 381 TRP A N 1
ATOM 3161 C CA . TRP A 1 381 ? -12.369 -7.078 40.368 1.00 98.31 381 TRP A CA 1
ATOM 3162 C C . TRP A 1 381 ? -12.268 -7.685 41.758 1.00 98.31 381 TRP A C 1
ATOM 3164 O O . TRP A 1 381 ? -12.951 -8.672 42.030 1.00 98.31 381 TRP A O 1
ATOM 3174 N N . LYS A 1 382 ? -11.490 -7.065 42.644 1.00 98.25 382 LYS A N 1
ATOM 3175 C CA . LYS A 1 382 ? -11.358 -7.442 44.052 1.00 98.25 382 LYS A CA 1
ATOM 3176 C C . LYS A 1 382 ? -11.752 -6.286 44.947 1.00 98.25 382 LYS A C 1
ATOM 3178 O O . LYS A 1 382 ? -11.162 -5.215 44.895 1.00 98.25 382 LYS A O 1
ATOM 3183 N N . CYS A 1 383 ? -12.749 -6.504 45.792 1.00 97.62 383 CYS A N 1
ATOM 3184 C CA . CYS A 1 383 ? -13.311 -5.440 46.610 1.00 97.62 383 CYS A CA 1
ATOM 3185 C C . CYS A 1 383 ? -12.316 -5.079 47.708 1.00 97.62 383 CYS A C 1
ATOM 3187 O O . CYS A 1 383 ? -11.996 -5.932 48.534 1.00 97.62 383 CYS A O 1
ATOM 3189 N N . GLN A 1 384 ? -11.924 -3.807 47.796 1.00 96.44 384 GLN A N 1
ATOM 3190 C CA . GLN A 1 384 ? -11.026 -3.344 48.860 1.00 96.44 384 GLN A CA 1
ATOM 3191 C C . GLN A 1 384 ? -11.659 -3.434 50.260 1.00 96.44 384 GLN A C 1
ATOM 3193 O O . GLN A 1 384 ? -10.952 -3.536 51.254 1.00 96.44 384 GLN A O 1
ATOM 3198 N N . LYS A 1 385 ? -12.998 -3.437 50.358 1.00 94.56 385 LYS A N 1
ATOM 3199 C CA . LYS A 1 385 ? -13.713 -3.476 51.647 1.00 94.56 385 LYS A CA 1
ATOM 3200 C C . LYS A 1 385 ? -13.894 -4.882 52.216 1.00 94.56 385 LYS A C 1
ATOM 3202 O O . LYS A 1 385 ? -13.836 -5.062 53.424 1.00 94.56 385 LYS A O 1
ATOM 3207 N N . CYS A 1 386 ? -14.209 -5.865 51.370 1.00 94.81 386 CYS A N 1
ATOM 3208 C CA . CYS A 1 386 ? -14.592 -7.211 51.828 1.00 94.81 386 CYS A CA 1
ATOM 3209 C C . CYS A 1 386 ? -13.790 -8.348 51.188 1.00 94.81 386 CYS A C 1
ATOM 3211 O O . CYS A 1 386 ? -14.111 -9.512 51.418 1.00 94.81 386 CYS A O 1
ATOM 3213 N N . GLY A 1 387 ? -12.816 -8.032 50.330 1.00 96.50 387 GLY A N 1
ATOM 3214 C CA . GLY A 1 387 ? -11.980 -9.008 49.632 1.00 96.50 387 GLY A CA 1
ATOM 3215 C C . GLY A 1 387 ? -12.699 -9.845 48.572 1.00 96.50 387 GLY A C 1
ATOM 3216 O O . GLY A 1 387 ? -12.043 -10.623 47.888 1.00 96.50 387 GLY A O 1
ATOM 3217 N N . TYR A 1 388 ? -14.020 -9.700 48.409 1.00 97.31 388 TYR A N 1
ATOM 3218 C CA . TYR A 1 388 ? -14.788 -10.465 47.429 1.00 97.31 388 TYR A CA 1
ATOM 3219 C C . TYR A 1 388 ? -14.300 -10.183 46.011 1.00 97.31 388 TYR A C 1
ATOM 3221 O O . TYR A 1 388 ? -14.165 -9.018 45.628 1.00 97.31 388 TYR A O 1
ATOM 3229 N N . GLN A 1 389 ? -14.074 -11.249 45.251 1.00 98.06 389 GLN A N 1
ATOM 3230 C CA . GLN A 1 389 ? -13.663 -11.191 43.856 1.00 98.06 389 GLN A CA 1
ATOM 3231 C C . GLN A 1 389 ? -14.865 -11.461 42.950 1.00 98.06 389 GLN A C 1
ATOM 3233 O O . GLN A 1 389 ? -15.655 -12.368 43.209 1.00 98.06 389 GLN A O 1
ATOM 3238 N N . TRP A 1 390 ? -15.034 -10.676 41.889 1.00 97.75 390 TRP A N 1
ATOM 3239 C CA . TRP A 1 390 ? -16.123 -10.879 40.932 1.00 97.75 390 TRP A CA 1
ATOM 3240 C C . TRP A 1 390 ? -15.754 -10.421 39.532 1.00 97.75 390 TRP A C 1
ATOM 3242 O O . TRP A 1 390 ? -14.931 -9.529 39.339 1.00 97.75 390 TRP A O 1
ATOM 3252 N N . LYS A 1 391 ? -16.415 -11.013 38.537 1.00 97.69 391 LYS A N 1
ATOM 3253 C CA . LYS A 1 391 ? -16.243 -10.641 37.136 1.00 97.69 391 LYS A CA 1
ATOM 3254 C C . LYS A 1 391 ? -17.324 -9.649 36.717 1.00 97.69 391 LYS A C 1
ATOM 3256 O O . LYS A 1 391 ? -18.513 -9.940 36.834 1.00 97.69 391 LYS A O 1
ATOM 3261 N N . ALA A 1 392 ? -16.929 -8.495 36.192 1.00 97.50 392 ALA A N 1
ATOM 3262 C CA . ALA A 1 392 ? -17.860 -7.476 35.706 1.00 97.50 392 ALA A CA 1
ATOM 3263 C C . ALA A 1 392 ? -17.293 -6.730 34.498 1.00 97.50 392 ALA A C 1
ATOM 3265 O O . ALA A 1 392 ? -16.075 -6.668 34.312 1.00 97.50 392 ALA A O 1
ATOM 3266 N N . LYS A 1 393 ? -18.186 -6.163 33.677 1.00 98.19 393 LYS A N 1
ATOM 3267 C CA . LYS A 1 393 ? -17.793 -5.300 32.560 1.00 98.19 393 LYS A CA 1
ATOM 3268 C C . LYS A 1 393 ? -17.091 -4.051 33.088 1.00 98.19 393 LYS A C 1
ATOM 3270 O O . LYS A 1 393 ? -17.521 -3.498 34.102 1.00 98.19 393 LYS A O 1
ATOM 3275 N N . ILE A 1 394 ? -16.074 -3.575 32.374 1.00 97.69 394 ILE A N 1
ATOM 3276 C CA . ILE A 1 394 ? -15.411 -2.307 32.706 1.00 97.69 394 ILE A CA 1
ATOM 3277 C C . ILE A 1 394 ? -16.424 -1.151 32.660 1.00 97.69 394 ILE A C 1
ATOM 3279 O O . ILE A 1 394 ? -16.488 -0.374 33.608 1.00 97.69 394 ILE A O 1
ATOM 3283 N N . ASP A 1 395 ? -17.290 -1.097 31.641 1.00 97.00 395 ASP A N 1
ATOM 3284 C CA . ASP A 1 395 ? -18.334 -0.064 31.520 1.00 97.00 395 ASP A CA 1
ATOM 3285 C C . ASP A 1 395 ? -19.294 -0.020 32.724 1.00 97.00 395 ASP A C 1
ATOM 3287 O O . ASP A 1 395 ? -19.670 1.056 33.196 1.00 97.00 395 ASP A O 1
ATOM 3291 N N . SER A 1 396 ? -19.622 -1.182 33.302 1.00 97.06 396 SER A N 1
ATOM 3292 C CA . SER A 1 396 ? -20.455 -1.246 34.507 1.00 97.06 396 SER A CA 1
ATOM 3293 C C . SER A 1 396 ? -19.779 -0.596 35.716 1.00 97.06 396 SER A C 1
ATOM 3295 O O . SER A 1 396 ? -20.455 -0.013 36.558 1.00 97.06 396 SER A O 1
ATOM 3297 N N . ARG A 1 397 ? -18.448 -0.669 35.819 1.00 96.31 397 ARG A N 1
ATOM 3298 C CA . ARG A 1 397 ? -17.688 -0.059 36.923 1.00 96.31 397 ARG A CA 1
ATOM 3299 C C . ARG A 1 397 ? -17.406 1.429 36.703 1.00 96.31 397 ARG A C 1
ATOM 3301 O O . ARG A 1 397 ? -17.288 2.182 37.676 1.00 96.31 397 ARG A O 1
ATOM 3308 N N . THR A 1 398 ? -17.293 1.851 35.445 1.00 96.25 398 THR A N 1
ATOM 3309 C CA . THR A 1 398 ? -16.988 3.238 35.080 1.00 96.25 398 THR A CA 1
ATOM 3310 C C . THR A 1 398 ? -18.246 4.076 34.914 1.00 96.25 398 THR A C 1
ATOM 3312 O O . THR A 1 398 ? -18.483 4.935 35.754 1.00 96.25 398 THR A O 1
ATOM 3315 N N . ARG A 1 399 ? -19.064 3.826 33.885 1.00 93.38 399 ARG A N 1
ATOM 3316 C CA . ARG A 1 399 ? -20.234 4.647 33.537 1.00 93.38 399 ARG A CA 1
ATOM 3317 C C . ARG A 1 399 ? -21.440 4.356 34.420 1.00 93.38 399 ARG A C 1
ATOM 3319 O O . ARG A 1 399 ? -22.153 5.276 34.791 1.00 93.38 399 ARG A O 1
ATOM 3326 N N . MET A 1 400 ? -21.677 3.087 34.752 1.00 90.69 400 MET A N 1
ATOM 3327 C CA . MET A 1 400 ? -22.829 2.700 35.583 1.00 90.69 400 MET A CA 1
ATOM 3328 C C . MET A 1 400 ? -22.537 2.775 37.086 1.00 90.69 400 MET A C 1
ATOM 3330 O O . MET A 1 400 ? -23.439 2.563 37.889 1.00 90.69 400 MET A O 1
ATOM 3334 N N . HIS A 1 401 ? -21.284 3.042 37.473 1.00 90.31 401 HIS A N 1
ATOM 3335 C CA . HIS A 1 401 ? -20.844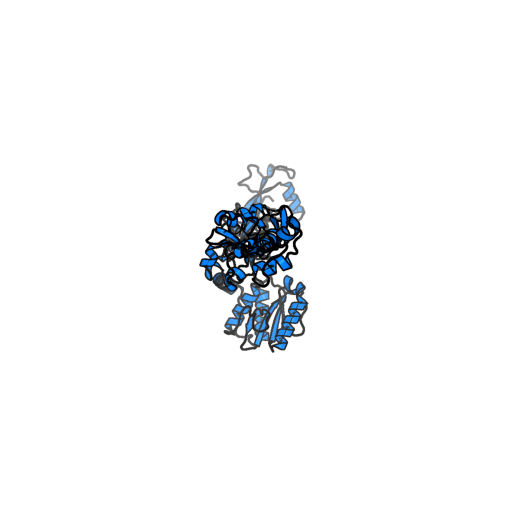 3.142 38.869 1.00 90.31 401 HIS A CA 1
ATOM 3336 C C . HIS A 1 401 ? -21.218 1.932 39.749 1.00 90.31 401 HIS A C 1
ATOM 3338 O O . HIS A 1 401 ? -21.338 2.054 40.967 1.00 90.31 401 HIS A O 1
ATOM 3344 N N . ALA A 1 402 ? -21.372 0.743 39.157 1.00 93.75 402 ALA A N 1
ATOM 3345 C CA . ALA A 1 402 ? -21.688 -0.465 39.904 1.00 93.75 402 ALA A CA 1
ATOM 3346 C C . ALA A 1 402 ? -20.540 -0.809 40.869 1.00 93.75 402 ALA A C 1
ATOM 3348 O O . ALA A 1 402 ? -19.364 -0.753 40.502 1.00 93.75 402 ALA A O 1
ATOM 3349 N N . GLY A 1 403 ? -20.883 -1.162 42.108 1.00 94.38 403 GLY A N 1
ATOM 3350 C CA . GLY A 1 403 ? -19.935 -1.561 43.150 1.00 94.38 403 GLY A CA 1
ATOM 3351 C C . GLY A 1 403 ? -19.805 -3.077 43.310 1.00 94.38 403 GLY A C 1
ATOM 3352 O O . GLY A 1 403 ? -20.268 -3.862 42.482 1.00 94.38 403 GLY A O 1
ATOM 3353 N N . CYS A 1 404 ? -19.190 -3.493 44.417 1.00 96.75 404 CYS A N 1
ATOM 3354 C CA . CYS A 1 404 ? -19.124 -4.900 44.803 1.00 96.75 404 CYS A CA 1
ATOM 3355 C C . CYS A 1 404 ? -20.536 -5.460 45.068 1.00 96.75 404 CYS A C 1
ATOM 3357 O O . CYS A 1 404 ? -21.233 -4.938 45.946 1.00 96.75 404 CYS A O 1
ATOM 3359 N N . PRO A 1 405 ? -20.954 -6.548 44.393 1.00 96.19 405 PRO A N 1
ATOM 3360 C CA . PRO A 1 405 ? -22.288 -7.114 44.578 1.00 96.19 405 PRO A CA 1
ATOM 3361 C C . PRO A 1 405 ? -22.482 -7.690 45.986 1.00 96.19 405 PRO A C 1
ATOM 3363 O O . PRO A 1 405 ? -23.556 -7.534 46.557 1.00 96.19 405 PRO A O 1
ATOM 3366 N N . LYS A 1 406 ? -21.440 -8.271 46.604 1.00 95.50 406 LYS A N 1
ATOM 3367 C CA . LYS A 1 406 ? -21.511 -8.777 47.986 1.00 95.50 406 LYS A CA 1
ATOM 3368 C C . LYS A 1 406 ? -21.762 -7.647 48.991 1.00 95.50 406 LYS A C 1
ATOM 3370 O O . LYS A 1 406 ? -22.605 -7.787 49.873 1.00 95.50 406 LYS A O 1
ATOM 3375 N N . CYS A 1 407 ? -21.077 -6.511 48.836 1.00 94.12 407 CYS A N 1
ATOM 3376 C CA . CYS A 1 407 ? -21.326 -5.323 49.658 1.00 94.12 407 CYS A CA 1
ATOM 3377 C C . CYS A 1 407 ? -22.712 -4.729 49.394 1.00 94.12 407 CYS A C 1
ATOM 3379 O O . CYS A 1 407 ? -23.396 -4.368 50.344 1.00 94.12 407 CYS A O 1
ATOM 3381 N N . GLY A 1 408 ? -23.137 -4.656 48.129 1.00 91.38 408 GLY A N 1
ATOM 3382 C CA . GLY A 1 408 ? -24.465 -4.165 47.762 1.00 91.38 408 GLY A CA 1
ATOM 3383 C C . GLY A 1 408 ? -25.585 -5.000 48.384 1.00 91.38 408 GLY A C 1
ATOM 3384 O O . GLY A 1 408 ? -26.490 -4.444 48.994 1.00 91.38 408 GLY A O 1
ATOM 3385 N N . ILE A 1 409 ? -25.485 -6.332 48.318 1.00 91.62 409 ILE A N 1
ATOM 3386 C CA . ILE A 1 409 ? -26.443 -7.246 48.961 1.00 91.62 409 ILE A CA 1
ATOM 3387 C C . ILE A 1 409 ? -26.468 -7.030 50.477 1.00 91.62 409 ILE A C 1
ATOM 3389 O O . ILE A 1 409 ? -27.551 -6.929 51.050 1.00 91.62 409 ILE A O 1
ATOM 3393 N N . LYS A 1 410 ? -25.299 -6.911 51.124 1.00 88.88 410 LYS A N 1
ATOM 3394 C CA . LYS A 1 410 ? -25.211 -6.645 52.567 1.00 88.88 410 LYS A CA 1
ATOM 3395 C C . LYS A 1 410 ? -25.897 -5.324 52.940 1.00 88.88 410 LYS A C 1
ATOM 3397 O O . LYS A 1 410 ? -26.751 -5.330 53.820 1.00 88.88 410 LYS A O 1
ATOM 3402 N N . LEU A 1 411 ? -25.623 -4.244 52.207 1.00 86.12 411 LEU A N 1
ATOM 3403 C CA . LEU A 1 411 ? -26.259 -2.936 52.415 1.00 86.12 411 LEU A CA 1
ATOM 3404 C C . LEU A 1 411 ? -27.782 -2.997 52.230 1.00 86.12 411 LEU A C 1
ATOM 3406 O O . LEU A 1 411 ? -28.522 -2.434 53.030 1.00 86.12 411 LEU A O 1
ATOM 3410 N N . ILE A 1 412 ? -28.263 -3.717 51.211 1.00 84.94 412 ILE A N 1
ATOM 3411 C CA . ILE A 1 412 ? -29.701 -3.928 50.980 1.00 84.94 412 ILE A CA 1
ATOM 3412 C C . ILE A 1 412 ? -30.329 -4.768 52.102 1.00 84.94 412 ILE A C 1
ATOM 3414 O O . ILE A 1 412 ? -31.480 -4.541 52.469 1.00 84.94 412 ILE A O 1
ATOM 3418 N N . SER A 1 413 ? -29.616 -5.759 52.648 1.00 83.19 413 SER A N 1
ATOM 3419 C CA . SER A 1 413 ? -30.124 -6.537 53.783 1.00 83.19 413 SER A CA 1
ATOM 3420 C C . SER A 1 413 ? -30.190 -5.709 55.065 1.00 83.19 413 SER A C 1
ATOM 3422 O O . SER A 1 413 ? -31.179 -5.803 55.787 1.00 83.19 413 SER A O 1
ATOM 3424 N N . GLU A 1 414 ? -29.187 -4.860 55.311 1.00 78.12 414 GLU A N 1
ATOM 3425 C CA . GLU A 1 414 ? -29.107 -3.992 56.488 1.00 78.12 414 GLU A CA 1
ATOM 3426 C C . GLU A 1 414 ? -30.175 -2.895 56.438 1.00 78.12 414 GLU A C 1
ATOM 3428 O O . GLU A 1 414 ? -30.845 -2.657 57.439 1.00 78.12 414 GLU A O 1
ATOM 3433 N N . SER A 1 415 ? -30.430 -2.300 55.268 1.00 73.12 415 SER A N 1
ATOM 3434 C CA . SER A 1 415 ? -31.480 -1.283 55.107 1.00 73.12 415 SER A CA 1
ATOM 3435 C C . SER A 1 415 ? -32.905 -1.830 55.258 1.00 73.12 415 SER A C 1
ATOM 3437 O O . SER A 1 415 ? -33.831 -1.072 55.539 1.00 73.12 415 SER A O 1
ATOM 3439 N N . LYS A 1 416 ? -33.102 -3.147 55.103 1.00 77.62 416 LYS A N 1
ATOM 3440 C CA . LYS A 1 416 ? -34.389 -3.822 55.349 1.00 77.62 416 LYS A CA 1
ATOM 3441 C C . LYS A 1 416 ? -34.620 -4.175 56.819 1.00 77.62 416 LYS A C 1
ATOM 3443 O O . LYS A 1 416 ? -35.734 -4.588 57.164 1.00 77.62 416 LYS A O 1
ATOM 3448 N N . LEU A 1 417 ? -33.609 -4.057 57.683 1.00 80.75 417 LEU A N 1
ATOM 3449 C CA . LEU A 1 417 ? -33.778 -4.315 59.109 1.00 80.75 417 LEU A CA 1
ATOM 3450 C C . LEU A 1 417 ? -34.708 -3.259 59.710 1.00 80.75 417 LEU A C 1
ATOM 3452 O O . LEU A 1 417 ? -34.526 -2.061 59.521 1.00 80.75 417 LEU A O 1
ATOM 3456 N N . LYS A 1 418 ? -35.729 -3.721 60.436 1.00 84.31 418 LYS A N 1
ATOM 3457 C CA . LYS A 1 418 ? -36.639 -2.860 61.195 1.00 84.31 418 LYS A CA 1
ATOM 3458 C C . LYS A 1 418 ? -36.210 -2.874 62.658 1.00 84.31 418 LYS A C 1
ATOM 3460 O O . LYS A 1 418 ? -36.586 -3.825 63.354 1.00 84.31 418 LYS A O 1
ATOM 3465 N N . PRO A 1 419 ? -35.408 -1.898 63.114 1.00 91.56 419 PRO A N 1
ATOM 3466 C CA . PRO A 1 419 ? -35.019 -1.826 64.511 1.00 91.56 419 PRO A CA 1
ATOM 3467 C C . PRO A 1 419 ? -36.257 -1.650 65.396 1.00 91.56 419 PRO A C 1
ATOM 3469 O O . PRO A 1 419 ? -37.242 -1.022 65.000 1.00 91.56 419 PRO A O 1
ATOM 3472 N N . VAL A 1 420 ? -36.223 -2.245 66.584 1.00 93.75 420 VAL A N 1
ATOM 3473 C CA . VAL A 1 420 ? -37.337 -2.240 67.541 1.00 93.75 420 VAL A CA 1
ATOM 3474 C C . VAL A 1 420 ? -36.855 -1.848 68.927 1.00 93.75 420 VAL A C 1
ATOM 3476 O O . VAL A 1 420 ? -35.709 -2.104 69.286 1.00 93.75 420 VAL A O 1
ATOM 3479 N N . ILE A 1 421 ? -37.733 -1.220 69.699 1.00 96.56 421 ILE A N 1
ATOM 3480 C CA . ILE A 1 421 ? -37.500 -0.850 71.094 1.00 96.56 421 ILE A CA 1
ATOM 3481 C C . ILE A 1 421 ? -38.552 -1.519 71.975 1.00 96.56 421 ILE A C 1
ATOM 3483 O O . ILE A 1 421 ? -39.736 -1.518 71.629 1.00 96.56 421 ILE A O 1
ATOM 3487 N N . ASN A 1 422 ? -38.113 -2.074 73.101 1.00 96.19 422 ASN A N 1
ATOM 3488 C CA . ASN A 1 422 ? -38.991 -2.433 74.205 1.00 96.19 422 ASN A CA 1
ATOM 3489 C C . ASN A 1 422 ? -39.265 -1.158 75.018 1.00 96.19 422 ASN A C 1
ATOM 3491 O O . ASN A 1 422 ? -38.343 -0.521 75.529 1.00 96.19 422 ASN A O 1
ATOM 3495 N N . LEU A 1 423 ? -40.524 -0.729 75.071 1.00 95.38 423 LEU A N 1
ATOM 3496 C CA . LEU A 1 423 ? -40.907 0.548 75.669 1.00 95.38 423 LEU A CA 1
ATOM 3497 C C . LEU A 1 423 ? -40.869 0.521 77.198 1.00 95.38 423 LEU A C 1
ATOM 3499 O O . LEU A 1 423 ? -40.737 1.594 77.792 1.00 95.38 423 LEU A O 1
ATOM 3503 N N . ASP A 1 424 ? -40.939 -0.656 77.816 1.00 95.38 424 ASP A N 1
ATOM 3504 C CA . ASP A 1 424 ? -40.895 -0.802 79.270 1.00 95.38 424 ASP A CA 1
ATOM 3505 C C . ASP A 1 424 ? -39.446 -0.893 79.765 1.00 95.38 424 ASP A C 1
ATOM 3507 O O . ASP A 1 424 ? -39.065 -0.155 80.669 1.00 95.38 424 ASP A O 1
ATOM 3511 N N . THR A 1 425 ? -38.601 -1.718 79.131 1.00 95.25 425 THR A N 1
ATOM 3512 C CA . THR A 1 425 ? -37.184 -1.870 79.531 1.00 95.25 425 THR A CA 1
ATOM 3513 C C . THR A 1 425 ? -36.260 -0.811 78.931 1.00 95.25 425 THR A C 1
ATOM 3515 O O . THR A 1 425 ? -35.120 -0.669 79.361 1.00 95.25 425 THR A O 1
ATOM 3518 N N . LYS A 1 426 ? -36.734 -0.068 77.921 1.00 95.38 426 LYS A N 1
ATOM 3519 C CA . LYS A 1 426 ? -35.962 0.889 77.105 1.00 95.38 426 LYS A CA 1
ATOM 3520 C C . LYS A 1 426 ? -34.838 0.266 76.268 1.00 95.38 426 LYS A C 1
ATOM 3522 O O . LYS A 1 426 ? -34.102 1.001 75.604 1.00 95.38 426 LYS A O 1
ATOM 3527 N N . GLU A 1 427 ? -34.730 -1.061 76.223 1.00 95.94 427 GLU A N 1
ATOM 3528 C CA . GLU A 1 427 ? -33.740 -1.749 75.396 1.00 95.94 427 GLU A CA 1
ATOM 3529 C C . GLU A 1 427 ? -34.070 -1.643 73.900 1.00 95.94 427 GLU A C 1
ATOM 3531 O O . GLU A 1 427 ? -35.215 -1.809 73.467 1.00 95.94 427 GLU A O 1
ATOM 3536 N N . LYS A 1 428 ? -33.039 -1.371 73.092 1.00 95.94 428 LYS A N 1
ATOM 3537 C CA . LYS A 1 428 ? -33.133 -1.239 71.633 1.00 95.94 428 LYS A CA 1
ATOM 3538 C C . LYS A 1 428 ? -32.459 -2.423 70.957 1.00 95.94 428 LYS A C 1
ATOM 3540 O O . LYS A 1 428 ? -31.335 -2.781 71.296 1.00 95.94 428 LYS A O 1
ATOM 3545 N N . TYR A 1 429 ? -33.103 -2.957 69.928 1.00 93.69 429 TYR A N 1
ATOM 3546 C CA . TYR A 1 429 ? -32.596 -4.078 69.149 1.00 93.69 429 TYR A CA 1
ATOM 3547 C C . TYR A 1 429 ? -32.527 -3.706 67.669 1.00 93.69 429 TYR A C 1
ATOM 3549 O O . TYR A 1 429 ? -33.448 -3.104 67.113 1.00 93.69 429 TYR A O 1
ATOM 3557 N N . AL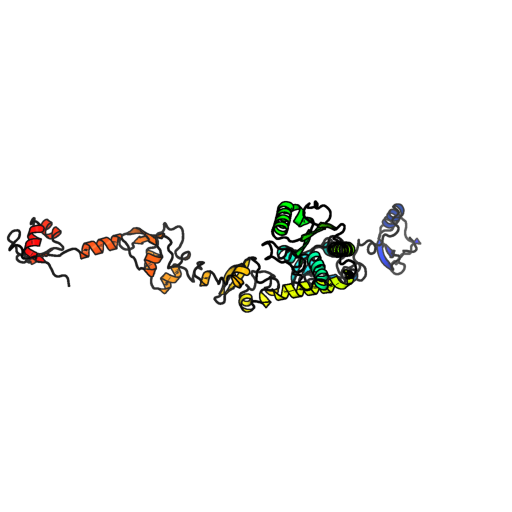A A 1 430 ? -31.438 -4.107 67.010 1.00 88.94 430 ALA A N 1
ATOM 3558 C CA . ALA A 1 430 ? -31.184 -3.791 65.603 1.00 88.94 430 ALA A CA 1
ATOM 3559 C C . ALA A 1 430 ? -32.225 -4.397 64.640 1.00 88.94 430 ALA A C 1
ATOM 3561 O O . ALA A 1 430 ? -32.395 -3.915 63.523 1.00 88.94 430 ALA A O 1
ATOM 3562 N N . SER A 1 431 ? -32.938 -5.450 65.056 1.00 91.19 431 SER A N 1
ATOM 3563 C CA . SER A 1 431 ? -34.046 -6.033 64.299 1.00 91.19 431 SER A CA 1
ATOM 3564 C C . SER A 1 431 ? -34.984 -6.854 65.187 1.00 91.19 431 SER A C 1
ATOM 3566 O O . SER A 1 431 ? -34.633 -7.225 66.306 1.00 91.19 431 SER A O 1
ATOM 3568 N N . LEU A 1 432 ? -36.150 -7.213 64.646 1.00 91.94 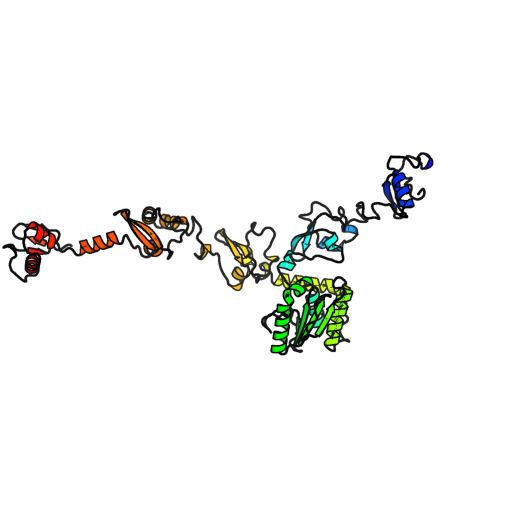432 LEU A N 1
ATOM 3569 C CA . LEU A 1 432 ? -37.088 -8.165 65.253 1.00 91.94 432 LEU A CA 1
ATOM 3570 C C . LEU A 1 432 ? -36.456 -9.534 65.574 1.00 91.94 432 LEU A C 1
ATOM 3572 O O . LEU A 1 432 ? -36.817 -10.151 66.571 1.00 91.94 432 LEU A O 1
ATOM 3576 N N . THR A 1 433 ? -35.529 -10.016 64.740 1.00 90.25 433 THR A N 1
ATOM 3577 C CA . THR A 1 433 ? -34.833 -11.292 64.980 1.00 90.25 433 THR A CA 1
ATOM 3578 C C . THR A 1 433 ? -33.894 -11.178 66.178 1.00 90.25 433 THR A C 1
ATOM 3580 O O . THR A 1 433 ? -33.935 -12.030 67.056 1.00 90.25 433 THR A O 1
ATOM 3583 N N . VAL A 1 434 ? -33.135 -10.080 66.268 1.00 91.44 434 VAL A N 1
ATOM 3584 C CA . VAL A 1 434 ? -32.236 -9.814 67.405 1.00 91.44 434 VAL A CA 1
ATOM 3585 C C . VAL A 1 434 ? -33.029 -9.668 68.706 1.00 91.44 434 VAL A C 1
ATOM 3587 O O . VAL A 1 434 ? -32.616 -10.187 69.738 1.00 91.44 434 VAL A O 1
ATOM 3590 N N . ALA A 1 435 ? -34.190 -9.007 68.661 1.00 93.69 435 ALA A N 1
ATOM 3591 C CA . ALA A 1 435 ? -35.079 -8.910 69.816 1.00 93.69 435 ALA A CA 1
ATOM 3592 C C . ALA A 1 435 ? -35.557 -10.294 70.285 1.00 93.69 435 ALA A C 1
ATOM 3594 O O . ALA A 1 435 ? -35.505 -10.578 71.479 1.00 93.69 435 ALA A O 1
ATOM 3595 N N . GLN A 1 436 ? -35.955 -11.180 69.364 1.00 95.75 436 GLN A N 1
ATOM 3596 C CA . GLN A 1 436 ? -36.346 -12.551 69.706 1.00 95.75 436 GLN A CA 1
ATOM 3597 C C . GLN A 1 436 ? -35.192 -13.354 70.310 1.00 95.75 436 GLN A C 1
ATOM 3599 O O . GLN A 1 436 ? -35.392 -14.037 71.305 1.00 95.75 436 GLN A O 1
ATOM 3604 N N . GLU A 1 437 ? -33.993 -13.280 69.735 1.00 94.50 437 GLU A N 1
ATOM 3605 C CA . GLU A 1 437 ? -32.823 -14.008 70.246 1.00 94.50 437 GLU A CA 1
ATOM 3606 C C . GLU A 1 437 ? -32.433 -13.560 71.658 1.00 94.50 437 GLU A C 1
ATOM 3608 O O . GLU A 1 437 ? -32.058 -14.387 72.483 1.00 94.50 437 GLU A O 1
ATOM 3613 N N . LYS A 1 438 ? -32.535 -12.257 71.949 1.00 95.81 438 LYS A N 1
ATOM 3614 C CA . LYS A 1 438 ? -32.158 -11.694 73.253 1.00 95.81 438 LYS A CA 1
ATOM 3615 C C . LYS A 1 438 ? -33.214 -11.877 74.334 1.00 95.81 438 LYS A C 1
ATOM 3617 O O . LYS A 1 438 ? -32.852 -12.024 75.494 1.00 95.81 438 LYS A O 1
ATOM 3622 N N . THR A 1 439 ? -34.491 -11.856 73.967 1.00 94.19 439 THR A N 1
ATOM 3623 C CA . THR A 1 439 ? -35.599 -11.895 74.938 1.00 94.19 439 THR A CA 1
ATOM 3624 C C . THR A 1 439 ? -36.324 -13.238 74.996 1.00 94.19 439 THR A C 1
ATOM 3626 O O . THR A 1 439 ? -37.133 -13.452 75.890 1.00 94.19 439 THR A O 1
ATOM 3629 N N . GLY A 1 440 ? -36.101 -14.130 74.026 1.00 95.12 440 GLY A N 1
ATOM 3630 C CA . GLY A 1 440 ? -36.882 -15.358 73.839 1.00 95.12 440 GLY A CA 1
ATOM 3631 C C . GLY A 1 440 ? -38.303 -15.125 73.304 1.00 95.12 440 GLY A C 1
ATOM 3632 O O . GLY A 1 440 ? -39.020 -16.082 73.016 1.00 95.12 440 GLY A O 1
ATOM 3633 N N . ILE A 1 441 ? -38.734 -13.870 73.133 1.00 95.19 441 ILE A N 1
ATOM 3634 C CA . ILE A 1 441 ? -40.100 -13.522 72.729 1.00 95.19 441 ILE A CA 1
ATOM 3635 C C . ILE A 1 441 ? -40.235 -13.650 71.210 1.00 95.19 441 ILE A C 1
ATOM 3637 O O . ILE A 1 441 ? -39.467 -13.061 70.451 1.00 95.19 441 ILE A O 1
ATOM 3641 N N . ASN A 1 442 ? -41.247 -14.387 70.741 1.00 95.50 442 ASN A N 1
ATOM 3642 C CA . ASN A 1 442 ? -41.460 -14.613 69.311 1.00 95.50 442 ASN A CA 1
ATOM 3643 C C . ASN A 1 442 ? -41.572 -13.283 68.537 1.00 95.50 442 ASN A C 1
ATOM 3645 O O . ASN A 1 442 ? -42.429 -12.434 68.806 1.00 95.50 442 ASN A O 1
ATOM 3649 N N . LYS A 1 443 ? -40.727 -13.131 67.514 1.00 94.19 443 LYS A N 1
ATOM 3650 C CA . LYS A 1 443 ? -40.622 -11.925 66.694 1.00 94.19 443 LYS A CA 1
ATOM 3651 C C . LYS A 1 443 ? -41.925 -11.538 66.005 1.00 94.19 443 LYS A C 1
ATOM 3653 O O . LYS A 1 443 ? -42.130 -10.356 65.759 1.00 94.19 443 LYS A O 1
ATOM 3658 N N . GLN A 1 444 ? -42.799 -12.493 65.678 1.00 95.44 444 GLN A N 1
ATOM 3659 C CA . GLN A 1 444 ? -44.106 -12.236 65.061 1.00 95.44 444 GLN A CA 1
ATOM 3660 C C . GLN A 1 444 ? -45.029 -11.490 66.029 1.00 95.44 444 GLN A C 1
ATOM 3662 O O . GLN A 1 444 ? -45.692 -10.542 65.611 1.00 95.44 444 GLN A O 1
ATOM 3667 N N . TYR A 1 445 ? -44.992 -11.845 67.317 1.00 96.38 445 TYR A N 1
ATOM 3668 C CA . TYR A 1 445 ? -45.730 -11.163 68.379 1.00 96.38 445 TYR A CA 1
ATOM 3669 C C . TYR A 1 445 ? -45.179 -9.763 68.630 1.00 96.38 445 TYR A C 1
ATOM 3671 O O . TYR A 1 445 ? -45.941 -8.800 68.595 1.00 96.38 445 TYR A O 1
ATOM 3679 N N . ILE A 1 446 ? -43.855 -9.609 68.741 1.00 95.50 446 ILE A N 1
ATOM 3680 C CA . ILE A 1 446 ? -43.220 -8.280 68.817 1.00 95.50 446 ILE A CA 1
ATOM 3681 C C . ILE A 1 446 ? -43.665 -7.415 67.625 1.00 95.50 446 ILE A C 1
ATOM 3683 O O . ILE A 1 446 ? -44.091 -6.273 67.777 1.00 95.50 446 ILE A O 1
ATOM 3687 N N . SER A 1 447 ? -43.651 -7.986 66.418 1.00 94.38 447 SER A N 1
ATOM 3688 C CA . SER A 1 447 ? -44.088 -7.312 65.194 1.00 94.38 447 SER A CA 1
ATOM 3689 C C . SER A 1 447 ? -45.574 -6.928 65.206 1.00 94.38 447 SER A C 1
ATOM 3691 O O . SER A 1 447 ? -45.945 -5.913 64.613 1.00 94.38 447 SER A O 1
ATOM 3693 N N . ALA A 1 448 ? -46.438 -7.747 65.808 1.00 95.06 448 ALA A N 1
ATOM 3694 C CA . ALA A 1 448 ? -47.864 -7.470 65.939 1.00 95.06 448 ALA A CA 1
ATOM 3695 C C . ALA A 1 448 ? -48.118 -6.320 66.924 1.00 95.06 448 ALA A C 1
ATOM 3697 O O . ALA A 1 448 ? -48.939 -5.455 66.616 1.00 95.06 448 ALA A O 1
ATOM 3698 N N . VAL A 1 449 ? -47.356 -6.243 68.025 1.00 96.19 449 VAL A N 1
ATOM 3699 C CA . VAL A 1 449 ? -47.396 -5.109 68.967 1.00 96.19 449 VAL A CA 1
ATOM 3700 C C . VAL A 1 449 ? -46.968 -3.822 68.278 1.00 96.19 449 VAL A C 1
ATOM 3702 O O . VAL A 1 449 ? -47.727 -2.859 68.262 1.00 96.19 449 VAL A O 1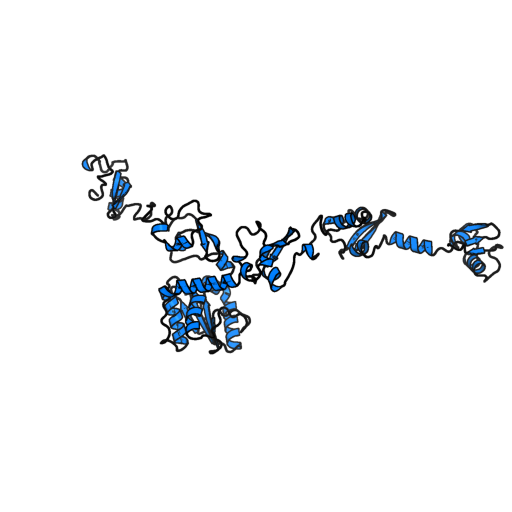
ATOM 3705 N N . CYS A 1 450 ? -45.819 -3.826 67.592 1.00 93.44 450 CYS A N 1
ATOM 3706 C CA . CYS A 1 450 ? -45.330 -2.640 66.883 1.00 93.44 450 CYS A CA 1
ATOM 3707 C C . CYS A 1 450 ? -46.297 -2.120 65.798 1.00 93.44 450 CYS A C 1
ATOM 3709 O O . CYS A 1 450 ? -46.151 -0.986 65.350 1.00 93.44 450 CYS A O 1
ATOM 3711 N N . ARG A 1 451 ? -47.240 -2.948 65.319 1.00 92.75 451 ARG A N 1
ATOM 3712 C CA . ARG A 1 451 ? -48.270 -2.574 64.330 1.00 92.75 451 ARG A CA 1
ATOM 3713 C C . ARG A 1 451 ? -49.648 -2.307 64.946 1.00 92.75 451 ARG A C 1
ATOM 3715 O O . ARG A 1 451 ? -50.603 -2.152 64.193 1.00 92.75 451 ARG A O 1
ATOM 3722 N N . GLY A 1 452 ? -49.774 -2.320 66.273 1.00 93.12 452 GLY A N 1
ATOM 3723 C CA . GLY A 1 452 ? -51.047 -2.118 66.969 1.00 93.12 452 GLY A CA 1
ATOM 3724 C C . GLY A 1 452 ? -52.049 -3.268 66.822 1.00 93.12 452 GLY A C 1
ATOM 3725 O O . GLY A 1 452 ? -53.223 -3.092 67.126 1.00 93.12 452 GLY A O 1
ATOM 3726 N N . LYS A 1 453 ? -51.617 -4.450 66.358 1.00 95.50 453 LYS A N 1
ATOM 3727 C CA . LYS A 1 453 ? -52.489 -5.632 66.214 1.00 95.50 453 LYS A CA 1
ATOM 3728 C C . LYS A 1 453 ? -52.720 -6.371 67.533 1.00 95.50 453 LYS A C 1
ATOM 3730 O O . LYS A 1 453 ? -53.679 -7.123 67.647 1.00 95.50 453 LYS A O 1
ATOM 3735 N N . GLN A 1 454 ? -51.835 -6.184 68.509 1.00 95.50 454 GLN A N 1
ATOM 3736 C CA . GLN A 1 454 ? -51.966 -6.719 69.864 1.00 95.50 454 GLN A CA 1
ATOM 3737 C C . GLN A 1 454 ? -51.335 -5.746 70.867 1.00 95.50 454 GLN A C 1
ATOM 3739 O O . GLN A 1 454 ? -50.510 -4.918 70.482 1.00 95.50 454 GLN A O 1
ATOM 3744 N N . LYS A 1 455 ? -51.712 -5.844 72.148 1.00 94.19 455 LYS A N 1
ATOM 3745 C CA . LYS A 1 455 ? -51.273 -4.889 73.181 1.00 94.19 455 LYS A CA 1
ATOM 3746 C C . LYS A 1 455 ? -49.834 -5.125 73.653 1.00 94.19 455 LYS A C 1
ATOM 3748 O O . LYS A 1 455 ? -49.078 -4.169 73.768 1.00 94.19 455 LYS A O 1
ATOM 3753 N N . THR A 1 456 ? -49.448 -6.380 73.892 1.00 95.56 456 THR A N 1
ATOM 3754 C CA . THR A 1 456 ? -48.122 -6.742 74.426 1.00 95.56 456 THR A CA 1
ATOM 3755 C C . THR A 1 456 ? -47.561 -8.007 73.769 1.00 95.56 456 THR A C 1
ATOM 3757 O O . THR A 1 456 ? -48.277 -8.764 73.110 1.00 95.56 456 THR A O 1
ATOM 3760 N N . ALA A 1 457 ? -46.253 -8.227 73.904 1.00 95.88 457 ALA A N 1
ATOM 3761 C CA . ALA A 1 457 ? -45.561 -9.458 73.530 1.00 95.88 457 ALA A CA 1
ATOM 3762 C C . ALA A 1 457 ? -44.540 -9.781 74.624 1.00 95.88 457 ALA A C 1
ATOM 3764 O O . ALA A 1 457 ? -43.685 -8.947 74.925 1.00 95.88 457 ALA A O 1
ATOM 3765 N N . GLY A 1 458 ? -44.671 -10.962 75.241 1.00 93.50 458 GLY A N 1
ATOM 3766 C CA . GLY A 1 458 ? -43.887 -11.338 76.423 1.00 93.50 458 GLY A CA 1
ATOM 3767 C C . GLY A 1 458 ? -44.087 -10.387 77.606 1.00 93.50 458 GLY A C 1
ATOM 3768 O O . GLY A 1 458 ? -43.124 -10.069 78.281 1.00 93.50 458 GLY A O 1
ATOM 3769 N N . HIS A 1 459 ? -45.313 -9.889 77.807 1.00 94.75 459 HIS A N 1
ATOM 3770 C CA . HIS A 1 459 ? -45.679 -8.874 78.812 1.00 94.75 459 HIS A CA 1
ATOM 3771 C C . HIS A 1 459 ? -45.112 -7.460 78.594 1.00 94.75 459 HIS A C 1
ATOM 3773 O O . HIS A 1 459 ? -45.399 -6.581 79.398 1.00 94.75 459 HIS A O 1
ATOM 3779 N N . TYR A 1 460 ? -44.413 -7.212 77.482 1.00 96.19 460 TYR A N 1
ATOM 3780 C CA . TYR A 1 460 ? -43.848 -5.901 77.153 1.00 96.19 460 TYR A CA 1
ATOM 3781 C C . TYR A 1 460 ? -44.551 -5.207 75.977 1.00 96.19 460 TYR A C 1
ATOM 3783 O O . TYR A 1 460 ? -45.123 -5.855 75.091 1.00 96.19 460 TYR A O 1
ATOM 3791 N N . HIS A 1 461 ? -44.455 -3.883 75.943 1.00 96.88 461 HIS A N 1
ATOM 3792 C CA . HIS A 1 461 ? -44.841 -2.983 74.868 1.00 96.88 461 HIS A CA 1
ATOM 3793 C C . HIS A 1 461 ? -43.659 -2.746 73.922 1.00 96.88 461 HIS A C 1
ATOM 3795 O O . HIS A 1 461 ? -42.515 -2.577 74.343 1.00 96.88 461 HIS A O 1
ATOM 3801 N N . TRP A 1 462 ? -43.936 -2.692 72.620 1.00 97.12 462 TRP A N 1
ATOM 3802 C CA . TRP A 1 462 ? -42.907 -2.627 71.584 1.00 97.12 462 TRP A CA 1
ATOM 3803 C C . TRP A 1 462 ? -43.242 -1.584 70.524 1.00 97.12 462 TRP A C 1
ATOM 3805 O O . TRP A 1 462 ? -44.400 -1.430 70.137 1.00 97.12 462 TRP A O 1
ATOM 3815 N N . ALA A 1 463 ? -42.220 -0.909 70.002 1.00 95.25 463 ALA A N 1
ATOM 3816 C CA . ALA A 1 463 ? -42.358 -0.002 68.866 1.00 95.25 463 ALA A CA 1
ATOM 3817 C C . ALA A 1 463 ? -41.242 -0.214 67.838 1.00 95.25 463 ALA A C 1
ATOM 3819 O O . ALA A 1 463 ? -40.119 -0.591 68.182 1.00 95.25 463 ALA A O 1
ATOM 3820 N N . PHE A 1 464 ? -41.534 0.057 66.562 1.00 94.06 464 PHE A N 1
ATOM 3821 C CA . PHE A 1 464 ? -40.477 0.217 65.563 1.00 94.06 464 PHE A CA 1
ATOM 3822 C C . PHE A 1 464 ? -39.732 1.524 65.826 1.00 94.06 464 PHE A C 1
ATOM 3824 O O . PHE A 1 464 ? -40.350 2.573 65.997 1.00 94.06 464 PHE A O 1
ATOM 3831 N N . ILE A 1 465 ? -38.403 1.464 65.826 1.00 91.19 465 ILE A N 1
ATOM 3832 C CA . ILE A 1 465 ? -37.575 2.665 65.866 1.00 91.19 465 ILE A CA 1
ATOM 3833 C C . ILE A 1 465 ? -37.639 3.288 64.472 1.00 91.19 465 ILE A C 1
ATOM 3835 O O . ILE A 1 465 ? -37.263 2.656 63.484 1.00 91.19 465 ILE A O 1
ATOM 3839 N N . GLN A 1 466 ? -38.140 4.518 64.386 1.00 77.62 466 GLN A N 1
ATOM 3840 C CA . GLN A 1 466 ? -38.091 5.284 63.146 1.00 77.62 466 GLN A CA 1
ATOM 3841 C C . GLN A 1 466 ? -36.634 5.654 62.867 1.00 77.62 466 GLN A C 1
ATOM 3843 O O . GLN A 1 466 ? -36.014 6.399 63.625 1.00 77.62 466 GLN A O 1
ATOM 3848 N N . VAL A 1 467 ? -36.080 5.094 61.796 1.00 62.72 467 VAL A N 1
ATOM 3849 C CA . VAL A 1 467 ? -34.789 5.522 61.259 1.00 62.72 467 VAL A CA 1
ATOM 3850 C C . VAL A 1 467 ? -35.084 6.774 60.431 1.00 62.72 467 VAL A C 1
ATOM 3852 O O . VAL A 1 467 ? -35.829 6.677 59.456 1.00 62.72 467 VAL A O 1
ATOM 3855 N N . LYS A 1 468 ? -34.615 7.942 60.887 1.00 43.94 468 LYS A N 1
ATOM 3856 C CA . LYS A 1 468 ? -34.652 9.180 60.093 1.00 43.94 468 LYS A CA 1
ATOM 3857 C C . LYS A 1 468 ? -33.681 9.095 58.927 1.00 43.94 468 LYS A C 1
ATOM 3859 O O . LYS A 1 468 ? -32.584 8.529 59.139 1.00 43.94 468 LYS A O 1
#

Foldseek 3Di:
DQVFAPPVFDPDDPVRDDLPRDFWGWTADPVGDIDTDHSVVCVVCVVVVNNDPPCPVVVVDADQCRFFQCNPPVVQVVFADPVFDPADSSRHGLPDPDWGWTADLLGDIDTDRSVCCVDLNNDDDVVVVVADVDDLLLLLLQVQVCVVQVQKDAQDCPLQVHTFRIARPVQLETEEEADCVPCVVVVVVVLVVLVSSVVSVHAYAYEHEPPDDDDPSHNYHYQDRVSDPVSSLVSSLVVCVVVVNNPDTDRDCVVCVVVSVVVVSVVQLCQFCCNPPVVQQVQADPPQQPSDHSSSHGQQFQDWGWGQDPVRDIDIGGSNCVRVVVDDDCPVVVNAADFCRQFQVVVCVVVVNCVQQVQADPPFPDHSSRHGQQFQDWGWTAHPPPRDIDTGGSNCCRVVVDHDVVVVVVVVVQVPAFKKAFPVVRDIDSHLVRVCVVPVWHSVQLVCQQVVNDVDTPPTHMHTDDDD

pLDDT: mean 89.2, std 9.7, range [39.09, 98.44]

Nearest PDB structures (foldseek):
  6sga-assembly1_Fd  TM=9.224E-01  e=2.798E-05  Trypanosoma brucei brucei
  6yxx-assembly1_E2  TM=2.948E-01  e=1.124E-07  Trypanosoma brucei brucei
  6hiv-assembly1_DS  TM=4.174E-01  e=3.539E-05  Trypanosoma brucei brucei
  7aor-assembly1_at  TM=3.611E-01  e=5.659E-05  Trypanosoma cruzi strain CL Brener
  1u3e-assembly1_M  TM=4.127E-01  e=2.283E-03  Okubovirus SPO1

Solvent-accessible surface area (backbone atoms only — not comparable to full-atom values): 26742 Å² total; per-residue (Å²): 111,76,93,28,51,26,74,92,75,36,93,71,57,79,91,77,57,60,74,81,42,80,65,65,43,43,29,26,45,97,90,64,55,74,46,76,45,39,54,48,60,52,53,55,32,42,78,68,74,42,83,79,76,49,45,51,87,68,69,76,39,82,39,66,85,63,52,8,28,41,63,69,42,56,75,56,56,78,32,48,28,73,91,73,35,90,68,54,56,51,74,39,41,43,80,37,97,52,72,44,41,31,25,46,97,67,63,57,74,48,76,44,43,43,35,38,70,74,44,74,74,56,63,74,57,73,66,56,55,76,73,40,91,80,52,70,67,45,52,52,47,42,56,57,50,32,74,81,35,77,73,46,37,71,60,38,44,70,92,67,73,46,74,31,49,25,34,29,69,95,73,36,34,35,41,39,71,43,52,43,88,61,45,75,79,36,55,72,58,52,54,52,50,53,52,43,30,54,77,66,67,30,49,47,37,35,39,32,27,61,91,55,82,85,60,93,92,40,51,76,42,78,32,79,42,80,72,39,70,68,40,53,43,50,50,50,50,49,52,31,46,78,68,75,46,66,90,75,72,87,80,50,55,89,74,44,46,63,56,52,50,50,51,52,53,51,58,53,46,59,46,4,22,36,65,73,37,51,74,63,39,68,24,49,32,88,62,81,42,63,85,67,50,49,59,60,37,50,37,74,38,71,60,69,42,42,32,28,47,97,88,65,55,74,47,76,47,26,38,20,42,49,59,78,68,58,49,70,62,43,56,85,68,74,74,40,68,40,67,84,66,58,6,24,47,46,45,21,66,77,66,75,37,56,66,58,63,72,20,50,35,86,88,40,97,64,61,54,46,71,33,46,46,72,28,80,58,70,43,47,32,30,35,89,90,77,65,55,70,48,76,43,34,38,24,44,50,55,79,66,59,52,72,56,65,70,60,50,53,50,53,56,54,57,71,66,46,56,25,31,31,35,68,76,81,67,50,74,28,74,19,46,66,54,42,19,73,74,68,71,38,58,39,67,44,44,52,31,18,45,69,70,75,39,82,53,38,87,89,36,40,42,38,64,55,82,81,128

Secondary structure (DSSP, 8-state):
-GGGB-TTT-SS-GGG--TT--S-EEEE-TT--EEEE-HHHHHHHHHTT-----TTTTTSS--TTTTSHHHH-GGGGGGB-TTT-SS-GGGS-TT-SS-EEEE-TT--EEEE-THHHHSSS----HHHHHH----HHHHHHHHHHHHH-TT-EEEE-SSSSS-EEEEEGGGTEEEEEE-HHHHTTTHHHHHHHHHHHHHTT-EEEEEEETTSPP-TTSEEEEES-TTSHHHHHHHHHHHHHHTT-TTS----HHHHHHHHHHHHHHHHHHTBHHHH-HHHHTTB-TTTTTT--GGGSBTT---EEEEE-TT--EEEEEHHHHHTS----TTTTTSS--TTTTSHHHHHHHTT-HHHHHTB-TT-SS-GGGS-TT---EEEEE-TTT--EEEEEHHHHHTS----HHHHHHHHHHHT---EEETTT--EESSHHHHHHHH---HHHHHHHHTTSSS-BTTB-EEE----

InterPro domains:
  IPR025487 Treble clef zinc finger domain [PF14311] (2-59)
  IPR025487 Treble clef zinc finger domain [PF14311] (76-130)
  IPR025487 Treble clef zinc finger domain [PF14311] (280-335)
  IPR025487 Treble clef zinc finger domain [PF14311] (356-408)
  IPR036388 Winged helix-like DNA-binding domain superfamily [G3DSA:1.10.10.10] (410-465)

Sequence (468 aa):
MLKEWDYSRNSIKPNQVSKGYSKKIWWKCKLGHSYKQMISYRINAINKGKFETCPYCSNQKLLPGFNDLATRYPELLKKWDFNKNKIKPNQIMPNAHKKVWWKCPFGHSYSSYPYNKTGINHSDCPICDKENHTSFPEQAIYFYIKQEFPDAINSDQNTIGMELDVYVPSIRTAIEYDGFEWHRKHLKRDAKKDDLCRQNNIRLIRIREDGLPALNDSVNIIEKNPEESVSLASSIQEVFKVLNKSNHVKINLGQDASYIYESYIKSRKSKSLLKLFPDIAKEWHPTRNGQLLPSMVSYGTPKKVWWKCPQGHEYQMGVYNRTVLKCNCPICNKKKVLKGYNDLENWCAKHNRRDLLLEWDVQNDKSPSEYFPHSDHKVWWKCQKCGYQWKAKIDSRTRMHAGCPKCGIKLISESKLKPVINLDTKEKYASLTVAQEKTGINKQYISAVCRGKQKTAGHYHWAFIQVK

Radius of gyration: 43.42 Å; Cα contacts (8 Å, |Δi|>4): 688; chains: 1; bounding box: 116×39×124 Å

Mean predicted aligned error: 12.71 Å

Organism: NCBI:txid47770